Protein AF-A0A6I9NMC5-F1 (afdb_monomer_lite)

Organism: NCBI:txid8208

Sequence (422 aa):
MLEKERKDMNLPERSTDMIILLTDGMPNSGESRLPNIQENVRSAINGKMSMFCLGFGNDVVYSFLDVMSKQNKGVARRIYEGSDAAVQLQGFYDEVANPLLLEVDLRYPENAVDSLTTNHYSQLFNGSEIVVAGRLTDNDLDNFMVEVFAQGSEEDFQEQGKASEINLDLIYPEQEYIFGNFSERLWAYLTIQQLLEKSDIGTEQEKGNGTAKALDMSVQYSFVTPLTSMVVTKPDTEDGPDSPLIADKLTEDQRQKAEKHTASSASGRRQHSPIAAKSQAGASSSSSGRRPTSSSSRGSSIRGSSSRGSSSRGSSADGDPHFMIELPDRDEALCFNINDKPGTVFNLVRDPIPGFVVNGQIIGRKKIDPHGKINTYFGRFGIIHQKLGVRLEVSTQEISVFHEGKQVKLLWSDTTSIKENK

Foldseek 3Di:
DVVVCVVVVVDQVLDAAEAEAEDAAADDDDDRPLVVVLVVLLVVLVQRHQYEYEHEDLHYPQLSRQLSRLSRQHGYDYQHDDPCSVVVVVVVCQFPVAFFWAFKAKDWDPQQFPFKFDRTHGTDGDPDDDDMATDTPDPDLPFTKMWIWTQGSPGTDIDMDRDDDDDVCVVCVPPVPQPPQNSVLVNLVSLLVRLVSCLSHDDPVSVVVSLVVSLVSCVVSVNQDQNDKDWADDDPPDDDDPDTDIDHDDDPNRVSVVVVVLVVVVVPDDDDDDDDDDDDDDDDDDDDDDDDDDDDDDDDDDDDDDDDDDDDPDRPDDFFEWDWDDDPVPNDTDIDTDDDDQQDKDFPDADVPQGKTKIFGKHWDPDADPVRDTRIYGAWMWIARPLQRWIWIDGPVWIWIDGPNDIDTDDPPDDDDDDDDD

Secondary structure (DSSP, 8-state):
-HHHHHHTT-S-TTPPPEEEEEESS---SS---HHHHHHHHHHHHTTSSEEEEEEESSSS-HHHHHHHHHTTT--EEEE-SSTTHHHHHHHHHHHHS-EEEEEEEEE--TTTEEEE---EEEEEETT------EEESSS--TT-EEEEEEE-SSSEEEEEEE-----HHHH-TT-TTT-SSHHHHHHHHHHHHHHHHHHHHS-HHHHHHHHHHHHHHHHHTT---TT-EEEEPPPTTS-S-SSPEEEE---HHHHHHHHHHHHHHTS-----PPP-------------------------------------------SS-EEEEEETTTTEEEEEE----TT-EEEEEEETTTTEEEEEEEEE-SS--TTS---EEEEEEEEEETTTTEEEEEESS-EEEEETTEEEEE-TT---------

pLDDT: mean 75.85, std 21.61, range [23.22, 98.06]

InterPro domains:
  IPR002035 von Willebrand factor, type A [PF00092] (13-93)
  IPR002035 von Willebrand factor, type A [PS50234] (1-96)
  IPR010600 Inter-alpha-trypsin inhibitor heavy chain, C-terminal [PF06668] (355-421)
  IPR036465 von Willebrand factor A-like domain superfamily [G3DSA:3.40.50.410] (1-99)
  IPR036465 von Willebrand factor A-like domain superfamily [SSF53300] (11-99)
  IPR050934 Inter-alpha-trypsin inhibitor heavy chain [PTHR10338] (1-421)

Structure (mmCIF, N/CA/C/O backbone):
data_AF-A0A6I9NMC5-F1
#
_entry.id   AF-A0A6I9NMC5-F1
#
loop_
_atom_site.group_PDB
_atom_site.id
_atom_site.type_symbol
_atom_site.label_atom_id
_atom_site.label_alt_id
_atom_site.label_comp_id
_atom_site.label_asym_id
_atom_site.label_entity_id
_atom_site.label_seq_id
_atom_site.pdbx_PDB_ins_code
_atom_site.Cartn_x
_atom_site.Cartn_y
_atom_site.Cartn_z
_atom_site.occupancy
_atom_site.B_iso_or_equiv
_atom_site.auth_seq_id
_atom_site.auth_comp_id
_atom_site.auth_asym_id
_atom_site.auth_atom_id
_atom_site.pdbx_PDB_model_num
ATOM 1 N N . MET A 1 1 ? 7.506 10.382 -24.466 1.00 78.44 1 MET A N 1
ATOM 2 C CA . MET A 1 1 ? 6.237 10.088 -25.168 1.00 78.44 1 MET A CA 1
ATOM 3 C C . MET A 1 1 ? 5.097 10.847 -24.507 1.00 78.44 1 MET A C 1
ATOM 5 O O . MET A 1 1 ? 4.630 11.781 -25.133 1.00 78.44 1 MET A O 1
ATOM 9 N N . LEU A 1 2 ? 4.750 10.552 -23.247 1.00 81.50 2 LEU A N 1
ATOM 10 C CA . LEU A 1 2 ? 3.671 11.234 -22.506 1.00 81.50 2 LEU A CA 1
ATOM 11 C C . LEU A 1 2 ? 3.788 12.769 -22.505 1.00 81.50 2 LEU A C 1
ATOM 13 O O . LEU A 1 2 ? 2.859 13.449 -22.924 1.00 81.50 2 LEU A O 1
ATOM 17 N N . GLU A 1 3 ? 4.964 13.322 -22.181 1.00 83.44 3 GLU A N 1
ATOM 18 C CA . GLU A 1 3 ? 5.172 14.784 -22.217 1.00 83.44 3 GLU A CA 1
ATOM 19 C C . GLU A 1 3 ? 4.920 15.405 -23.600 1.00 83.44 3 GLU A C 1
ATOM 21 O O . GLU A 1 3 ? 4.467 16.544 -23.705 1.00 83.44 3 GLU A O 1
ATOM 26 N N . LYS A 1 4 ? 5.218 14.659 -24.671 1.00 86.56 4 LYS A N 1
ATOM 27 C CA . LYS A 1 4 ? 4.995 15.115 -26.043 1.00 86.56 4 LYS A CA 1
ATOM 28 C C . LYS A 1 4 ? 3.503 15.104 -26.374 1.00 86.56 4 LYS A C 1
ATOM 30 O O . LYS A 1 4 ? 3.006 16.115 -26.841 1.00 86.56 4 LYS A O 1
ATOM 35 N N . GLU A 1 5 ? 2.797 14.013 -26.077 1.00 87.81 5 GLU A N 1
ATOM 36 C CA . GLU A 1 5 ? 1.346 13.907 -26.307 1.00 87.81 5 GLU A CA 1
ATOM 37 C C . GLU A 1 5 ? 0.564 14.979 -25.532 1.00 87.81 5 GLU A C 1
ATOM 39 O O . GLU A 1 5 ? -0.365 15.581 -26.067 1.00 87.81 5 GLU A O 1
ATOM 44 N N . ARG A 1 6 ? 0.990 15.286 -24.298 1.00 84.00 6 ARG A N 1
ATOM 45 C CA . ARG A 1 6 ? 0.429 16.379 -23.494 1.00 84.00 6 ARG A CA 1
ATOM 46 C C . ARG A 1 6 ? 0.689 17.747 -24.129 1.00 84.00 6 ARG A C 1
ATOM 48 O O . ARG A 1 6 ? -0.222 18.562 -24.220 1.00 84.00 6 ARG A O 1
ATOM 55 N N . LYS A 1 7 ? 1.914 17.998 -24.606 1.00 85.88 7 LYS A N 1
ATOM 56 C CA . LYS A 1 7 ? 2.272 19.246 -25.304 1.00 85.88 7 LYS A CA 1
ATOM 57 C C . LYS A 1 7 ? 1.512 19.420 -26.622 1.00 85.88 7 LYS A C 1
ATOM 59 O O . LYS A 1 7 ? 1.159 20.543 -26.971 1.00 85.88 7 LYS A O 1
ATOM 64 N N . ASP A 1 8 ? 1.261 18.320 -27.321 1.00 90.50 8 ASP A N 1
ATOM 65 C CA . ASP A 1 8 ? 0.520 18.285 -28.582 1.00 90.50 8 ASP A CA 1
ATOM 66 C C . ASP A 1 8 ? -1.014 18.309 -28.355 1.00 90.50 8 ASP A C 1
ATOM 68 O O . ASP A 1 8 ? -1.769 18.325 -29.322 1.00 90.50 8 ASP A O 1
ATOM 72 N N . MET A 1 9 ? -1.476 18.374 -27.092 1.00 84.31 9 MET A N 1
ATOM 73 C CA . MET A 1 9 ? -2.889 18.387 -26.670 1.00 84.31 9 MET A CA 1
ATOM 74 C C . MET A 1 9 ? -3.695 17.156 -27.122 1.00 84.31 9 MET A C 1
ATOM 76 O O . MET A 1 9 ? -4.907 17.227 -27.313 1.00 84.31 9 MET A O 1
ATOM 80 N N . ASN A 1 10 ? -3.029 16.008 -27.264 1.00 88.75 10 ASN A N 1
ATOM 81 C CA . ASN A 1 10 ? -3.670 14.737 -27.622 1.00 88.75 10 ASN A CA 1
ATOM 82 C C . ASN A 1 10 ? -4.249 13.989 -26.409 1.00 88.75 10 ASN A C 1
ATOM 84 O O . ASN A 1 10 ? -4.890 12.952 -26.570 1.00 88.75 10 ASN A O 1
ATOM 88 N N . LEU A 1 11 ? -4.003 14.491 -25.197 1.00 85.44 11 LEU A N 1
ATOM 89 C CA . LEU A 1 11 ? -4.493 13.931 -23.941 1.00 85.44 11 LEU A CA 1
ATOM 90 C C . LEU A 1 11 ? -5.474 14.909 -23.281 1.00 85.44 11 LEU A C 1
ATOM 92 O O . LEU A 1 11 ? -5.276 16.121 -23.395 1.00 85.44 11 LEU A O 1
ATOM 96 N N . PRO A 1 12 ? -6.492 14.417 -22.552 1.00 83.69 12 PRO A N 1
ATOM 97 C CA . PRO A 1 12 ? -7.333 15.271 -21.719 1.00 83.69 12 PRO A CA 1
ATOM 98 C C . PRO A 1 12 ? -6.486 16.098 -20.744 1.00 83.69 12 PRO A C 1
ATOM 100 O O . PRO A 1 12 ? -5.529 15.583 -20.164 1.00 83.69 12 PRO A O 1
ATOM 103 N N . GLU A 1 13 ? -6.846 17.363 -20.528 1.00 78.62 13 GLU A N 1
ATOM 104 C CA . GLU A 1 13 ? -6.068 18.296 -19.696 1.00 78.62 13 GLU A CA 1
ATOM 105 C C . GLU A 1 13 ? -5.855 17.764 -18.268 1.00 78.62 13 GLU A C 1
ATOM 107 O O . GLU A 1 13 ? -4.739 17.796 -17.748 1.00 78.62 13 GLU A O 1
ATOM 112 N N . ARG A 1 14 ? -6.903 17.158 -17.695 1.00 81.12 14 ARG A N 1
ATOM 113 C CA . ARG A 1 14 ? -6.944 16.590 -16.336 1.00 81.12 14 ARG A CA 1
ATOM 114 C C . ARG A 1 14 ? -6.524 15.111 -16.270 1.00 81.12 14 ARG A C 1
ATOM 116 O O . ARG A 1 14 ? -6.766 14.436 -15.277 1.00 81.12 14 ARG A O 1
ATOM 123 N N . SER A 1 15 ? -5.913 14.579 -17.333 1.00 85.19 15 SER A N 1
ATOM 124 C CA . SER A 1 15 ? -5.370 13.213 -17.334 1.00 85.19 15 SER A CA 1
ATOM 125 C C . SER A 1 15 ? -4.122 13.104 -16.459 1.00 85.19 15 SER A C 1
ATOM 127 O O . SER A 1 15 ? -3.306 14.028 -16.405 1.00 85.19 15 SER A O 1
ATOM 129 N N . THR A 1 16 ? -3.939 11.950 -15.819 1.00 86.88 16 THR A N 1
ATOM 130 C CA . THR A 1 16 ? -2.760 11.649 -15.001 1.00 86.88 16 THR A CA 1
ATOM 131 C C . THR A 1 16 ? -1.768 10.767 -15.756 1.00 86.88 16 THR A C 1
ATOM 133 O O . THR A 1 16 ? -2.156 9.851 -16.482 1.00 86.88 16 THR A O 1
ATOM 136 N N . ASP A 1 17 ? -0.480 11.064 -15.596 1.00 90.00 17 ASP A N 1
ATOM 137 C CA . ASP A 1 17 ? 0.607 10.341 -16.248 1.00 90.00 17 ASP A CA 1
ATOM 138 C C . ASP A 1 17 ? 1.191 9.303 -15.279 1.00 90.00 17 ASP A C 1
ATOM 140 O O . ASP A 1 17 ? 1.586 9.627 -14.156 1.00 90.00 17 ASP A O 1
ATOM 144 N N . MET A 1 18 ? 1.270 8.048 -15.724 1.00 91.75 18 MET A N 1
ATOM 145 C CA . MET A 1 18 ? 1.743 6.924 -14.914 1.00 91.75 18 MET A CA 1
ATOM 146 C C . MET A 1 18 ? 2.783 6.091 -15.660 1.00 91.75 18 MET A C 1
ATOM 148 O O . MET A 1 18 ? 2.703 5.897 -16.875 1.00 91.75 18 MET A O 1
ATOM 152 N N . ILE A 1 19 ? 3.743 5.555 -14.911 1.00 94.94 19 ILE A N 1
ATOM 153 C CA . ILE A 1 19 ? 4.745 4.597 -15.377 1.00 94.94 19 ILE A CA 1
ATOM 154 C C . ILE A 1 19 ? 4.621 3.336 -14.524 1.00 94.94 19 ILE A C 1
ATOM 156 O O . ILE A 1 19 ? 4.761 3.397 -13.307 1.00 94.94 19 ILE A O 1
ATOM 160 N N . ILE A 1 20 ? 4.406 2.185 -15.161 1.00 96.31 20 ILE A N 1
ATOM 161 C CA . ILE A 1 20 ? 4.460 0.874 -14.505 1.00 96.31 20 ILE A CA 1
ATOM 162 C C . ILE A 1 20 ? 5.714 0.157 -15.008 1.00 96.31 20 ILE A C 1
ATOM 164 O O . ILE A 1 20 ? 5.836 -0.137 -16.198 1.00 96.31 20 ILE A O 1
ATOM 168 N N . LEU A 1 21 ? 6.660 -0.100 -14.107 1.00 97.19 21 LEU A N 1
ATOM 169 C CA . LEU A 1 21 ? 7.896 -0.831 -14.379 1.00 97.19 21 LEU A CA 1
ATOM 170 C C . LEU A 1 21 ? 7.759 -2.267 -13.874 1.00 97.19 21 LEU A C 1
ATOM 172 O O . LEU A 1 21 ? 7.480 -2.465 -12.702 1.00 97.19 21 LEU A O 1
ATOM 176 N N . LEU A 1 22 ? 8.034 -3.260 -14.717 1.00 97.44 22 LEU A N 1
ATOM 177 C CA . LEU A 1 22 ? 8.135 -4.668 -14.322 1.00 97.44 22 LEU A CA 1
ATOM 178 C C . LEU A 1 22 ? 9.570 -5.157 -14.535 1.00 97.44 22 LEU A C 1
ATOM 180 O O . LEU A 1 22 ? 10.118 -4.987 -15.623 1.00 97.44 22 LEU A O 1
ATOM 184 N N . THR A 1 23 ? 10.170 -5.769 -13.514 1.00 96.31 23 THR A N 1
ATOM 185 C CA . THR A 1 23 ? 11.511 -6.370 -13.601 1.00 96.31 23 THR A CA 1
ATOM 186 C C . THR A 1 23 ? 11.606 -7.639 -12.760 1.00 96.31 23 THR A C 1
ATOM 188 O O . THR A 1 23 ? 11.011 -7.726 -11.688 1.00 96.31 23 THR A O 1
ATOM 191 N N . ASP A 1 24 ? 12.375 -8.614 -13.232 1.00 95.06 24 ASP A N 1
ATOM 192 C CA . ASP A 1 24 ? 12.710 -9.861 -12.535 1.00 95.06 24 ASP A CA 1
ATOM 193 C C . ASP A 1 24 ? 14.118 -9.838 -11.916 1.00 95.06 24 ASP A C 1
ATOM 195 O O . ASP A 1 24 ? 14.502 -10.755 -11.192 1.00 95.06 24 ASP A O 1
ATOM 199 N N . GLY A 1 25 ? 14.901 -8.785 -12.170 1.00 93.25 25 GLY A N 1
ATOM 200 C CA . GLY A 1 25 ? 16.303 -8.768 -11.783 1.00 93.25 25 GLY A CA 1
ATOM 201 C C . GLY A 1 25 ? 16.944 -7.391 -11.692 1.00 93.25 25 GLY A C 1
ATOM 202 O O . GLY A 1 25 ? 16.297 -6.340 -11.721 1.00 93.25 25 GLY A O 1
ATOM 203 N N . MET A 1 26 ? 18.267 -7.429 -11.539 1.00 93.25 26 MET A N 1
ATOM 204 C CA . MET A 1 26 ? 19.118 -6.263 -11.324 1.00 93.25 26 MET A CA 1
ATOM 205 C C . MET A 1 26 ? 19.594 -5.640 -12.642 1.00 93.25 26 MET A C 1
ATOM 207 O O . MET A 1 26 ? 19.825 -6.365 -13.615 1.00 93.25 26 MET A O 1
ATOM 211 N N . PRO A 1 27 ? 19.823 -4.313 -12.677 1.00 93.25 27 PRO A N 1
ATOM 212 C CA . PRO A 1 27 ? 20.386 -3.648 -13.846 1.00 93.25 27 PRO A CA 1
ATOM 213 C C . PRO A 1 27 ? 21.760 -4.239 -14.192 1.00 93.25 27 PRO A C 1
ATOM 215 O O . PRO A 1 27 ? 22.675 -4.248 -13.368 1.00 93.25 27 PRO A O 1
ATOM 218 N N . ASN A 1 28 ? 21.901 -4.736 -15.422 1.00 92.94 28 ASN A N 1
ATOM 219 C CA . ASN A 1 28 ? 23.101 -5.432 -15.906 1.00 92.94 28 ASN A CA 1
ATOM 220 C C . ASN A 1 28 ? 23.710 -4.808 -17.177 1.00 92.94 28 ASN A C 1
ATOM 222 O O . ASN A 1 28 ? 24.718 -5.296 -17.684 1.00 92.94 28 ASN A O 1
ATOM 226 N N . SER A 1 29 ? 23.109 -3.734 -17.688 1.00 95.88 29 SER A N 1
ATOM 227 C CA . SER A 1 29 ? 23.556 -3.001 -18.870 1.00 95.88 29 SER A CA 1
ATOM 228 C C . SER A 1 29 ? 23.342 -1.504 -18.655 1.00 95.88 29 SER A C 1
ATOM 230 O O . SER A 1 29 ? 22.282 -1.094 -18.189 1.00 95.88 29 SER A O 1
ATOM 232 N N . GLY A 1 30 ? 24.329 -0.683 -19.025 1.00 96.25 30 GLY A N 1
ATOM 233 C CA . GLY A 1 30 ? 24.296 0.765 -18.803 1.00 96.25 30 GLY A CA 1
ATOM 234 C C . GLY A 1 30 ? 24.678 1.159 -17.373 1.00 96.25 30 GLY A C 1
ATOM 235 O O . GLY A 1 30 ? 25.630 0.618 -16.815 1.00 96.25 30 GLY A O 1
ATOM 236 N N . GLU A 1 31 ? 23.963 2.132 -16.801 1.00 96.94 31 GLU A N 1
ATOM 237 C CA . GLU A 1 31 ? 24.128 2.521 -15.395 1.00 96.94 31 GLU A CA 1
ATOM 238 C C . GLU A 1 31 ? 23.587 1.411 -14.484 1.00 96.94 31 GLU A C 1
ATOM 240 O O . GLU A 1 31 ? 22.438 0.994 -14.614 1.00 96.94 31 GLU A O 1
ATOM 245 N N . SER A 1 32 ? 24.419 0.938 -13.559 1.00 94.94 32 SER A N 1
ATOM 246 C CA . SER A 1 32 ? 24.110 -0.174 -12.655 1.00 94.94 32 SER A CA 1
ATOM 247 C C . SER A 1 32 ? 24.126 0.234 -11.180 1.00 94.94 32 SER A C 1
ATOM 249 O O . SER A 1 32 ? 23.792 -0.572 -10.309 1.00 94.94 32 SER A O 1
ATOM 251 N N . ARG A 1 33 ? 24.529 1.471 -10.858 1.00 95.88 33 ARG A N 1
ATOM 252 C CA . ARG A 1 33 ? 24.520 1.984 -9.485 1.00 95.88 33 ARG A CA 1
ATOM 253 C C . ARG A 1 33 ? 23.105 2.387 -9.089 1.00 95.88 33 ARG A C 1
ATOM 255 O O . ARG A 1 33 ? 22.609 3.422 -9.521 1.00 95.88 33 ARG A O 1
ATOM 262 N N . LEU A 1 34 ? 22.496 1.614 -8.191 1.00 94.31 34 LEU A N 1
ATOM 263 C CA . LEU A 1 34 ? 21.115 1.818 -7.734 1.00 94.31 34 LEU A CA 1
ATOM 264 C C . LEU A 1 34 ? 20.802 3.255 -7.274 1.00 94.31 34 LEU A C 1
ATOM 266 O O . LEU A 1 34 ? 19.810 3.799 -7.757 1.00 94.31 34 LEU A O 1
ATOM 270 N N . PRO A 1 35 ? 21.644 3.923 -6.454 1.00 93.69 35 PRO A N 1
ATOM 271 C CA . PRO A 1 35 ? 21.359 5.299 -6.042 1.00 93.69 35 PRO A CA 1
ATOM 272 C C . PRO A 1 35 ? 21.387 6.288 -7.215 1.00 93.69 35 PRO A C 1
ATOM 274 O O . PRO A 1 35 ? 20.580 7.210 -7.265 1.00 93.69 35 PRO A O 1
ATOM 277 N N . ASN A 1 36 ? 22.277 6.075 -8.192 1.00 96.94 36 ASN A N 1
ATOM 278 C CA . ASN A 1 36 ? 22.333 6.910 -9.392 1.00 96.94 36 ASN A CA 1
ATOM 279 C C . ASN A 1 36 ? 21.068 6.719 -10.241 1.00 96.94 36 ASN A C 1
ATOM 281 O O . ASN A 1 36 ? 20.532 7.684 -10.771 1.00 96.94 36 ASN A O 1
ATOM 285 N N . ILE A 1 37 ? 20.579 5.480 -10.365 1.00 96.88 37 ILE A N 1
ATOM 286 C CA . ILE A 1 37 ? 19.350 5.181 -11.111 1.00 96.88 37 ILE A CA 1
ATOM 287 C C . ILE A 1 37 ? 18.148 5.858 -10.446 1.00 96.88 37 ILE A C 1
ATOM 289 O O . ILE A 1 37 ? 17.382 6.520 -11.138 1.00 96.88 37 ILE A O 1
ATOM 293 N N . GLN A 1 38 ? 18.008 5.741 -9.121 1.00 95.19 38 GLN A N 1
ATOM 294 C CA . GLN A 1 38 ? 16.947 6.416 -8.364 1.00 95.19 38 GLN A CA 1
ATOM 295 C C . GLN A 1 38 ? 16.984 7.933 -8.571 1.00 95.19 38 GLN A C 1
ATOM 297 O O . GLN A 1 38 ? 15.956 8.529 -8.885 1.00 95.19 38 GLN A O 1
ATOM 302 N N . GLU A 1 39 ? 18.167 8.547 -8.487 1.00 95.31 39 GLU A N 1
ATOM 303 C CA . GLU A 1 39 ? 18.331 9.985 -8.714 1.00 95.31 39 GLU A CA 1
ATOM 304 C C . GLU A 1 39 ? 17.948 10.401 -10.138 1.00 95.31 39 GLU A C 1
ATOM 306 O O . GLU A 1 39 ? 17.228 11.383 -10.334 1.00 95.31 39 GLU A O 1
ATOM 311 N N . ASN A 1 40 ? 18.397 9.637 -11.135 1.00 97.00 40 ASN A N 1
ATOM 312 C CA . ASN A 1 40 ? 18.097 9.895 -12.539 1.00 97.00 40 ASN A CA 1
ATOM 313 C C . ASN A 1 40 ? 16.591 9.802 -12.810 1.00 97.00 40 ASN A C 1
ATOM 315 O O . ASN A 1 40 ? 16.036 10.664 -13.488 1.00 97.00 40 ASN A O 1
ATOM 319 N N . VAL A 1 41 ? 15.927 8.777 -12.264 1.00 96.56 41 VAL A N 1
ATOM 320 C CA . VAL A 1 41 ? 14.477 8.577 -12.391 1.00 96.56 41 VAL A CA 1
ATOM 321 C C . VAL A 1 41 ? 13.720 9.713 -11.711 1.00 96.56 41 VAL A C 1
ATOM 323 O O . VAL A 1 41 ? 12.882 10.346 -12.352 1.00 96.56 41 VAL A O 1
ATOM 326 N N . ARG A 1 42 ? 14.062 10.034 -10.458 1.00 94.81 42 ARG A N 1
ATOM 327 C CA . ARG A 1 42 ? 13.445 11.131 -9.701 1.00 94.81 42 ARG A CA 1
ATOM 328 C C . ARG A 1 42 ? 13.577 12.466 -10.432 1.00 94.81 42 ARG A C 1
ATOM 330 O O . ARG A 1 42 ? 12.604 13.205 -10.554 1.00 94.81 42 ARG A O 1
ATOM 337 N N . SER A 1 43 ? 14.765 12.752 -10.964 1.00 95.75 43 SER A N 1
ATOM 338 C CA . SER A 1 43 ? 15.037 13.972 -11.732 1.00 95.75 43 SER A CA 1
ATOM 339 C C . SER A 1 43 ? 14.267 14.020 -13.053 1.00 95.75 43 SER A C 1
ATOM 341 O O . SER A 1 43 ? 13.829 15.090 -13.467 1.00 95.75 43 SER A O 1
ATOM 343 N N . ALA A 1 44 ? 14.093 12.877 -13.722 1.00 94.56 44 ALA A N 1
ATOM 344 C CA . ALA A 1 44 ? 13.364 12.797 -14.984 1.00 94.56 44 ALA A CA 1
ATOM 345 C C . ALA A 1 44 ? 11.845 12.937 -14.795 1.00 94.56 44 ALA A C 1
ATOM 347 O O . ALA A 1 44 ? 11.195 13.627 -15.576 1.00 94.56 44 ALA A O 1
ATOM 348 N N . ILE A 1 45 ? 11.284 12.307 -13.759 1.00 94.00 45 ILE A N 1
ATOM 349 C CA . ILE A 1 45 ? 9.854 12.389 -13.430 1.00 94.00 45 ILE A CA 1
ATOM 350 C C . ILE A 1 45 ? 9.504 13.770 -12.866 1.00 94.00 45 ILE A C 1
ATOM 352 O O . ILE A 1 45 ? 8.461 14.331 -13.206 1.00 94.00 45 ILE A O 1
ATOM 356 N N . ASN A 1 46 ? 10.375 14.329 -12.019 1.00 92.56 46 ASN A N 1
ATOM 357 C CA . ASN A 1 46 ? 10.256 15.671 -11.448 1.00 92.56 46 ASN A CA 1
ATOM 358 C C . ASN A 1 46 ? 8.866 15.959 -10.836 1.00 92.56 46 ASN A C 1
ATOM 360 O O . ASN A 1 46 ? 8.296 17.033 -11.028 1.00 92.56 46 ASN A O 1
ATOM 364 N N . GLY A 1 47 ? 8.279 14.957 -10.172 1.00 89.62 47 GLY A N 1
ATOM 365 C CA . GLY A 1 47 ? 6.964 15.038 -9.524 1.00 89.62 47 GLY A CA 1
ATOM 366 C C . GLY A 1 47 ? 5.748 15.117 -10.458 1.00 89.62 47 GLY A C 1
ATOM 367 O O . GLY A 1 47 ? 4.632 15.276 -9.964 1.00 89.62 47 GLY A O 1
ATOM 368 N N . LYS A 1 48 ? 5.937 15.011 -11.782 1.00 88.69 48 LYS A N 1
ATOM 369 C CA . LYS A 1 48 ? 4.864 15.146 -12.787 1.00 88.69 48 LYS A CA 1
ATOM 370 C C . LYS A 1 48 ? 4.128 13.845 -13.105 1.00 88.69 48 LYS A C 1
ATOM 372 O O . LYS A 1 48 ? 3.042 13.897 -13.669 1.00 88.69 48 LYS A O 1
ATOM 377 N N . MET A 1 49 ? 4.742 12.702 -12.816 1.00 91.12 49 MET A N 1
ATOM 378 C CA . MET A 1 49 ? 4.206 11.374 -13.120 1.00 91.12 49 MET A CA 1
ATOM 379 C C . MET A 1 49 ? 4.280 10.503 -11.871 1.00 91.12 49 MET A C 1
ATOM 381 O O . MET A 1 49 ? 5.192 10.678 -11.061 1.00 91.12 49 MET A O 1
ATOM 385 N N . SER A 1 50 ? 3.364 9.548 -11.750 1.00 93.44 50 SER A N 1
ATOM 386 C CA . SER A 1 50 ? 3.473 8.491 -10.742 1.00 93.44 50 SER A CA 1
ATOM 387 C C . SER A 1 50 ? 4.247 7.302 -11.304 1.00 93.44 50 SER A C 1
ATOM 389 O O . SER A 1 50 ? 4.068 6.940 -12.470 1.00 93.44 50 SER A O 1
ATOM 391 N N . MET A 1 51 ? 5.095 6.673 -10.492 1.00 95.19 51 MET A N 1
ATOM 392 C CA . MET A 1 51 ? 5.826 5.467 -10.879 1.00 95.19 51 MET A CA 1
ATOM 393 C C . MET A 1 51 ? 5.559 4.313 -9.923 1.00 95.19 51 MET A C 1
ATOM 395 O O . MET A 1 51 ? 5.819 4.406 -8.727 1.00 95.19 51 MET A O 1
ATOM 399 N N . PHE A 1 52 ? 5.118 3.197 -10.492 1.00 96.31 52 PHE A N 1
ATOM 400 C CA . PHE A 1 52 ? 4.859 1.953 -9.787 1.00 96.31 52 PHE A CA 1
ATOM 401 C C . PHE A 1 52 ? 5.849 0.880 -10.228 1.00 96.31 52 PHE A C 1
ATOM 403 O O . PHE A 1 52 ? 6.056 0.678 -11.428 1.00 96.31 52 PHE A O 1
ATOM 410 N N . CYS A 1 53 ? 6.453 0.177 -9.272 1.00 97.38 53 CYS A N 1
ATOM 411 C CA . CYS A 1 53 ? 7.421 -0.879 -9.564 1.00 97.38 53 CYS A CA 1
ATOM 412 C C . CYS A 1 53 ? 6.886 -2.262 -9.192 1.00 97.38 53 CYS A C 1
ATOM 414 O O . CYS A 1 53 ? 6.520 -2.521 -8.053 1.00 97.38 53 CYS A O 1
ATOM 416 N N . LEU A 1 54 ? 6.934 -3.192 -10.134 1.00 97.50 54 LEU A N 1
ATOM 417 C CA . LEU A 1 54 ? 6.562 -4.586 -9.959 1.00 97.50 54 LEU A CA 1
ATOM 418 C C . LEU A 1 54 ? 7.828 -5.441 -9.970 1.00 97.50 54 LEU A C 1
ATOM 420 O O . LEU A 1 54 ? 8.533 -5.529 -10.978 1.00 97.50 54 LEU A O 1
ATOM 424 N N . GLY A 1 55 ? 8.132 -6.044 -8.824 1.00 96.12 55 GLY A N 1
ATOM 425 C CA . GLY A 1 55 ? 9.289 -6.912 -8.641 1.00 96.12 55 GLY A CA 1
ATOM 426 C C . GLY A 1 55 ? 8.908 -8.380 -8.777 1.00 96.12 55 GLY A C 1
ATOM 427 O O . GLY A 1 55 ? 8.372 -8.960 -7.832 1.00 96.12 55 GLY A O 1
ATOM 428 N N . PHE A 1 56 ? 9.216 -8.993 -9.917 1.00 95.62 56 PHE A N 1
ATOM 429 C CA . PHE A 1 56 ? 8.907 -10.394 -10.200 1.00 95.62 56 PHE A CA 1
ATOM 430 C C . PHE A 1 56 ? 9.934 -11.338 -9.557 1.00 95.62 56 PHE A C 1
ATOM 432 O O . PHE A 1 56 ? 11.139 -11.083 -9.591 1.00 95.62 56 PHE A O 1
ATOM 439 N N . GLY A 1 57 ? 9.473 -12.436 -8.963 1.00 89.06 57 GLY A N 1
ATOM 440 C CA . GLY A 1 57 ? 10.343 -13.515 -8.486 1.00 89.06 57 GLY A CA 1
ATOM 441 C C . GLY A 1 57 ? 11.026 -13.197 -7.168 1.00 89.06 57 GLY A C 1
ATOM 442 O O . GLY A 1 57 ? 10.391 -12.630 -6.295 1.00 89.06 57 GLY A O 1
ATOM 443 N N . ASN A 1 58 ? 12.296 -13.583 -7.002 1.00 87.31 58 ASN A N 1
ATOM 444 C CA . ASN A 1 58 ? 13.108 -13.291 -5.808 1.00 87.31 58 ASN A CA 1
ATOM 445 C C . ASN A 1 58 ? 14.489 -12.688 -6.133 1.00 87.31 58 ASN A C 1
ATOM 447 O O . ASN A 1 58 ? 15.305 -12.485 -5.234 1.00 87.31 58 ASN A O 1
ATOM 451 N N . ASP A 1 59 ? 14.758 -12.364 -7.400 1.00 87.44 59 ASP A N 1
ATOM 452 C CA . ASP A 1 59 ? 16.085 -11.938 -7.871 1.00 87.44 59 ASP A CA 1
ATOM 453 C C . ASP A 1 59 ? 16.251 -10.426 -8.073 1.00 87.44 59 ASP A C 1
ATOM 455 O O . ASP A 1 59 ? 17.354 -9.954 -8.359 1.00 87.44 59 ASP A O 1
ATOM 459 N N . VAL A 1 60 ? 15.200 -9.648 -7.811 1.00 89.50 60 VAL A N 1
ATOM 460 C CA . VAL A 1 60 ? 15.284 -8.189 -7.681 1.00 89.50 60 VAL A CA 1
ATOM 461 C C . VAL A 1 60 ? 15.545 -7.755 -6.237 1.00 89.50 60 VAL A C 1
ATOM 463 O O . VAL A 1 60 ? 15.047 -8.363 -5.293 1.00 89.50 60 VAL A O 1
ATOM 466 N N . VAL A 1 61 ? 16.296 -6.664 -6.063 1.00 89.88 61 VAL A N 1
ATOM 467 C CA . VAL A 1 61 ? 16.398 -5.945 -4.785 1.00 89.88 61 VAL A CA 1
ATOM 468 C C . VAL A 1 61 ? 15.128 -5.116 -4.597 1.00 89.88 61 VAL A C 1
ATOM 470 O O . VAL A 1 61 ? 14.965 -4.064 -5.216 1.00 89.88 61 VAL A O 1
ATOM 473 N N . TYR A 1 62 ? 14.210 -5.603 -3.762 1.00 90.44 62 TYR A N 1
ATOM 474 C CA . TYR A 1 62 ? 12.901 -4.969 -3.585 1.00 90.44 62 TYR A CA 1
ATOM 475 C C . TYR A 1 62 ? 13.002 -3.594 -2.925 1.00 90.44 62 TYR A C 1
ATOM 477 O O . TYR A 1 62 ? 12.365 -2.656 -3.392 1.00 90.44 62 TYR A O 1
ATOM 485 N N . SER A 1 63 ? 13.865 -3.438 -1.918 1.00 90.44 63 SER A N 1
ATOM 486 C CA . SER A 1 63 ? 14.099 -2.149 -1.249 1.00 90.44 63 SER A CA 1
ATOM 487 C C . SER A 1 63 ? 14.497 -1.024 -2.219 1.00 90.44 63 SER A C 1
ATOM 489 O O . SER A 1 63 ? 14.124 0.132 -2.032 1.00 90.44 63 SER A O 1
ATOM 491 N N . PHE A 1 64 ? 15.186 -1.351 -3.314 1.00 93.44 64 PHE A N 1
ATOM 492 C CA . PHE A 1 64 ? 15.502 -0.395 -4.377 1.00 93.44 64 PHE A CA 1
ATOM 493 C C . PHE A 1 64 ? 14.261 0.056 -5.163 1.00 93.44 64 PHE A C 1
ATOM 495 O O . PHE A 1 64 ? 14.114 1.255 -5.419 1.00 93.44 64 PHE A O 1
ATOM 502 N N . LEU A 1 65 ? 13.383 -0.884 -5.529 1.00 95.44 65 LEU A N 1
ATOM 503 C CA . LEU A 1 65 ? 12.125 -0.602 -6.231 1.00 95.44 65 LEU A CA 1
ATOM 504 C C . 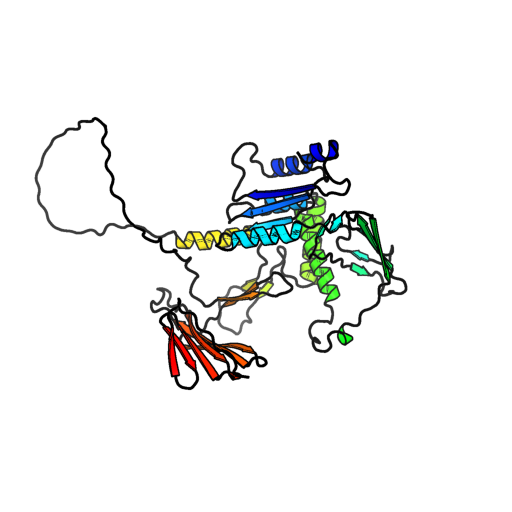LEU A 1 65 ? 11.139 0.172 -5.351 1.00 95.44 65 LEU A C 1
ATOM 506 O O . LEU A 1 65 ? 10.474 1.093 -5.823 1.00 95.44 65 LEU A O 1
ATOM 510 N N . ASP A 1 66 ? 11.071 -0.192 -4.075 1.00 93.00 66 ASP A N 1
ATOM 511 C CA . ASP A 1 66 ? 10.203 0.432 -3.083 1.00 93.00 66 ASP A CA 1
ATOM 512 C C . ASP A 1 66 ? 10.564 1.906 -2.872 1.00 93.00 66 ASP A C 1
ATOM 514 O O . ASP A 1 66 ? 9.732 2.789 -3.079 1.00 93.00 66 ASP A O 1
ATOM 518 N N . VAL A 1 67 ? 11.844 2.198 -2.615 1.00 93.44 67 VAL A N 1
ATOM 519 C CA . VAL A 1 67 ? 12.343 3.579 -2.513 1.00 93.44 67 VAL A CA 1
ATOM 520 C C . VAL A 1 67 ? 12.097 4.361 -3.806 1.00 93.44 67 VAL A C 1
ATOM 522 O O . VAL A 1 67 ? 11.666 5.512 -3.747 1.00 93.44 67 VAL A O 1
ATOM 525 N N . MET A 1 68 ? 12.334 3.756 -4.975 1.00 95.06 68 MET A N 1
ATOM 526 C CA . MET A 1 68 ? 12.116 4.429 -6.259 1.00 95.06 68 MET A CA 1
ATOM 527 C C . MET A 1 68 ? 10.642 4.791 -6.480 1.00 95.06 68 MET A C 1
ATOM 529 O O . MET A 1 68 ? 10.360 5.889 -6.953 1.00 95.06 68 MET A O 1
ATOM 533 N N . SER A 1 69 ? 9.712 3.905 -6.122 1.00 95.44 69 SER A N 1
ATOM 534 C CA . SER A 1 69 ? 8.270 4.151 -6.278 1.00 95.44 69 SER A CA 1
ATOM 535 C C . SER A 1 69 ? 7.788 5.231 -5.307 1.00 95.44 69 SER A C 1
ATOM 537 O O . SER A 1 69 ? 7.178 6.213 -5.730 1.00 95.44 69 SER A O 1
ATOM 539 N N . LYS A 1 70 ? 8.169 5.122 -4.024 1.00 92.44 70 LYS A N 1
ATOM 540 C CA . LYS A 1 70 ? 7.832 6.098 -2.971 1.00 92.44 70 LYS A CA 1
ATOM 541 C C . LYS A 1 70 ? 8.330 7.509 -3.300 1.00 92.44 70 LYS A C 1
ATOM 543 O O . LYS A 1 70 ? 7.620 8.487 -3.088 1.00 92.44 70 LYS A O 1
ATOM 548 N N . GLN A 1 71 ? 9.530 7.631 -3.874 1.00 92.81 71 GLN A N 1
ATOM 549 C CA . GLN A 1 71 ? 10.082 8.917 -4.329 1.00 92.81 71 GLN A CA 1
ATOM 550 C C . GLN A 1 71 ? 9.298 9.555 -5.489 1.00 92.81 71 GLN A C 1
ATOM 552 O O . GLN A 1 71 ? 9.487 10.738 -5.766 1.00 92.81 71 GLN A O 1
ATOM 557 N N . ASN A 1 72 ? 8.444 8.790 -6.172 1.00 94.62 72 ASN A N 1
ATOM 558 C CA . ASN A 1 72 ? 7.742 9.189 -7.388 1.00 94.62 72 ASN A CA 1
ATOM 559 C C . ASN A 1 72 ? 6.234 8.898 -7.295 1.00 94.62 72 ASN A C 1
ATOM 561 O O . ASN A 1 72 ? 5.644 8.406 -8.254 1.00 94.62 72 ASN A O 1
ATOM 565 N N . LYS A 1 73 ? 5.609 9.204 -6.147 1.00 93.06 73 LYS A N 1
ATOM 566 C CA . LYS A 1 73 ? 4.144 9.161 -5.940 1.00 93.06 73 LYS A CA 1
ATOM 567 C C . LYS A 1 73 ? 3.482 7.800 -6.235 1.00 93.06 73 LYS A C 1
ATOM 569 O O . LYS A 1 73 ? 2.303 7.757 -6.571 1.00 93.06 73 LYS A O 1
ATOM 574 N N . GLY A 1 74 ? 4.219 6.696 -6.134 1.00 92.31 74 GLY A N 1
ATOM 575 C CA . GLY A 1 74 ? 3.675 5.361 -6.370 1.00 92.31 74 GLY A CA 1
ATOM 576 C C . GLY A 1 74 ? 4.128 4.339 -5.339 1.00 92.31 74 GLY A C 1
ATOM 577 O O . GLY A 1 74 ? 4.798 4.656 -4.356 1.00 92.31 74 GLY A O 1
ATOM 578 N N . VAL A 1 75 ? 3.751 3.088 -5.582 1.00 91.81 75 VAL A N 1
ATOM 579 C CA . VAL A 1 75 ? 4.032 1.949 -4.701 1.00 91.81 75 VAL A CA 1
ATOM 580 C C . VAL A 1 75 ? 4.771 0.850 -5.454 1.00 91.81 75 VAL A C 1
ATOM 582 O O . VAL A 1 75 ? 4.618 0.699 -6.670 1.00 91.81 75 VAL A O 1
ATOM 585 N N . ALA A 1 76 ? 5.584 0.083 -4.729 1.00 93.88 76 ALA A N 1
ATOM 586 C CA . ALA A 1 76 ? 6.143 -1.153 -5.248 1.00 93.88 76 ALA A CA 1
ATOM 587 C C . ALA A 1 76 ? 5.272 -2.347 -4.842 1.00 93.88 76 ALA A C 1
ATOM 589 O O . ALA A 1 76 ? 4.677 -2.347 -3.764 1.00 93.88 76 ALA A O 1
ATOM 590 N N . ARG A 1 77 ? 5.219 -3.379 -5.688 1.00 93.50 77 ARG A N 1
ATOM 591 C CA . ARG A 1 77 ? 4.554 -4.645 -5.372 1.00 93.50 77 ARG A CA 1
ATOM 592 C C . ARG A 1 77 ? 5.380 -5.840 -5.816 1.00 93.50 77 ARG A C 1
ATOM 594 O O . ARG A 1 77 ? 6.002 -5.844 -6.881 1.00 93.50 77 ARG A O 1
ATOM 601 N N . ARG A 1 78 ? 5.401 -6.869 -4.970 1.00 92.06 78 ARG A N 1
ATOM 602 C CA . ARG A 1 78 ? 5.999 -8.161 -5.296 1.00 92.06 78 ARG A CA 1
ATOM 603 C C . ARG A 1 78 ? 5.050 -8.952 -6.180 1.00 92.06 78 ARG A C 1
ATOM 605 O O . ARG A 1 78 ? 3.865 -9.029 -5.877 1.00 92.06 78 ARG A O 1
ATOM 612 N N . ILE A 1 79 ? 5.590 -9.566 -7.226 1.00 93.62 79 ILE A N 1
ATOM 613 C CA . ILE A 1 79 ? 4.887 -10.577 -8.010 1.00 93.62 79 ILE A CA 1
ATOM 614 C C . ILE A 1 79 ? 5.583 -11.909 -7.762 1.00 93.62 79 ILE A C 1
ATOM 616 O O . ILE A 1 79 ? 6.744 -12.092 -8.138 1.00 93.62 79 ILE A O 1
ATOM 620 N N . TYR A 1 80 ? 4.890 -12.823 -7.094 1.00 89.69 80 TYR A N 1
ATOM 621 C CA . TYR A 1 80 ? 5.431 -14.133 -6.757 1.00 89.69 80 TYR A CA 1
ATOM 622 C C . TYR A 1 80 ? 5.412 -15.054 -7.980 1.00 89.69 80 TYR A C 1
ATOM 624 O O . TYR A 1 80 ? 4.449 -15.092 -8.745 1.00 89.69 80 TYR A O 1
ATOM 632 N N . GLU A 1 81 ? 6.490 -15.817 -8.159 1.00 86.94 81 GLU A N 1
ATOM 633 C CA . GLU A 1 81 ? 6.591 -16.825 -9.214 1.00 86.94 81 GLU A CA 1
ATOM 634 C C . GLU A 1 81 ? 5.567 -17.945 -8.995 1.00 86.94 81 GLU A C 1
ATOM 636 O O . GLU A 1 81 ? 5.612 -18.665 -7.998 1.00 86.94 81 GLU A O 1
ATOM 641 N N . GLY A 1 82 ? 4.661 -18.129 -9.954 1.00 87.19 82 GLY A N 1
ATOM 642 C CA . GLY A 1 82 ? 3.594 -19.115 -9.837 1.00 87.19 82 GLY A CA 1
ATOM 643 C C . GLY A 1 82 ? 2.656 -19.126 -11.038 1.00 87.19 82 GLY A C 1
ATOM 644 O O . GLY A 1 82 ? 2.795 -18.337 -11.976 1.00 87.19 82 GLY A O 1
ATOM 645 N N . SER A 1 83 ? 1.684 -20.040 -11.020 1.00 75.81 83 SER A N 1
ATOM 646 C CA . SER A 1 83 ? 0.620 -20.100 -12.035 1.00 75.81 83 SER A CA 1
ATOM 647 C C . SER A 1 83 ? -0.350 -18.917 -11.962 1.00 75.81 83 SER A C 1
ATOM 649 O O . SER A 1 83 ? -1.069 -18.649 -12.918 1.00 75.81 83 SER A O 1
ATOM 651 N N . ASP A 1 84 ? -0.372 -18.225 -10.831 1.00 89.12 84 ASP A N 1
ATOM 652 C CA . ASP A 1 84 ? -1.220 -17.086 -10.495 1.00 89.12 84 ASP A CA 1
ATOM 653 C C . ASP A 1 84 ? -0.535 -15.729 -10.731 1.00 89.12 84 ASP A C 1
ATOM 655 O O . ASP A 1 84 ? -1.184 -14.697 -10.592 1.00 89.12 84 ASP A O 1
ATOM 659 N N . ALA A 1 85 ? 0.732 -15.694 -11.162 1.00 91.00 85 ALA A N 1
ATOM 660 C CA . ALA A 1 85 ? 1.461 -14.443 -11.404 1.00 91.00 85 ALA A CA 1
ATOM 661 C C . ALA A 1 85 ? 0.730 -13.501 -12.382 1.00 91.00 85 ALA A C 1
ATOM 663 O O . ALA A 1 85 ? 0.730 -12.285 -12.205 1.00 91.00 85 ALA A O 1
ATOM 664 N N . ALA A 1 86 ? 0.054 -14.056 -13.394 1.00 93.31 86 ALA A N 1
ATOM 665 C CA . ALA A 1 86 ? -0.774 -13.275 -14.314 1.00 93.31 86 ALA A CA 1
ATOM 666 C C . ALA A 1 86 ? -1.968 -12.605 -13.608 1.00 93.31 86 ALA A C 1
ATOM 668 O O . ALA A 1 86 ? -2.302 -11.467 -13.925 1.00 93.31 86 ALA A O 1
ATOM 669 N N . VAL A 1 87 ? -2.578 -13.287 -12.634 1.00 94.94 87 VAL A N 1
ATOM 670 C CA . VAL A 1 87 ? -3.688 -12.756 -11.828 1.00 94.94 87 VAL A CA 1
ATOM 671 C C . VAL A 1 87 ? -3.183 -11.679 -10.870 1.00 94.94 87 VAL A C 1
ATOM 673 O O . VAL A 1 87 ? -3.826 -10.646 -10.748 1.00 94.94 87 VAL A O 1
ATOM 676 N N . GLN A 1 88 ? -2.009 -11.863 -10.258 1.00 93.56 88 GLN A N 1
ATOM 677 C CA . GLN A 1 88 ? -1.381 -10.838 -9.412 1.00 93.56 88 GLN A CA 1
ATOM 678 C C . GLN A 1 88 ? -1.099 -9.545 -10.199 1.00 93.56 88 GLN A C 1
ATOM 680 O O . GLN A 1 88 ? -1.388 -8.449 -9.723 1.00 93.56 88 GLN A O 1
ATOM 685 N N . LEU A 1 89 ? -0.578 -9.668 -11.428 1.00 93.25 89 LEU A N 1
ATOM 686 C CA . LEU A 1 89 ? -0.345 -8.527 -12.322 1.00 93.25 89 LEU A CA 1
ATOM 687 C C . LEU A 1 89 ? -1.650 -7.831 -12.719 1.00 93.25 89 LEU A C 1
ATOM 689 O O . LEU A 1 89 ? -1.704 -6.602 -12.735 1.00 93.25 89 LEU A O 1
ATOM 693 N N . GLN A 1 90 ? -2.689 -8.608 -13.034 1.00 93.38 90 GLN A N 1
ATOM 694 C CA . GLN A 1 90 ? -4.005 -8.066 -13.355 1.00 93.38 90 GLN A CA 1
ATOM 695 C C . GLN A 1 90 ? -4.608 -7.329 -12.154 1.00 93.38 90 GLN A C 1
ATOM 697 O O . GLN A 1 90 ? -5.032 -6.192 -12.312 1.00 93.38 90 GLN A O 1
ATOM 702 N N . GLY A 1 91 ? -4.584 -7.933 -10.964 1.00 91.44 91 GLY A N 1
ATOM 703 C CA . GLY A 1 91 ? -5.112 -7.320 -9.745 1.00 91.44 91 GLY A CA 1
ATOM 704 C C . GLY A 1 91 ? -4.424 -5.996 -9.418 1.00 91.44 91 GLY A C 1
ATOM 705 O O . GLY A 1 91 ? -5.099 -5.011 -9.144 1.00 91.44 91 GLY A O 1
ATOM 706 N N . PHE A 1 92 ? -3.093 -5.937 -9.549 1.00 92.44 92 PHE A N 1
ATOM 707 C CA . PHE A 1 92 ? -2.367 -4.674 -9.414 1.00 92.44 92 PHE A CA 1
ATOM 708 C C . PHE A 1 92 ? -2.821 -3.633 -10.447 1.00 92.44 92 PHE A C 1
ATOM 710 O O . PHE A 1 92 ? -3.016 -2.470 -10.105 1.00 92.44 92 PHE A O 1
ATOM 717 N N . TYR A 1 93 ? -2.972 -4.028 -11.714 1.00 92.56 93 TYR A N 1
ATOM 718 C CA . TYR A 1 93 ? -3.412 -3.096 -12.748 1.00 92.56 93 TYR A CA 1
ATOM 719 C C . TYR A 1 93 ? -4.823 -2.577 -12.469 1.00 92.56 93 TYR A C 1
ATOM 721 O O . TYR A 1 93 ? -5.035 -1.376 -12.557 1.00 92.56 93 TYR A O 1
ATOM 729 N N . ASP A 1 94 ? -5.759 -3.443 -12.083 1.00 90.88 94 ASP A N 1
ATOM 730 C CA . ASP A 1 94 ? -7.140 -3.062 -11.775 1.00 90.88 94 ASP A CA 1
ATOM 731 C C . ASP A 1 94 ? -7.212 -2.056 -10.607 1.00 90.88 94 ASP A C 1
ATOM 733 O O . ASP A 1 94 ? -8.020 -1.126 -10.656 1.00 90.88 94 ASP A O 1
ATOM 737 N N . GLU A 1 95 ? -6.317 -2.184 -9.619 1.00 88.38 95 GLU A N 1
ATOM 738 C CA . GLU A 1 95 ? -6.164 -1.256 -8.487 1.00 88.38 95 GLU A CA 1
ATOM 739 C C . GLU A 1 95 ? -5.703 0.141 -8.927 1.00 88.38 95 GLU A C 1
ATOM 741 O O . GLU A 1 95 ? -6.248 1.133 -8.456 1.00 88.38 95 GLU A O 1
ATOM 746 N N . VAL A 1 96 ? -4.741 0.251 -9.854 1.00 89.88 96 VAL A N 1
ATOM 747 C CA . VAL A 1 96 ? -4.172 1.557 -10.260 1.00 89.88 96 VAL A CA 1
ATOM 748 C C . VAL A 1 96 ? -4.743 2.124 -11.566 1.00 89.88 96 VAL A C 1
ATOM 750 O O . VAL A 1 96 ? -4.482 3.275 -11.912 1.00 89.88 96 VAL A O 1
ATOM 753 N N . ALA A 1 97 ? -5.521 1.347 -12.322 1.00 88.06 97 ALA A N 1
ATOM 754 C CA . ALA A 1 97 ? -5.987 1.732 -13.657 1.00 88.06 97 ALA A CA 1
ATOM 755 C C . ALA A 1 97 ? -6.996 2.886 -13.649 1.00 88.06 97 ALA A C 1
ATOM 757 O O . ALA A 1 97 ? -7.144 3.572 -14.660 1.00 88.06 97 ALA A O 1
ATOM 758 N N . ASN A 1 98 ? -7.701 3.093 -12.534 1.00 88.69 98 ASN A N 1
ATOM 759 C CA . ASN A 1 98 ? -8.830 4.018 -12.455 1.00 88.69 98 ASN A CA 1
ATOM 760 C C . ASN A 1 98 ? -8.618 5.069 -11.351 1.00 88.69 98 ASN A C 1
ATOM 762 O O . ASN A 1 98 ? -9.242 4.973 -10.293 1.00 88.69 98 ASN A O 1
ATOM 766 N N . PRO A 1 99 ? -7.745 6.069 -11.567 1.00 90.94 99 PRO A N 1
ATOM 767 C CA . PRO A 1 99 ? -7.620 7.215 -10.671 1.00 90.94 99 PRO A CA 1
ATOM 768 C C . PRO A 1 99 ? -8.910 8.046 -10.720 1.00 90.94 99 PRO A C 1
ATOM 770 O O . PRO A 1 99 ? -9.311 8.521 -11.782 1.00 90.94 99 PRO A O 1
ATOM 773 N N . LEU A 1 100 ? -9.567 8.204 -9.572 1.00 92.50 100 LEU A N 1
ATOM 774 C CA . LEU A 1 100 ? -10.811 8.964 -9.429 1.00 92.50 100 LEU A CA 1
ATOM 775 C C . LEU A 1 100 ? -10.546 10.425 -9.069 1.00 92.50 100 LEU A C 1
ATOM 777 O O . LEU A 1 100 ? -11.162 11.318 -9.646 1.00 92.50 100 LEU A O 1
ATOM 781 N N . LEU A 1 101 ? -9.627 10.657 -8.130 1.00 94.62 101 LEU A N 1
ATOM 782 C CA . LEU A 1 101 ? -9.247 11.986 -7.659 1.00 94.62 101 LEU A CA 1
ATOM 783 C C . LEU A 1 101 ? -7.723 12.124 -7.649 1.00 94.62 101 LEU A C 1
ATOM 785 O O . LEU A 1 101 ? -7.011 11.169 -7.332 1.00 94.62 101 LEU A O 1
ATOM 789 N N . LEU A 1 102 ? -7.230 13.317 -7.974 1.00 93.50 102 LEU A N 1
ATOM 790 C CA . LEU A 1 102 ? -5.819 13.690 -7.880 1.00 93.50 102 LEU A CA 1
ATOM 791 C C . LEU A 1 102 ? -5.624 14.762 -6.806 1.00 93.50 102 LEU A C 1
ATOM 793 O O . LEU A 1 102 ? -6.524 15.561 -6.561 1.00 93.50 102 LEU A O 1
ATOM 797 N N . GLU A 1 103 ? -4.433 14.798 -6.208 1.00 93.81 103 GLU A N 1
ATOM 798 C CA . GLU A 1 103 ? -4.013 15.823 -5.241 1.00 93.81 103 GLU A CA 1
ATOM 799 C C . GLU A 1 103 ? -5.061 16.039 -4.125 1.00 93.81 103 GLU A C 1
ATOM 801 O O . GLU A 1 103 ? -5.480 17.160 -3.840 1.00 93.81 103 GLU A O 1
ATOM 806 N N . VAL A 1 104 ? -5.503 14.929 -3.525 1.00 97.19 104 VAL A N 1
ATOM 807 C CA . VAL A 1 104 ? -6.485 14.886 -2.438 1.00 97.19 104 VAL A CA 1
ATOM 808 C C . VAL A 1 104 ? -5.870 15.488 -1.178 1.00 97.19 104 VAL A C 1
ATOM 810 O O . VAL A 1 104 ? -4.854 15.001 -0.690 1.00 97.19 104 VAL A O 1
ATOM 813 N N . ASP A 1 105 ? -6.491 16.527 -0.637 1.00 97.81 105 ASP A N 1
ATOM 814 C CA . ASP A 1 105 ? -6.066 17.274 0.544 1.00 97.81 105 ASP A CA 1
ATOM 815 C C . ASP A 1 105 ? -7.192 17.264 1.586 1.00 97.81 105 ASP A C 1
ATOM 817 O O . ASP A 1 105 ? -8.280 17.792 1.348 1.00 97.81 105 ASP A O 1
ATOM 821 N N . LEU A 1 106 ? -6.937 16.634 2.734 1.00 97.12 106 LEU A N 1
ATOM 822 C CA . LEU A 1 106 ? -7.858 16.562 3.865 1.00 97.12 106 LEU A CA 1
ATOM 823 C C . LEU A 1 106 ? -7.442 17.592 4.915 1.00 97.12 106 LEU A C 1
ATOM 825 O O . LEU A 1 106 ? -6.357 17.504 5.502 1.00 97.12 106 LEU A O 1
ATOM 829 N N . ARG A 1 107 ? -8.313 18.566 5.172 1.00 95.31 107 ARG A N 1
ATOM 830 C CA . ARG A 1 107 ? -8.068 19.668 6.102 1.00 95.31 107 ARG A CA 1
ATOM 831 C C . ARG A 1 107 ? -8.878 19.510 7.373 1.00 95.31 107 ARG A C 1
ATOM 833 O O . ARG A 1 107 ? -10.051 19.146 7.351 1.00 95.31 107 ARG A O 1
ATOM 840 N N . TYR A 1 108 ? -8.214 19.837 8.472 1.00 92.88 108 TYR A N 1
ATOM 841 C CA . TYR A 1 108 ? -8.734 19.775 9.829 1.00 92.88 108 TYR A CA 1
ATOM 842 C C . TYR A 1 108 ? -8.553 21.146 10.492 1.00 92.88 108 TYR A C 1
ATOM 844 O O . TYR A 1 108 ? -7.639 21.879 10.097 1.00 92.88 108 TYR A O 1
ATOM 852 N N . PRO A 1 109 ? -9.374 21.512 11.493 1.00 90.12 109 PRO A N 1
ATOM 853 C CA . PRO A 1 109 ? -9.294 22.824 12.124 1.00 90.12 109 PRO A CA 1
ATOM 854 C C . PRO A 1 109 ? -7.928 23.063 12.779 1.00 90.12 109 PRO A C 1
ATOM 856 O O . PRO A 1 109 ? -7.403 22.207 13.498 1.00 90.12 109 PRO A O 1
ATOM 859 N N . GLU A 1 110 ? -7.357 24.248 12.555 1.00 78.56 110 GLU A N 1
ATOM 860 C CA . GLU A 1 110 ? -6.079 24.633 13.154 1.00 78.56 110 GLU A CA 1
ATOM 861 C C . GLU A 1 110 ? -6.171 24.613 14.690 1.00 78.56 110 GLU A C 1
ATOM 863 O O . GLU A 1 110 ? -7.125 25.126 15.274 1.00 78.56 110 GLU A O 1
ATOM 868 N N . ASN A 1 111 ? -5.150 24.060 15.352 1.00 82.38 111 ASN A N 1
ATOM 869 C CA . ASN A 1 111 ? -5.034 23.899 16.814 1.00 82.38 111 ASN A CA 1
ATOM 870 C C . ASN A 1 111 ? -5.937 22.831 17.463 1.00 82.38 111 ASN A C 1
ATOM 872 O O . ASN A 1 111 ? -5.724 22.511 18.633 1.00 82.38 111 ASN A O 1
ATOM 876 N N . ALA A 1 112 ? -6.877 22.228 16.728 1.00 86.44 112 ALA A N 1
ATOM 877 C CA . ALA A 1 112 ? -7.705 21.128 17.242 1.00 86.44 112 ALA A CA 1
ATOM 878 C C . ALA A 1 112 ? -6.996 19.760 17.188 1.00 86.44 112 ALA A C 1
ATOM 880 O O . ALA A 1 112 ? -7.394 18.820 17.872 1.00 86.44 112 ALA A O 1
ATOM 881 N N . VAL A 1 113 ? -5.940 19.640 16.376 1.00 88.88 113 VAL A N 1
ATOM 882 C CA . VAL A 1 113 ? -5.199 18.393 16.151 1.00 88.88 113 VAL A CA 1
ATOM 883 C C . VAL A 1 113 ? -3.747 18.555 16.603 1.00 88.88 113 VAL A C 1
ATOM 885 O O . VAL A 1 113 ? -3.018 19.394 16.078 1.00 88.88 113 VAL A O 1
ATOM 888 N N . ASP A 1 114 ? -3.319 17.718 17.544 1.00 88.94 114 ASP A N 1
ATOM 889 C CA . ASP A 1 114 ? -1.954 17.673 18.080 1.00 88.94 114 ASP A CA 1
ATOM 890 C C . ASP A 1 114 ? -1.018 16.833 17.195 1.00 88.94 114 ASP A C 1
ATOM 892 O O . ASP A 1 114 ? 0.151 17.161 16.987 1.00 88.94 114 ASP A O 1
ATOM 896 N N . SER A 1 115 ? -1.532 15.744 16.619 1.00 90.75 115 SER A N 1
ATOM 897 C CA . SER A 1 115 ? -0.779 14.955 15.644 1.00 90.75 115 SER A CA 1
ATOM 898 C C . SER A 1 115 ? -1.689 14.357 14.585 1.00 90.75 115 SER A C 1
ATOM 900 O O . SER A 1 115 ? -2.818 13.977 14.882 1.00 90.75 115 SER A O 1
ATOM 902 N N . LEU A 1 116 ? -1.186 14.239 13.361 1.00 94.25 116 LEU A N 1
ATOM 903 C CA . LEU A 1 116 ? -1.939 13.748 12.216 1.00 94.25 116 LEU A CA 1
ATOM 904 C C . LEU A 1 116 ? -1.032 12.866 11.359 1.00 94.25 116 LEU A C 1
ATOM 906 O O . LEU A 1 116 ? 0.160 13.153 11.200 1.00 94.25 116 LEU A O 1
ATOM 910 N N . THR A 1 117 ? -1.592 11.794 10.813 1.00 95.75 117 THR A N 1
ATOM 911 C CA . THR A 1 117 ? -0.968 11.046 9.721 1.00 95.75 117 THR A CA 1
ATOM 912 C C . THR A 1 117 ? -0.944 11.890 8.441 1.00 95.75 117 THR A C 1
ATOM 914 O O . THR A 1 117 ? -1.467 13.002 8.403 1.00 95.75 117 THR A O 1
ATOM 917 N N . THR A 1 118 ? -0.348 11.377 7.364 1.00 94.56 118 THR A N 1
ATOM 918 C CA . THR A 1 118 ? -0.466 11.979 6.028 1.00 94.56 118 THR A CA 1
ATOM 919 C C . THR A 1 118 ? -1.919 12.350 5.733 1.00 94.56 118 THR A C 1
ATOM 921 O O . THR A 1 118 ? -2.817 11.538 5.926 1.00 94.56 118 THR A O 1
ATOM 924 N N . ASN A 1 119 ? -2.134 13.586 5.299 1.00 95.62 119 ASN A N 1
ATOM 925 C CA . ASN A 1 119 ? -3.442 14.136 4.957 1.00 95.62 119 ASN A CA 1
ATOM 926 C C . ASN A 1 119 ? -3.497 14.664 3.517 1.00 95.62 119 ASN A C 1
ATOM 928 O O . ASN A 1 119 ? -4.532 15.161 3.093 1.00 95.62 119 ASN A O 1
ATOM 932 N N . HIS A 1 120 ? -2.395 14.539 2.777 1.00 95.94 120 HIS A N 1
ATOM 933 C CA . HIS A 1 120 ? -2.312 14.867 1.365 1.00 95.94 120 HIS A CA 1
ATOM 934 C C . HIS A 1 120 ? -1.867 13.635 0.573 1.00 95.94 120 HIS A C 1
ATOM 936 O O . HIS A 1 120 ? -0.823 13.047 0.862 1.00 95.94 120 HIS A O 1
ATOM 942 N N . TYR A 1 121 ? -2.650 13.263 -0.434 1.00 94.44 121 TYR A N 1
ATOM 943 C CA . TYR A 1 121 ? -2.455 12.073 -1.251 1.00 94.44 121 TYR A CA 1
ATOM 944 C C . TYR A 1 121 ? -2.508 12.457 -2.722 1.00 94.44 121 TYR A C 1
ATOM 946 O O . TYR A 1 121 ? -3.447 13.099 -3.180 1.00 94.44 121 TYR A O 1
ATOM 954 N N . SER A 1 122 ? -1.514 12.035 -3.502 1.00 92.56 122 SER A N 1
ATOM 955 C CA . SER A 1 122 ? -1.458 12.417 -4.916 1.00 92.56 122 SER A CA 1
ATOM 956 C C . SER A 1 122 ? -2.593 11.821 -5.745 1.00 92.56 122 SER A C 1
ATOM 958 O O . SER A 1 122 ? -2.957 12.407 -6.761 1.00 92.56 122 SER A O 1
ATOM 960 N N . GLN A 1 123 ? -3.120 10.656 -5.355 1.00 92.25 123 GLN A N 1
ATOM 961 C CA . GLN A 1 123 ? -4.109 9.900 -6.124 1.00 92.25 123 GLN A CA 1
ATOM 962 C C . GLN A 1 123 ? -5.032 9.110 -5.185 1.00 92.25 123 GLN A C 1
ATOM 964 O O . GLN A 1 123 ? -4.566 8.546 -4.197 1.00 92.25 123 GLN A O 1
ATOM 969 N N . LEU A 1 124 ? -6.319 9.037 -5.530 1.00 93.81 124 LEU A N 1
ATOM 970 C CA . LEU A 1 124 ? -7.288 8.078 -4.994 1.00 93.81 124 LEU A CA 1
ATOM 971 C C . LEU A 1 124 ? -7.810 7.227 -6.149 1.00 93.81 124 LEU A C 1
ATOM 973 O O . LEU A 1 124 ? -8.323 7.768 -7.130 1.00 93.81 124 LEU A O 1
ATOM 977 N N . PHE A 1 125 ? -7.706 5.908 -6.029 1.00 91.75 125 PHE A N 1
ATOM 978 C CA . PHE A 1 125 ? -8.133 4.966 -7.059 1.00 91.75 125 PHE A CA 1
ATOM 979 C C . PHE A 1 125 ? -9.500 4.359 -6.759 1.00 91.75 125 PHE A C 1
ATOM 981 O O . PHE A 1 125 ? -9.914 4.240 -5.604 1.00 91.75 125 PHE A O 1
ATOM 988 N N . ASN A 1 126 ? -10.199 3.936 -7.808 1.00 90.25 126 ASN A N 1
ATOM 989 C CA . ASN A 1 126 ? -11.465 3.234 -7.673 1.00 90.25 126 ASN A CA 1
ATOM 990 C C . ASN A 1 126 ? -11.281 1.915 -6.908 1.00 90.25 126 ASN A C 1
ATOM 992 O O . ASN A 1 126 ? -10.438 1.103 -7.272 1.00 90.25 126 ASN A O 1
ATOM 996 N N . GLY A 1 127 ? -12.083 1.703 -5.865 1.00 84.75 127 GLY A N 1
ATOM 997 C CA . GLY A 1 127 ? -11.968 0.538 -4.984 1.00 84.75 127 GLY A CA 1
ATOM 998 C C . GLY A 1 127 ? -10.878 0.646 -3.912 1.00 84.75 127 GLY A C 1
ATOM 999 O O . GLY A 1 127 ? -10.759 -0.269 -3.104 1.00 84.75 127 GLY A O 1
ATOM 1000 N N . SER A 1 128 ? -10.119 1.747 -3.875 1.00 89.00 128 SER A N 1
ATOM 1001 C CA . SER A 1 128 ? -9.182 2.060 -2.788 1.00 89.00 128 SER A CA 1
ATOM 1002 C C . SER A 1 128 ? -9.798 3.024 -1.768 1.00 89.00 128 SER A C 1
ATOM 1004 O O . SER A 1 128 ? -10.853 3.614 -2.010 1.00 89.00 128 SER A O 1
ATOM 1006 N N . GLU A 1 129 ? -9.122 3.200 -0.634 1.00 92.56 129 GLU A N 1
ATOM 1007 C CA . GLU A 1 129 ? -9.549 4.079 0.453 1.00 92.56 129 GLU A CA 1
ATOM 1008 C C . GLU A 1 129 ? -8.378 4.941 0.948 1.00 92.56 129 GLU A C 1
ATOM 1010 O O . GLU A 1 129 ? -7.229 4.496 0.991 1.00 92.56 129 GLU A O 1
ATOM 1015 N N . ILE A 1 130 ? -8.682 6.180 1.344 1.00 94.12 130 ILE A N 1
ATOM 1016 C CA . ILE A 1 130 ? -7.767 7.037 2.099 1.00 94.12 130 ILE A CA 1
ATOM 1017 C C . ILE A 1 130 ? -8.206 7.037 3.560 1.00 94.12 130 ILE A C 1
ATOM 1019 O O . ILE A 1 130 ? -9.323 7.440 3.880 1.00 94.12 130 ILE A O 1
ATOM 1023 N N . VAL A 1 131 ? -7.288 6.652 4.446 1.00 95.06 131 VAL A N 1
ATOM 1024 C CA . VAL A 1 131 ? -7.488 6.692 5.897 1.00 95.06 131 VAL A CA 1
ATOM 1025 C C . VAL A 1 131 ? -6.515 7.687 6.511 1.00 95.06 131 VAL A C 1
ATOM 1027 O O . VAL A 1 131 ? -5.298 7.545 6.380 1.00 95.06 131 VAL A O 1
ATOM 1030 N N . VAL A 1 132 ? -7.062 8.672 7.221 1.00 95.56 132 VAL A N 1
ATOM 1031 C CA . VAL A 1 132 ? -6.294 9.638 8.009 1.00 95.56 132 VAL A CA 1
ATOM 1032 C C . VAL A 1 132 ? -6.663 9.467 9.474 1.00 95.56 132 VAL A C 1
ATOM 1034 O O . VAL A 1 132 ? -7.838 9.428 9.830 1.00 95.56 132 VAL A O 1
ATOM 1037 N N . ALA A 1 133 ? -5.652 9.369 10.328 1.00 94.44 133 ALA A N 1
ATOM 1038 C CA . ALA A 1 133 ? -5.813 9.267 11.765 1.00 94.44 133 ALA A CA 1
ATOM 1039 C C . ALA A 1 133 ? -5.050 10.393 12.458 1.00 94.44 133 ALA A C 1
ATOM 1041 O O . ALA A 1 133 ? -3.987 10.826 12.012 1.00 94.44 133 ALA A O 1
ATOM 1042 N N . GLY A 1 134 ? -5.565 10.844 13.594 1.00 92.25 134 GLY A N 1
ATOM 1043 C CA . GLY A 1 134 ? -4.931 11.895 14.369 1.00 92.25 134 GLY A CA 1
ATOM 1044 C C . GLY A 1 134 ? -5.265 11.813 15.845 1.00 92.25 134 GLY A C 1
ATOM 1045 O O . GLY A 1 134 ? -6.151 11.070 16.264 1.00 92.25 134 GLY A O 1
ATOM 1046 N N . ARG A 1 135 ? -4.534 12.606 16.622 1.00 91.00 135 ARG A N 1
ATOM 1047 C CA . ARG A 1 135 ? -4.788 12.850 18.036 1.00 91.00 135 ARG A CA 1
ATOM 1048 C C . ARG A 1 135 ? -5.268 14.282 18.194 1.00 91.00 135 ARG A C 1
ATOM 1050 O O . ARG A 1 135 ? -4.565 15.203 17.780 1.00 91.00 135 ARG A O 1
ATOM 1057 N N . LEU A 1 136 ? -6.449 14.447 18.775 1.00 90.12 136 LEU A N 1
ATOM 1058 C CA . LEU A 1 136 ? -7.006 15.758 19.087 1.00 90.12 136 LEU A CA 1
ATOM 1059 C C . LEU A 1 136 ? -6.274 16.384 20.281 1.00 90.12 136 LEU A C 1
ATOM 1061 O O . LEU A 1 136 ? -5.743 15.668 21.134 1.00 90.12 136 LEU A O 1
ATOM 1065 N N . THR A 1 137 ? -6.226 17.713 20.321 1.00 87.56 137 THR A N 1
ATOM 1066 C CA . THR A 1 137 ? -5.626 18.466 21.435 1.00 87.56 137 THR A CA 1
ATOM 1067 C C . THR A 1 137 ? -6.510 18.404 22.684 1.00 87.56 137 THR A C 1
ATOM 1069 O O . THR A 1 137 ? -6.013 18.284 23.805 1.00 87.56 137 THR A O 1
ATOM 1072 N N . ASP A 1 138 ? -7.824 18.458 22.485 1.00 81.75 138 ASP A N 1
ATOM 1073 C CA . ASP A 1 138 ? -8.870 18.276 23.482 1.00 81.75 138 ASP A CA 1
ATOM 1074 C C . ASP A 1 138 ? -9.974 17.363 22.919 1.00 81.75 138 ASP A C 1
ATOM 1076 O O . ASP A 1 138 ? -9.953 16.968 21.757 1.00 81.75 138 ASP A O 1
ATOM 1080 N N . ASN A 1 139 ? -10.933 16.981 23.760 1.00 74.88 139 ASN A N 1
ATOM 1081 C CA . ASN A 1 139 ? -12.082 16.181 23.325 1.00 74.88 139 ASN A CA 1
ATOM 1082 C C . ASN A 1 139 ? -13.248 17.068 22.853 1.00 74.88 139 ASN A C 1
ATOM 1084 O O . ASN A 1 139 ? -14.400 16.638 22.923 1.00 74.88 139 ASN A O 1
ATOM 1088 N N . ASP A 1 140 ? -12.978 18.308 22.428 1.00 73.69 140 ASP A N 1
ATOM 1089 C CA . ASP A 1 140 ? -14.026 19.198 21.943 1.00 73.69 140 ASP A CA 1
ATOM 1090 C C . ASP A 1 140 ? -14.303 18.937 20.457 1.00 73.69 140 ASP A C 1
ATOM 1092 O O . ASP A 1 140 ? -13.585 19.369 19.554 1.00 73.69 140 ASP A O 1
ATOM 1096 N N . LEU A 1 141 ? -15.368 18.179 20.204 1.00 76.69 141 LEU A N 1
ATOM 1097 C CA . LEU A 1 141 ? -15.871 17.917 18.858 1.00 76.69 141 LEU A CA 1
ATOM 1098 C C . LEU A 1 141 ? -16.910 18.961 18.415 1.00 76.69 141 LEU A C 1
ATOM 1100 O O . LEU A 1 141 ? -17.403 18.889 17.279 1.00 76.69 141 LEU A O 1
ATOM 1104 N N . ASP A 1 142 ? -17.252 19.943 19.261 1.00 72.50 142 ASP A N 1
ATOM 1105 C CA . ASP A 1 142 ? -18.224 20.972 18.910 1.00 72.50 142 ASP A CA 1
ATOM 1106 C C . ASP A 1 142 ? -17.665 21.870 17.801 1.00 72.50 142 ASP A C 1
ATOM 1108 O O . ASP A 1 142 ? -16.901 22.807 18.008 1.00 72.50 142 ASP A O 1
ATOM 1112 N N . ASN A 1 143 ? -18.140 21.607 16.581 1.00 75.81 143 ASN A N 1
ATOM 1113 C CA . ASN A 1 143 ? -17.737 22.279 15.336 1.00 75.81 143 ASN A CA 1
ATOM 1114 C C . ASN A 1 143 ? -16.389 21.823 14.769 1.00 75.81 143 ASN A C 1
ATOM 1116 O O . ASN A 1 143 ? -15.739 22.578 14.046 1.00 75.81 143 ASN A O 1
ATOM 1120 N N . PHE A 1 144 ? -16.016 20.564 15.002 1.00 88.19 144 PHE A N 1
ATOM 1121 C CA . PHE A 1 144 ? -14.914 19.945 14.277 1.00 88.19 144 PHE A CA 1
ATOM 1122 C C . PHE A 1 144 ? -15.311 19.700 12.809 1.00 88.19 144 PHE A C 1
ATOM 1124 O O . PHE A 1 144 ? -15.988 18.726 12.475 1.00 88.19 144 PHE A O 1
ATOM 1131 N N . MET A 1 145 ? -14.941 20.639 11.939 1.00 90.31 145 MET A N 1
ATOM 1132 C CA . MET A 1 145 ? -15.219 20.604 10.502 1.00 90.31 145 MET A CA 1
ATOM 1133 C C . MET A 1 145 ? -14.038 20.002 9.747 1.00 90.31 145 MET A C 1
ATOM 1135 O O . MET A 1 145 ? -12.913 20.476 9.879 1.00 90.31 145 MET A O 1
ATOM 1139 N N . VAL A 1 146 ? -14.310 18.983 8.939 1.00 93.56 146 VAL A N 1
ATOM 1140 C CA . VAL A 1 146 ? -13.342 18.375 8.025 1.00 93.56 146 VAL A CA 1
ATOM 1141 C C . VAL A 1 146 ? -13.692 18.800 6.609 1.00 93.56 146 VAL A C 1
ATOM 1143 O O . VAL A 1 146 ? -14.850 18.700 6.203 1.00 93.56 146 VAL A O 1
ATOM 1146 N N . GLU A 1 147 ? -12.696 19.254 5.860 1.00 96.00 147 GLU A N 1
ATOM 1147 C CA . GLU A 1 147 ? -12.844 19.614 4.450 1.00 96.00 147 GLU A CA 1
ATOM 1148 C C . GLU A 1 147 ? -11.960 18.708 3.595 1.00 96.00 147 GLU A C 1
ATOM 1150 O O . GLU A 1 147 ? -10.815 18.428 3.950 1.00 96.00 147 GLU A O 1
ATOM 1155 N N . VAL A 1 148 ? -12.479 18.259 2.457 1.00 97.44 148 VAL A N 1
ATOM 1156 C CA . VAL A 1 148 ? -11.745 17.451 1.483 1.00 97.44 148 VAL A CA 1
ATOM 1157 C C . VAL A 1 148 ? -11.730 18.199 0.162 1.00 97.44 148 VAL A C 1
ATOM 1159 O O . VAL A 1 148 ? -12.786 18.502 -0.388 1.00 97.44 148 VAL A O 1
ATOM 1162 N N . PHE A 1 149 ? -10.535 18.473 -0.350 1.00 98.06 149 PHE A N 1
ATOM 1163 C CA . PHE A 1 149 ? -10.312 19.090 -1.655 1.00 98.06 149 PHE A CA 1
ATOM 1164 C C . PHE A 1 149 ? -9.578 18.107 -2.558 1.00 98.06 149 PHE A C 1
ATOM 1166 O O . PHE A 1 149 ? -8.643 17.453 -2.110 1.00 98.06 149 PHE A O 1
ATOM 1173 N N . ALA A 1 150 ? -9.961 18.002 -3.824 1.00 97.25 150 ALA A N 1
ATOM 1174 C CA . ALA A 1 150 ? -9.219 17.215 -4.801 1.00 97.25 150 ALA A CA 1
ATOM 1175 C C . ALA A 1 150 ? -9.503 17.678 -6.233 1.00 97.25 150 ALA A C 1
ATOM 1177 O O . ALA A 1 150 ? -10.412 18.461 -6.493 1.00 97.25 150 ALA A O 1
ATOM 1178 N N . GLN A 1 151 ? -8.746 17.160 -7.191 1.00 94.62 151 GLN A N 1
ATOM 1179 C CA . GLN A 1 151 ? -8.984 17.367 -8.615 1.00 94.62 151 GLN A CA 1
ATOM 1180 C C . GLN A 1 151 ? -9.694 16.138 -9.189 1.00 94.62 151 GLN A C 1
ATOM 1182 O O . GLN A 1 151 ? -9.104 15.061 -9.265 1.00 94.62 151 GLN A O 1
ATOM 1187 N N . GLY A 1 152 ? -10.948 16.295 -9.614 1.00 92.62 152 GLY A N 1
ATOM 1188 C CA . GLY A 1 152 ? -11.662 15.275 -10.380 1.00 92.62 152 GLY A CA 1
ATOM 1189 C C . GLY A 1 152 ? -11.262 15.275 -11.856 1.00 92.62 152 GLY A C 1
ATOM 1190 O O . GLY A 1 152 ? -10.426 16.067 -12.298 1.00 92.62 152 GLY A O 1
ATOM 1191 N N . SER A 1 153 ? -11.867 14.382 -12.638 1.00 86.69 153 SER A N 1
ATOM 1192 C CA . SER A 1 153 ? -11.624 14.255 -14.083 1.00 86.69 153 SER A CA 1
ATOM 1193 C C . SER A 1 153 ? -12.267 15.371 -14.915 1.00 86.69 153 SER A C 1
ATOM 1195 O O . SER A 1 153 ? -11.730 15.726 -15.964 1.00 86.69 153 SER A O 1
ATOM 1197 N N . GLU A 1 154 ? -13.379 15.941 -14.445 1.00 87.19 154 GLU A N 1
ATOM 1198 C CA . GLU A 1 154 ? -14.108 17.033 -15.108 1.00 87.19 154 GLU A CA 1
ATOM 1199 C C . GLU A 1 154 ? -13.973 18.346 -14.325 1.00 87.19 154 GLU A C 1
ATOM 1201 O O . GLU A 1 154 ? -13.531 19.363 -14.867 1.00 87.19 154 GLU A O 1
ATOM 1206 N N . GLU A 1 155 ? -14.270 18.307 -13.026 1.00 92.38 155 GLU A N 1
ATOM 1207 C CA . GLU A 1 155 ? -14.260 19.463 -12.129 1.00 92.38 155 GLU A CA 1
ATOM 1208 C C . GLU A 1 155 ? -13.472 19.205 -10.841 1.00 92.38 155 GLU A C 1
ATOM 1210 O O . GLU A 1 155 ? -13.052 18.082 -10.551 1.00 92.38 155 GLU A O 1
ATOM 1215 N N . ASP A 1 156 ? -13.211 20.276 -10.094 1.00 95.56 156 ASP A N 1
ATOM 1216 C CA . ASP A 1 156 ? -12.589 20.170 -8.777 1.00 95.56 156 ASP A CA 1
ATOM 1217 C C . ASP A 1 156 ? -13.605 19.606 -7.783 1.00 95.56 156 ASP A C 1
ATOM 1219 O O . ASP A 1 156 ? -14.773 19.988 -7.773 1.00 95.56 156 ASP A O 1
ATOM 1223 N N . PHE A 1 157 ? -13.146 18.679 -6.952 1.00 96.12 157 PHE A N 1
ATOM 1224 C CA . PHE A 1 157 ? -13.936 18.046 -5.914 1.00 96.12 157 PHE A CA 1
ATOM 1225 C C . PHE A 1 157 ? -13.746 18.808 -4.605 1.00 96.12 157 PHE A C 1
ATOM 1227 O O . PHE A 1 157 ? -12.614 19.028 -4.166 1.00 96.12 157 PHE A O 1
ATOM 1234 N N . GLN A 1 158 ? -14.853 19.187 -3.975 1.00 96.88 158 GLN A N 1
ATOM 1235 C CA . GLN A 1 158 ? -14.850 19.796 -2.655 1.00 96.88 158 GLN A CA 1
ATOM 1236 C C . GLN A 1 158 ? -16.017 19.254 -1.842 1.00 96.88 158 GLN A C 1
ATOM 1238 O O . GLN A 1 158 ? -17.168 19.386 -2.245 1.00 96.88 158 GLN A O 1
ATOM 1243 N N . GLU A 1 159 ? -15.714 18.710 -0.669 1.00 95.81 159 GLU A N 1
ATOM 1244 C CA . GLU A 1 159 ? -16.713 18.241 0.286 1.00 95.81 159 GLU A CA 1
ATOM 1245 C C . GLU A 1 159 ? -16.367 18.694 1.701 1.00 95.81 159 GLU A C 1
ATOM 1247 O O . GLU A 1 159 ? -15.200 18.883 2.047 1.00 95.81 159 GLU A O 1
ATOM 1252 N N . GLN A 1 160 ? -17.393 18.872 2.531 1.00 94.88 160 GLN A N 1
ATOM 1253 C CA . GLN A 1 160 ? -17.228 19.251 3.933 1.00 94.88 160 GLN A CA 1
ATOM 1254 C C . GLN A 1 160 ? -18.151 18.431 4.832 1.00 94.88 160 GLN A C 1
ATOM 1256 O O . GLN A 1 160 ? -19.329 18.231 4.533 1.00 94.88 160 GLN A O 1
ATOM 1261 N N . GLY A 1 161 ? -17.622 17.983 5.966 1.00 91.00 161 GLY A N 1
ATOM 1262 C CA . GLY A 1 161 ? -18.345 17.183 6.945 1.00 91.00 161 GLY A CA 1
ATOM 1263 C C . GLY A 1 161 ? -18.108 17.692 8.358 1.00 91.00 161 GLY A C 1
ATOM 1264 O O . GLY A 1 161 ? -16.986 18.030 8.729 1.00 91.00 161 GLY A O 1
ATOM 1265 N N . LYS A 1 162 ? -19.167 17.729 9.170 1.00 88.94 162 LYS A N 1
ATOM 1266 C CA . LYS A 1 162 ? -19.029 17.941 10.612 1.00 88.94 162 LYS A CA 1
ATOM 1267 C C . LYS A 1 162 ? -18.769 16.591 11.271 1.00 88.94 162 LYS A C 1
ATOM 1269 O O . LYS A 1 162 ? -19.574 15.672 11.106 1.00 88.94 162 LYS A O 1
ATOM 1274 N N . ALA A 1 163 ? -17.669 16.469 12.007 1.00 84.56 163 ALA A N 1
ATOM 1275 C CA . ALA A 1 163 ? -17.404 15.261 12.767 1.00 84.56 163 ALA A CA 1
ATOM 1276 C C . ALA A 1 163 ? -18.458 15.090 13.865 1.00 84.56 163 ALA A C 1
ATOM 1278 O O . ALA A 1 163 ? -18.941 16.051 14.467 1.00 84.56 163 ALA A O 1
ATOM 1279 N N . SER A 1 164 ? -18.823 13.838 14.101 1.00 80.06 164 SER A N 1
ATOM 1280 C CA . SER A 1 164 ? -19.698 13.440 15.195 1.00 80.06 164 SER A CA 1
ATOM 1281 C C . SER A 1 164 ? -19.083 12.231 15.870 1.00 80.06 164 SER A C 1
ATOM 1283 O O . SER A 1 164 ? -18.471 11.390 15.208 1.00 80.06 164 SER A O 1
ATOM 1285 N N . GLU A 1 165 ? -19.210 12.166 17.190 1.00 77.06 165 GLU A N 1
ATOM 1286 C CA . GLU A 1 165 ? -18.777 10.994 17.931 1.00 77.06 165 GLU A CA 1
ATOM 1287 C C . GLU A 1 165 ? -19.668 9.812 17.546 1.00 77.06 165 GLU A C 1
ATOM 1289 O O . GLU A 1 165 ? -20.891 9.842 17.708 1.00 77.06 165 GLU A O 1
ATOM 1294 N N . ILE A 1 166 ? -19.045 8.773 16.998 1.00 73.88 166 ILE A N 1
ATOM 1295 C CA . ILE A 1 166 ? -19.734 7.540 16.654 1.00 73.88 166 ILE A CA 1
ATOM 1296 C C . ILE A 1 166 ? -19.633 6.607 17.853 1.00 73.88 166 ILE A C 1
ATOM 1298 O O . ILE A 1 166 ? -18.545 6.165 18.219 1.00 73.88 166 ILE A O 1
ATOM 1302 N N . ASN A 1 167 ? -20.778 6.265 18.438 1.00 72.25 167 ASN A N 1
ATOM 1303 C CA . ASN A 1 167 ? -20.832 5.250 19.477 1.00 72.25 167 ASN A CA 1
ATOM 1304 C C . ASN A 1 167 ? -20.758 3.856 18.830 1.00 72.25 167 ASN A C 1
ATOM 1306 O O . ASN A 1 167 ? -21.747 3.346 18.300 1.00 72.25 167 ASN A O 1
ATOM 1310 N N . LEU A 1 168 ? -19.567 3.260 18.855 1.00 70.38 168 LEU A N 1
ATOM 1311 C CA . LEU A 1 168 ? -19.310 1.945 18.265 1.00 70.38 168 LEU A CA 1
ATOM 1312 C C . LEU A 1 168 ? -20.053 0.814 18.988 1.00 70.38 168 LEU A C 1
ATOM 1314 O O . LEU A 1 168 ? -20.426 -0.153 18.329 1.00 70.38 168 LEU A O 1
ATOM 1318 N N . ASP A 1 169 ? -20.357 0.956 20.281 1.00 68.81 169 ASP A N 1
ATOM 1319 C CA . ASP A 1 169 ? -21.114 -0.046 21.049 1.00 68.81 169 ASP A CA 1
ATOM 1320 C C . ASP A 1 169 ? -22.560 -0.177 20.540 1.00 68.81 169 ASP A C 1
ATOM 1322 O O . ASP A 1 169 ? -23.155 -1.254 20.584 1.00 68.81 169 ASP A O 1
ATOM 1326 N N . LEU A 1 170 ? -23.127 0.911 20.005 1.00 69.06 170 LEU A N 1
ATOM 1327 C CA . LEU A 1 170 ? -24.437 0.912 19.347 1.00 69.06 170 LEU A CA 1
ATOM 1328 C C . LEU A 1 170 ? -24.407 0.267 17.952 1.00 69.06 170 LEU A C 1
ATOM 1330 O O . LEU A 1 170 ? -25.431 -0.248 17.503 1.00 69.06 170 LEU A O 1
ATOM 1334 N N . ILE A 1 171 ? -23.263 0.300 17.263 1.00 70.25 171 ILE A N 1
ATOM 1335 C CA . ILE A 1 171 ? -23.115 -0.228 15.897 1.00 70.25 171 ILE A CA 1
ATOM 1336 C C . ILE A 1 171 ? -22.713 -1.708 15.921 1.00 70.25 171 ILE A C 1
ATOM 1338 O O . ILE A 1 171 ? -23.221 -2.494 15.121 1.00 70.25 171 ILE A O 1
ATOM 1342 N N . TYR A 1 172 ? -21.854 -2.102 16.863 1.00 70.38 172 TYR A N 1
ATOM 1343 C CA . TYR A 1 172 ? -21.306 -3.454 16.983 1.00 70.38 172 TYR A CA 1
ATOM 1344 C C . TYR A 1 172 ? -21.459 -4.015 18.409 1.00 70.38 172 TYR A C 1
ATOM 1346 O O . TYR A 1 172 ? -20.462 -4.337 19.061 1.00 70.38 172 TYR A O 1
ATOM 1354 N N . PRO A 1 173 ? -22.700 -4.204 18.898 1.00 65.81 173 PRO A N 1
ATOM 1355 C CA . PRO A 1 173 ? -22.960 -4.607 20.284 1.00 65.81 173 PRO A CA 1
ATOM 1356 C C . PRO A 1 173 ? -22.404 -5.994 20.650 1.00 65.81 173 PRO A C 1
ATOM 1358 O O . PRO A 1 173 ? -22.231 -6.297 21.825 1.00 65.81 173 PRO A O 1
ATOM 1361 N N . GLU A 1 174 ? -22.113 -6.852 19.667 1.00 66.81 174 GLU A N 1
ATOM 1362 C CA . GLU A 1 174 ? -21.591 -8.210 19.893 1.00 66.81 174 GLU A CA 1
ATOM 1363 C C . GLU A 1 174 ? -20.051 -8.293 19.953 1.00 66.81 174 GLU A C 1
ATOM 1365 O O . GLU A 1 174 ? -19.498 -9.371 20.167 1.00 66.81 174 GLU A O 1
ATOM 1370 N N . GLN A 1 175 ? -19.332 -7.181 19.762 1.00 63.16 175 GLN A N 1
ATOM 1371 C CA . GLN A 1 175 ? -17.866 -7.153 19.625 1.00 63.16 175 GLN A CA 1
ATOM 1372 C C . GLN A 1 175 ? -17.155 -6.495 20.836 1.00 63.16 175 GLN A C 1
ATOM 1374 O O . GLN A 1 175 ? -16.112 -5.858 20.705 1.00 63.16 175 GLN A O 1
ATOM 1379 N N . GLU A 1 176 ? -17.677 -6.728 22.045 1.00 55.94 176 GLU A N 1
ATOM 1380 C CA . GLU A 1 176 ? -17.264 -6.129 23.336 1.00 55.94 176 GLU A CA 1
ATOM 1381 C C . GLU A 1 176 ? -15.742 -6.163 23.636 1.00 55.94 176 GLU A C 1
ATOM 1383 O O . GLU A 1 176 ? -15.221 -5.302 24.342 1.00 55.94 176 GLU A O 1
ATOM 1388 N N . TYR A 1 177 ? -14.992 -7.131 23.091 1.00 53.16 177 TYR A N 1
ATOM 1389 C CA . TYR A 1 177 ? -13.555 -7.311 23.365 1.00 53.16 177 TYR A CA 1
ATOM 1390 C C . TYR A 1 177 ? -12.620 -6.443 22.493 1.00 53.16 177 TYR A C 1
ATOM 1392 O O . TYR A 1 177 ? -11.419 -6.380 22.756 1.00 53.16 177 TYR A O 1
ATOM 1400 N N . ILE A 1 178 ? -13.128 -5.783 21.445 1.00 57.34 178 ILE A N 1
ATOM 1401 C CA . ILE A 1 178 ? -12.287 -5.138 20.416 1.00 57.34 178 ILE A CA 1
ATOM 1402 C C . ILE A 1 178 ? -12.092 -3.631 20.671 1.00 57.34 178 ILE A C 1
ATOM 1404 O O . ILE A 1 178 ? -11.098 -3.051 20.233 1.00 57.34 178 ILE A O 1
ATOM 1408 N N . PHE A 1 179 ? -12.992 -2.976 21.410 1.00 58.31 179 PHE A N 1
ATOM 1409 C CA . PHE A 1 179 ? -13.229 -1.542 21.194 1.00 58.31 179 PHE A CA 1
ATOM 1410 C C . PHE A 1 179 ? -12.675 -0.562 22.219 1.00 58.31 179 PHE A C 1
ATOM 1412 O O . PHE A 1 179 ? -12.749 0.639 21.988 1.00 58.31 179 PHE A O 1
ATOM 1419 N N . GLY A 1 180 ? -12.038 -1.026 23.294 1.00 56.81 180 GLY A N 1
ATOM 1420 C CA . GLY A 1 180 ? -11.631 -0.129 24.380 1.00 56.81 180 GLY A CA 1
ATOM 1421 C C . GLY A 1 180 ? -10.653 0.987 23.988 1.00 56.81 180 GLY A C 1
ATOM 1422 O O . GLY A 1 180 ? -10.680 2.020 24.633 1.00 56.81 180 GLY A O 1
ATOM 1423 N N . ASN A 1 181 ? -9.813 0.795 22.956 1.00 66.44 181 ASN A N 1
ATOM 1424 C CA . ASN A 1 181 ? -8.817 1.773 22.470 1.00 66.44 181 ASN A CA 1
ATOM 1425 C C . ASN A 1 181 ? -8.424 1.524 20.996 1.00 66.44 181 ASN A C 1
ATOM 1427 O O . ASN A 1 181 ? -7.279 1.756 20.594 1.00 66.44 181 ASN A O 1
ATOM 1431 N N . PHE A 1 182 ? -9.326 0.960 20.183 1.00 79.69 182 PHE A N 1
ATOM 1432 C CA . PHE A 1 182 ? -8.975 0.562 18.814 1.00 79.69 182 PHE A CA 1
ATOM 1433 C C . PHE A 1 182 ? -8.520 1.758 17.967 1.00 79.69 182 PHE A C 1
ATOM 1435 O O . PHE A 1 182 ? -7.480 1.670 17.320 1.00 79.69 182 PHE A O 1
ATOM 1442 N N . SER A 1 183 ? -9.230 2.887 18.035 1.00 84.50 183 SER A N 1
ATOM 1443 C CA . SER A 1 183 ? -8.901 4.100 17.273 1.00 84.50 183 SER A CA 1
ATOM 1444 C C . SER A 1 183 ? -7.526 4.667 17.634 1.00 84.50 183 SER A C 1
ATOM 1446 O O . SER A 1 183 ? -6.770 5.066 16.750 1.00 84.50 183 SER A O 1
ATOM 1448 N N . GLU A 1 184 ? -7.151 4.634 18.918 1.00 88.62 184 GLU A N 1
ATOM 1449 C CA . GLU A 1 184 ? -5.816 5.049 19.362 1.00 88.62 184 GLU A CA 1
ATOM 1450 C C . GLU A 1 184 ? -4.734 4.099 18.829 1.00 88.62 184 GLU A C 1
ATOM 1452 O O . GLU A 1 184 ? -3.718 4.541 18.293 1.00 88.62 184 GLU A O 1
ATOM 1457 N N . ARG A 1 185 ? -4.957 2.779 18.917 1.00 90.06 185 ARG A N 1
ATOM 1458 C CA . ARG A 1 185 ? -4.010 1.791 18.375 1.00 90.06 185 ARG A CA 1
ATOM 1459 C C . ARG A 1 185 ? -3.906 1.861 16.852 1.00 90.06 185 ARG A C 1
ATOM 1461 O O . ARG A 1 185 ? -2.815 1.639 16.332 1.00 90.06 185 ARG A O 1
ATOM 1468 N N . LEU A 1 186 ? -4.997 2.173 16.150 1.00 90.62 186 LEU A N 1
ATOM 1469 C CA . LEU A 1 186 ? -5.013 2.403 14.705 1.00 90.62 186 LEU A CA 1
ATOM 1470 C C . LEU A 1 186 ? -4.176 3.635 14.349 1.00 90.62 186 LEU A C 1
ATOM 1472 O O . LEU A 1 186 ? -3.296 3.543 13.494 1.00 90.62 186 LEU A O 1
ATOM 1476 N N . TRP A 1 187 ? -4.382 4.755 15.049 1.00 94.38 187 TRP A N 1
ATOM 1477 C CA . TRP A 1 187 ? -3.553 5.953 14.895 1.00 94.38 187 TRP A CA 1
ATOM 1478 C C . TRP A 1 187 ? -2.070 5.649 15.130 1.00 94.38 187 TRP A C 1
ATOM 1480 O O . TRP A 1 187 ? -1.225 6.022 14.312 1.00 94.38 187 TRP A O 1
ATOM 1490 N N . ALA A 1 188 ? -1.744 4.928 16.206 1.00 94.75 188 ALA A N 1
ATOM 1491 C CA . ALA A 1 188 ? -0.370 4.552 16.516 1.00 94.75 188 ALA A CA 1
ATOM 1492 C C . ALA A 1 188 ? 0.235 3.664 15.419 1.00 94.75 188 ALA A C 1
ATOM 1494 O O . ALA A 1 188 ? 1.353 3.919 14.974 1.00 94.75 188 ALA A O 1
ATOM 1495 N N . TYR A 1 189 ? -0.510 2.664 14.939 1.00 94.12 189 TYR A N 1
ATOM 1496 C CA . TYR A 1 189 ? -0.081 1.782 13.855 1.00 94.12 189 TYR A CA 1
ATOM 1497 C C . TYR A 1 189 ? 0.223 2.560 12.569 1.00 94.12 189 TYR A C 1
ATOM 1499 O O . TYR A 1 189 ? 1.332 2.446 12.044 1.00 94.12 189 TYR A O 1
ATOM 1507 N N . LEU A 1 190 ? -0.718 3.385 12.095 1.00 95.69 190 LEU A N 1
ATOM 1508 C CA . LEU A 1 190 ? -0.552 4.179 10.872 1.00 95.69 190 LEU A CA 1
ATOM 1509 C C . LEU A 1 190 ? 0.609 5.170 11.003 1.00 95.69 190 LEU A C 1
ATOM 1511 O O . LEU A 1 190 ? 1.421 5.306 10.088 1.00 95.69 190 LEU A O 1
ATOM 1515 N N . THR A 1 191 ? 0.743 5.809 12.168 1.00 96.31 191 THR A N 1
ATOM 1516 C CA . THR A 1 191 ? 1.852 6.728 12.451 1.00 96.31 191 THR A CA 1
ATOM 1517 C C . THR A 1 191 ? 3.197 6.004 12.409 1.00 96.31 191 THR A C 1
ATOM 1519 O O . THR A 1 191 ? 4.138 6.502 11.793 1.00 96.31 191 THR A O 1
ATOM 1522 N N . ILE A 1 192 ? 3.303 4.816 13.014 1.00 95.31 192 ILE A N 1
ATOM 1523 C CA . ILE A 1 192 ? 4.526 4.005 12.975 1.00 95.31 192 ILE A CA 1
ATOM 1524 C C . ILE A 1 192 ? 4.868 3.605 11.536 1.00 95.31 192 ILE A C 1
ATOM 1526 O O . ILE A 1 192 ? 6.022 3.768 11.144 1.00 95.31 192 ILE A O 1
ATOM 1530 N N . GLN A 1 193 ? 3.899 3.136 10.735 1.00 92.56 193 GLN A N 1
ATOM 1531 C CA . GLN A 1 193 ? 4.150 2.791 9.327 1.00 92.56 193 GLN A CA 1
ATOM 1532 C C . GLN A 1 193 ? 4.698 3.994 8.548 1.00 92.56 193 GLN A C 1
ATOM 1534 O O . GLN A 1 193 ? 5.746 3.892 7.915 1.00 92.56 193 GLN A O 1
ATOM 1539 N N . GLN A 1 194 ? 4.078 5.168 8.684 1.00 92.69 194 GLN A N 1
ATOM 1540 C CA . GLN A 1 194 ? 4.530 6.379 7.991 1.00 92.69 194 GLN A CA 1
ATOM 1541 C C . GLN A 1 194 ? 5.903 6.872 8.464 1.00 92.69 194 GLN A C 1
ATOM 1543 O O . GLN A 1 194 ? 6.671 7.429 7.677 1.00 92.69 194 GLN A O 1
ATOM 1548 N N . LEU A 1 195 ? 6.243 6.690 9.743 1.00 93.19 195 LEU A N 1
ATOM 1549 C CA . LEU A 1 195 ? 7.579 7.009 10.252 1.00 93.19 195 LEU A CA 1
ATOM 1550 C C . LEU A 1 195 ? 8.641 6.063 9.678 1.00 93.19 195 LEU A C 1
ATOM 1552 O O . LEU A 1 195 ? 9.724 6.528 9.317 1.00 93.19 195 LEU A O 1
ATOM 1556 N N . LEU A 1 196 ? 8.326 4.770 9.553 1.00 89.94 196 LEU A N 1
ATOM 1557 C CA . LEU A 1 196 ? 9.200 3.787 8.910 1.00 89.94 196 LEU A CA 1
ATOM 1558 C C . LEU A 1 196 ? 9.390 4.116 7.422 1.00 89.94 196 LEU A C 1
ATOM 1560 O O . LEU A 1 196 ? 10.525 4.178 6.959 1.00 89.94 196 LEU A O 1
ATOM 1564 N N . GLU A 1 197 ? 8.328 4.461 6.696 1.00 86.69 197 GLU A N 1
ATOM 1565 C CA . GLU A 1 197 ? 8.429 4.880 5.291 1.00 86.69 197 GLU A CA 1
ATOM 1566 C C . GLU A 1 197 ? 9.295 6.135 5.110 1.00 86.69 197 GLU A C 1
ATOM 1568 O O . GLU A 1 197 ? 10.167 6.180 4.240 1.00 86.69 197 GLU A O 1
ATOM 1573 N N . LYS A 1 198 ? 9.115 7.155 5.962 1.00 84.75 198 LYS A N 1
ATOM 1574 C CA . LYS A 1 198 ? 9.948 8.371 5.937 1.00 84.75 198 LYS A CA 1
ATOM 1575 C C . LYS A 1 198 ? 11.416 8.068 6.237 1.00 84.75 198 LYS A C 1
ATOM 1577 O O . LYS A 1 198 ? 12.297 8.743 5.701 1.00 84.75 198 LYS A O 1
ATOM 1582 N N . SER A 1 199 ? 11.691 7.042 7.044 1.00 82.25 199 SER A N 1
ATOM 1583 C CA . SER A 1 199 ? 13.058 6.595 7.325 1.00 82.25 199 SER A CA 1
ATOM 1584 C C . SER A 1 199 ? 13.757 5.952 6.114 1.00 82.25 199 SER A C 1
ATOM 1586 O O . SER A 1 199 ? 14.989 5.959 6.039 1.00 82.25 199 SER A O 1
ATOM 1588 N N . ASP A 1 200 ? 13.004 5.513 5.100 1.00 79.25 200 ASP A N 1
ATOM 1589 C CA . ASP A 1 200 ? 13.570 4.977 3.858 1.00 79.25 200 ASP A CA 1
ATOM 1590 C C . ASP A 1 200 ? 14.005 6.092 2.892 1.00 79.25 200 ASP A C 1
ATOM 1592 O O . ASP A 1 200 ? 15.081 6.011 2.284 1.00 79.25 200 ASP A O 1
ATOM 1596 N N . ILE A 1 201 ? 13.209 7.164 2.778 1.00 81.88 201 ILE A N 1
ATOM 1597 C CA . ILE A 1 201 ? 13.332 8.170 1.703 1.00 81.88 201 ILE A CA 1
ATOM 1598 C C . ILE A 1 201 ? 13.803 9.571 2.143 1.00 81.88 201 ILE A C 1
ATOM 1600 O O . ILE A 1 201 ? 14.162 10.367 1.276 1.00 81.88 201 ILE A O 1
ATOM 1604 N N . GLY A 1 202 ? 13.820 9.883 3.445 1.00 79.00 202 GLY A N 1
ATOM 1605 C CA . GLY A 1 202 ? 14.170 11.213 3.973 1.00 79.00 202 GLY A CA 1
ATOM 1606 C C . GLY A 1 202 ? 15.670 11.551 3.985 1.00 79.00 202 GLY A C 1
ATOM 1607 O O . GLY A 1 202 ? 16.529 10.729 3.667 1.00 79.00 202 GLY A O 1
ATOM 1608 N N . THR A 1 203 ? 16.008 12.774 4.392 1.00 84.81 203 THR A N 1
ATOM 1609 C CA . THR A 1 203 ? 17.388 13.196 4.708 1.00 84.81 203 THR A CA 1
ATOM 1610 C C . THR A 1 203 ? 17.952 12.422 5.905 1.00 84.81 203 THR A C 1
ATOM 1612 O O . THR A 1 203 ? 17.194 11.912 6.721 1.00 84.81 203 THR A O 1
ATOM 1615 N N . GLU A 1 204 ? 19.279 12.354 6.080 1.00 85.00 204 GLU A N 1
ATOM 1616 C CA . GLU A 1 204 ? 19.889 11.614 7.207 1.00 85.00 204 GLU A CA 1
ATOM 1617 C C . GLU A 1 204 ? 19.317 12.013 8.580 1.00 85.00 204 GLU A C 1
ATOM 1619 O O . GLU A 1 204 ? 19.079 11.158 9.434 1.00 85.00 204 GLU A O 1
ATOM 1624 N N . GLN A 1 205 ? 19.027 13.303 8.770 1.00 86.12 205 GLN A N 1
ATOM 1625 C CA . GLN A 1 205 ? 18.407 13.813 9.989 1.00 86.12 205 GLN A CA 1
ATOM 1626 C C . GLN A 1 205 ? 16.952 13.346 10.142 1.00 86.12 205 GLN A C 1
ATOM 1628 O O . GLN A 1 205 ? 16.560 12.901 11.222 1.00 86.12 205 GLN A O 1
ATOM 1633 N N . GLU A 1 206 ? 16.149 13.416 9.078 1.00 86.06 206 GLU A N 1
ATOM 1634 C CA . GLU A 1 206 ? 14.764 12.926 9.085 1.00 86.06 206 GLU A CA 1
ATOM 1635 C C . GLU A 1 206 ? 14.707 11.417 9.319 1.00 86.06 206 GLU A C 1
ATOM 1637 O O . GLU A 1 206 ? 13.858 10.950 10.077 1.00 86.06 206 GLU A O 1
ATOM 1642 N N . LYS A 1 207 ? 15.653 10.666 8.745 1.00 87.00 207 LYS A N 1
ATOM 1643 C CA . LYS A 1 207 ? 15.793 9.226 8.967 1.00 87.00 207 LYS A CA 1
ATOM 1644 C C . LYS A 1 207 ? 16.071 8.909 10.429 1.00 87.00 207 LYS A C 1
ATOM 1646 O O . LYS A 1 207 ? 15.383 8.069 11.006 1.00 87.00 207 LYS A O 1
ATOM 1651 N N . GLY A 1 208 ? 17.035 9.598 11.043 1.00 87.44 208 GLY A N 1
ATOM 1652 C CA . GLY A 1 208 ? 17.363 9.419 12.459 1.00 87.44 208 GLY A CA 1
ATOM 1653 C C . GLY A 1 208 ? 16.181 9.740 13.376 1.00 87.44 208 GLY A C 1
ATOM 1654 O O . GLY A 1 208 ? 15.804 8.920 14.214 1.00 87.44 208 GLY A O 1
ATOM 1655 N N . ASN A 1 209 ? 15.547 10.897 13.168 1.00 88.94 209 ASN A N 1
ATOM 1656 C CA . ASN A 1 209 ? 14.403 11.338 13.969 1.00 88.94 209 ASN A CA 1
ATOM 1657 C C . ASN A 1 209 ? 13.183 10.419 13.795 1.00 88.94 209 ASN A C 1
ATOM 1659 O O . ASN A 1 209 ? 12.541 10.051 14.779 1.00 88.94 209 ASN A O 1
ATOM 1663 N N . GLY A 1 210 ? 12.876 10.031 12.553 1.00 90.19 210 GLY A N 1
ATOM 1664 C CA . GLY A 1 210 ? 11.772 9.132 12.225 1.00 90.19 210 GLY A CA 1
ATOM 1665 C C . GLY A 1 210 ? 11.956 7.748 12.839 1.00 90.19 210 GLY A C 1
ATOM 1666 O O . GLY A 1 210 ? 11.042 7.245 13.485 1.00 90.19 210 GLY A O 1
ATOM 1667 N N . THR A 1 211 ? 13.163 7.183 12.732 1.00 91.38 211 THR A N 1
ATOM 1668 C CA . THR A 1 211 ? 13.505 5.876 13.320 1.00 91.38 211 THR A CA 1
ATOM 1669 C C . THR A 1 211 ? 13.379 5.896 14.842 1.00 91.38 211 THR A C 1
ATOM 1671 O O . THR A 1 211 ? 12.772 4.998 15.421 1.00 91.38 211 THR A O 1
ATOM 1674 N N . ALA A 1 212 ? 13.906 6.935 15.502 1.00 93.62 212 ALA A N 1
ATOM 1675 C CA . ALA A 1 212 ? 13.821 7.065 16.955 1.00 93.62 212 ALA A CA 1
ATOM 1676 C C . ALA A 1 212 ? 12.365 7.163 17.436 1.00 93.62 212 ALA A C 1
ATOM 1678 O O . ALA A 1 212 ? 11.979 6.468 18.375 1.00 93.62 212 ALA A O 1
ATOM 1679 N N . LYS A 1 213 ? 11.538 7.970 16.757 1.00 94.31 213 LYS A N 1
ATOM 1680 C CA . LYS A 1 213 ? 10.113 8.112 17.087 1.00 94.31 213 LYS A CA 1
ATOM 1681 C C . LYS A 1 213 ? 9.321 6.829 16.805 1.00 94.31 213 LYS A C 1
ATOM 1683 O O . LYS A 1 213 ? 8.477 6.452 17.611 1.00 94.31 213 LYS A O 1
ATOM 1688 N N . ALA A 1 214 ? 9.602 6.141 15.696 1.00 94.69 214 ALA A N 1
ATOM 1689 C CA . ALA A 1 214 ? 8.964 4.867 15.367 1.00 94.69 214 ALA A CA 1
ATOM 1690 C C . ALA A 1 214 ? 9.282 3.792 16.413 1.00 94.69 214 ALA A C 1
ATOM 1692 O O . ALA A 1 214 ? 8.385 3.048 16.806 1.00 94.69 214 ALA A O 1
ATOM 1693 N N . LEU A 1 215 ? 10.532 3.725 16.885 1.00 93.38 215 LEU A N 1
ATOM 1694 C CA . LEU A 1 215 ? 10.949 2.812 17.949 1.00 93.38 215 LEU A CA 1
ATOM 1695 C C . LEU A 1 215 ? 10.209 3.105 19.260 1.00 93.38 215 LEU A C 1
ATOM 1697 O O . LEU A 1 215 ? 9.624 2.192 19.838 1.00 93.38 215 LEU A O 1
ATOM 1701 N N . ASP A 1 216 ? 10.201 4.366 19.696 1.00 96.56 216 ASP A N 1
ATOM 1702 C CA . ASP A 1 216 ? 9.535 4.797 20.931 1.00 96.56 216 ASP A CA 1
ATOM 1703 C C . ASP A 1 216 ? 8.039 4.441 20.920 1.00 96.56 216 ASP A C 1
ATOM 1705 O O . ASP A 1 216 ? 7.553 3.744 21.812 1.00 96.56 216 ASP A O 1
ATOM 1709 N N . MET A 1 217 ? 7.334 4.782 19.836 1.00 95.44 217 MET A N 1
ATOM 1710 C CA . MET A 1 217 ? 5.922 4.426 19.665 1.00 95.44 217 MET A CA 1
ATOM 1711 C C . MET A 1 217 ? 5.703 2.908 19.566 1.00 95.44 217 MET A C 1
ATOM 1713 O O . MET A 1 217 ? 4.724 2.396 20.109 1.00 95.44 217 MET A O 1
ATOM 1717 N N . SER A 1 218 ? 6.603 2.167 18.906 1.00 93.12 218 SER A N 1
ATOM 1718 C CA . SER A 1 218 ? 6.509 0.700 18.814 1.00 93.12 218 SER A CA 1
ATOM 1719 C C . SER A 1 218 ? 6.564 0.052 20.196 1.00 93.12 218 SER A C 1
ATOM 1721 O O . SER A 1 218 ? 5.784 -0.856 20.472 1.00 93.12 218 SER A O 1
ATOM 1723 N N . VAL A 1 219 ? 7.440 0.540 21.080 1.00 91.69 219 VAL A N 1
ATOM 1724 C CA . VAL A 1 219 ? 7.531 0.069 22.469 1.00 91.69 219 VAL A CA 1
ATOM 1725 C C . VAL A 1 219 ? 6.314 0.517 23.277 1.00 91.69 219 VAL A C 1
ATOM 1727 O O . VAL A 1 219 ? 5.705 -0.313 23.947 1.00 91.69 219 VAL A O 1
ATOM 1730 N N . GLN A 1 220 ? 5.916 1.791 23.178 1.00 94.38 220 GLN A N 1
ATOM 1731 C CA . GLN A 1 220 ? 4.774 2.352 23.909 1.00 94.38 220 GLN A CA 1
ATOM 1732 C C . GLN A 1 220 ? 3.468 1.590 23.633 1.00 94.38 220 GLN A C 1
ATOM 1734 O O . GLN A 1 220 ? 2.700 1.324 24.556 1.00 94.38 220 GLN A O 1
ATOM 1739 N N . TYR A 1 221 ? 3.223 1.221 22.372 1.00 90.88 221 TYR A N 1
ATOM 1740 C CA . TYR A 1 221 ? 2.010 0.515 21.945 1.00 90.88 221 TYR A CA 1
ATOM 1741 C C . TYR A 1 221 ? 2.185 -1.009 21.833 1.00 90.88 221 TYR A C 1
ATOM 1743 O O . TYR A 1 221 ? 1.244 -1.713 21.445 1.00 90.88 221 TYR A O 1
ATOM 1751 N N . SER A 1 222 ? 3.355 -1.538 22.202 1.00 91.00 222 SER A N 1
ATOM 1752 C CA . SER A 1 222 ? 3.695 -2.966 22.139 1.00 91.00 222 SER A CA 1
ATOM 1753 C C . SER A 1 222 ? 3.527 -3.580 20.742 1.00 91.00 222 SER A C 1
ATOM 1755 O O . SER A 1 222 ? 3.011 -4.690 20.597 1.00 91.00 222 SER A O 1
ATOM 1757 N N . PHE A 1 223 ? 3.933 -2.856 19.699 1.00 89.50 223 PHE A N 1
ATOM 1758 C CA . PHE A 1 223 ? 4.003 -3.386 18.339 1.00 89.50 223 PHE A CA 1
ATOM 1759 C C . PHE A 1 223 ? 5.358 -4.047 18.084 1.00 89.50 223 PHE A C 1
ATOM 1761 O O . PHE A 1 223 ? 6.405 -3.480 18.395 1.00 89.50 223 PHE A O 1
ATOM 1768 N N . VAL A 1 224 ? 5.330 -5.229 17.461 1.00 86.38 224 VAL A N 1
ATOM 1769 C CA . VAL A 1 224 ? 6.515 -5.859 16.865 1.00 86.38 224 VAL A CA 1
ATOM 1770 C C . VAL A 1 224 ? 6.696 -5.273 15.469 1.00 86.38 224 VAL A C 1
ATOM 1772 O O . VAL A 1 224 ? 5.862 -5.459 14.580 1.00 86.38 224 VAL A O 1
ATOM 1775 N N . THR A 1 225 ? 7.767 -4.515 15.287 1.00 85.81 225 THR A N 1
ATOM 1776 C CA . THR A 1 225 ? 8.097 -3.800 14.050 1.00 85.81 225 THR A CA 1
ATOM 1777 C C . THR A 1 225 ? 9.517 -4.165 13.626 1.00 85.81 225 THR A C 1
ATOM 1779 O O . THR A 1 225 ? 10.205 -4.860 14.366 1.00 85.81 225 THR A O 1
ATOM 1782 N N . PRO A 1 226 ? 10.029 -3.709 12.470 1.00 84.00 226 PRO A N 1
ATOM 1783 C CA . PRO A 1 226 ? 11.435 -3.941 12.126 1.00 84.00 226 PRO A CA 1
ATOM 1784 C C . PRO A 1 226 ? 12.439 -3.348 13.137 1.00 84.00 226 PRO A C 1
ATOM 1786 O O . PRO A 1 226 ? 13.634 -3.611 13.031 1.00 84.00 226 PRO A O 1
ATOM 1789 N N . LEU A 1 227 ? 11.971 -2.533 14.095 1.00 85.94 227 LEU A N 1
ATOM 1790 C CA . LEU A 1 227 ? 12.773 -1.906 15.147 1.00 85.94 227 LEU A CA 1
ATOM 1791 C C . LEU A 1 227 ? 12.617 -2.587 16.520 1.00 85.94 227 LEU A C 1
ATOM 1793 O O . LEU A 1 227 ? 13.360 -2.250 17.441 1.00 85.94 227 LEU A O 1
ATOM 1797 N N . THR A 1 228 ? 11.665 -3.512 16.687 1.00 81.12 228 THR A N 1
ATOM 1798 C CA . THR A 1 228 ? 11.340 -4.148 17.974 1.00 81.12 228 THR A CA 1
ATOM 1799 C C . THR A 1 228 ? 11.133 -5.656 17.838 1.00 81.12 228 THR A C 1
ATOM 1801 O O . THR A 1 228 ? 10.619 -6.153 16.841 1.00 81.12 228 THR A O 1
ATOM 1804 N N . SER A 1 229 ? 11.474 -6.387 18.896 1.00 72.81 229 SER A N 1
ATOM 1805 C CA . SER A 1 229 ? 11.355 -7.846 18.968 1.00 72.81 229 SER A CA 1
ATOM 1806 C C . SER A 1 229 ? 10.513 -8.244 20.171 1.00 72.81 229 SER A C 1
ATOM 1808 O O . SER A 1 229 ? 10.647 -7.653 21.245 1.00 72.81 229 SER A O 1
ATOM 1810 N N . MET A 1 230 ? 9.681 -9.275 20.030 1.00 72.19 230 MET A N 1
ATOM 1811 C CA . MET A 1 230 ? 9.012 -9.893 21.173 1.00 72.19 230 MET A CA 1
ATOM 1812 C C . MET A 1 230 ? 9.843 -11.073 21.667 1.00 72.19 230 MET A C 1
ATOM 1814 O O . MET A 1 230 ? 10.085 -12.025 20.929 1.00 72.19 230 MET A O 1
ATOM 1818 N N . VAL A 1 231 ? 10.263 -11.015 22.929 1.00 71.56 231 VAL A N 1
ATOM 1819 C CA . VAL A 1 231 ? 11.040 -12.078 23.570 1.00 71.56 231 VAL A CA 1
ATOM 1820 C C . VAL A 1 231 ? 10.133 -12.843 24.523 1.00 71.56 231 VAL A C 1
ATOM 1822 O O . VAL A 1 231 ? 9.615 -12.280 25.485 1.00 71.56 231 VAL A O 1
ATOM 1825 N N . VAL A 1 232 ? 9.954 -14.134 24.260 1.00 71.94 232 VAL A N 1
ATOM 1826 C CA . VAL A 1 232 ? 9.199 -15.047 25.115 1.00 71.94 232 VAL A CA 1
ATOM 1827 C C . VAL A 1 232 ? 10.194 -15.835 25.954 1.00 71.94 232 VAL A C 1
ATOM 1829 O O . VAL A 1 232 ? 10.937 -16.687 25.455 1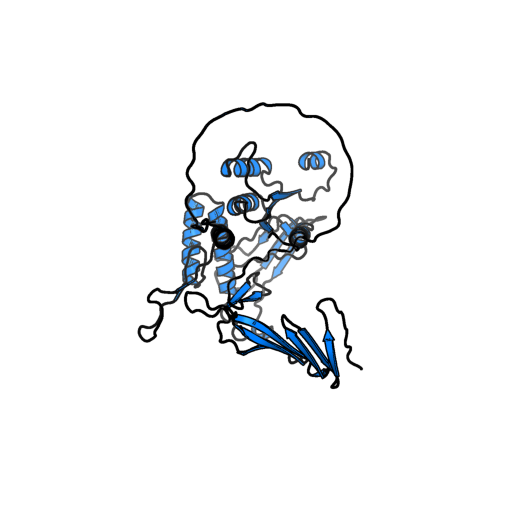.00 71.94 232 VAL A O 1
ATOM 1832 N N . THR A 1 233 ? 10.217 -15.523 27.245 1.00 64.62 233 THR A N 1
ATOM 1833 C CA . THR A 1 233 ? 10.992 -16.254 28.243 1.00 64.62 233 THR A CA 1
ATOM 1834 C C . THR A 1 233 ? 10.126 -17.322 28.893 1.00 64.62 233 THR A C 1
ATOM 1836 O O . THR A 1 233 ? 8.927 -17.150 29.118 1.00 64.62 233 THR A O 1
ATOM 1839 N N . LYS A 1 234 ? 10.746 -18.459 29.179 1.00 65.00 234 LYS A N 1
ATOM 1840 C CA . LYS A 1 234 ? 10.111 -19.570 29.874 1.00 65.00 234 LYS A CA 1
ATOM 1841 C C . LYS A 1 234 ? 10.245 -19.368 31.391 1.00 65.00 234 LYS A C 1
ATOM 1843 O O . LYS A 1 234 ? 11.290 -18.886 31.826 1.00 65.00 234 LYS A O 1
ATOM 1848 N N . PRO A 1 235 ? 9.240 -19.735 32.203 1.00 62.25 235 PRO A N 1
ATOM 1849 C CA . PRO A 1 235 ? 9.403 -19.821 33.652 1.00 62.25 235 PRO A CA 1
ATOM 1850 C C . PRO A 1 235 ? 10.392 -20.937 34.024 1.00 62.25 235 PRO A C 1
ATOM 1852 O O . PRO A 1 235 ? 10.372 -21.997 33.401 1.00 62.25 235 PRO A O 1
ATOM 1855 N N . ASP A 1 236 ? 11.182 -20.748 35.086 1.00 63.22 236 ASP A N 1
ATOM 1856 C CA . ASP A 1 236 ? 12.238 -21.681 35.539 1.00 63.22 236 ASP A CA 1
ATOM 1857 C C . ASP A 1 236 ? 11.755 -23.120 35.857 1.00 63.22 236 ASP A C 1
ATOM 1859 O O . ASP A 1 236 ? 12.555 -24.006 36.146 1.00 63.22 236 ASP A O 1
ATOM 1863 N N . THR A 1 237 ? 10.441 -23.364 35.853 1.00 57.31 237 THR A N 1
ATOM 1864 C CA . THR A 1 237 ? 9.784 -24.591 36.328 1.00 57.31 237 THR A CA 1
ATOM 1865 C C . THR A 1 237 ? 9.358 -25.572 35.235 1.00 57.31 237 THR A C 1
ATOM 1867 O O . THR A 1 237 ? 8.711 -26.569 35.545 1.00 57.31 237 THR A O 1
ATOM 1870 N N . GLU A 1 238 ? 9.651 -25.309 33.965 1.00 56.06 238 GLU A N 1
ATOM 1871 C CA . GLU A 1 238 ? 9.266 -26.205 32.871 1.00 56.06 238 GLU A CA 1
ATOM 1872 C C . GLU A 1 238 ? 10.498 -26.736 32.106 1.00 56.06 238 GLU A C 1
ATOM 1874 O O . GLU A 1 238 ? 11.518 -26.061 32.016 1.00 56.06 238 GLU A O 1
ATOM 1879 N N . ASP A 1 239 ? 10.388 -27.905 31.463 1.00 58.50 239 ASP A N 1
ATOM 1880 C CA . ASP A 1 239 ? 11.436 -28.452 30.581 1.00 58.50 239 ASP A CA 1
ATOM 1881 C C . ASP A 1 239 ? 11.273 -27.918 29.141 1.00 58.50 239 ASP A C 1
ATOM 1883 O O . ASP A 1 239 ? 10.164 -27.894 28.597 1.00 58.50 239 ASP A O 1
ATOM 1887 N N . GLY A 1 240 ? 12.350 -27.418 28.525 1.00 54.75 240 GLY A N 1
ATOM 1888 C CA . GLY A 1 240 ? 12.374 -26.812 27.181 1.00 54.75 240 GLY A CA 1
ATOM 1889 C C . GLY A 1 240 ? 13.777 -26.301 26.807 1.00 54.75 240 GLY A C 1
ATOM 1890 O O . GLY A 1 240 ? 14.675 -26.398 27.636 1.00 54.75 240 GLY A O 1
ATOM 1891 N N . PRO A 1 241 ? 14.013 -25.800 25.577 1.00 52.00 241 PRO A N 1
ATOM 1892 C CA . PRO A 1 241 ? 15.321 -25.253 25.205 1.00 52.00 241 PRO A CA 1
ATOM 1893 C C . PRO A 1 241 ? 15.681 -24.028 26.068 1.00 52.00 241 PRO A C 1
ATOM 1895 O O . PRO A 1 241 ? 14.841 -23.152 26.253 1.00 52.00 241 PRO A O 1
ATOM 1898 N N . ASP A 1 242 ? 16.931 -23.948 26.545 1.00 58.50 242 ASP A N 1
ATOM 1899 C CA . ASP A 1 242 ? 17.436 -22.878 27.437 1.00 58.50 242 ASP A CA 1
ATOM 1900 C C . ASP A 1 242 ? 17.444 -21.472 26.798 1.00 58.50 242 ASP A C 1
ATOM 1902 O O . ASP A 1 242 ? 17.654 -20.465 27.474 1.00 58.50 242 ASP A O 1
ATOM 1906 N N . SER A 1 243 ? 17.255 -21.378 25.479 1.00 54.69 243 SER A N 1
ATOM 1907 C CA . SER A 1 243 ? 17.258 -20.114 24.741 1.00 54.69 243 SER A CA 1
ATOM 1908 C C . SER A 1 243 ? 15.853 -19.505 24.650 1.00 54.69 243 SER A C 1
ATOM 1910 O O . SER A 1 243 ? 14.924 -20.222 24.262 1.00 54.69 243 SER A O 1
ATOM 1912 N N . PRO A 1 244 ? 15.686 -18.192 24.907 1.00 56.62 244 PRO A N 1
ATOM 1913 C CA . PRO A 1 244 ? 14.400 -17.522 24.748 1.00 56.62 244 PRO A CA 1
ATOM 1914 C C . PRO A 1 244 ? 13.922 -17.584 23.293 1.00 56.62 244 PRO A C 1
ATOM 1916 O O . PRO A 1 244 ? 14.726 -17.528 22.359 1.00 56.62 244 PRO A O 1
ATOM 1919 N N . LEU A 1 245 ? 12.606 -17.687 23.101 1.00 60.91 245 LEU A N 1
ATOM 1920 C CA . LEU A 1 245 ? 12.002 -17.610 21.773 1.00 60.91 245 LEU A CA 1
ATOM 1921 C C . LEU A 1 245 ? 11.869 -16.136 21.381 1.00 60.91 245 LEU A C 1
ATOM 1923 O O . LEU A 1 245 ? 11.443 -15.315 22.192 1.00 60.91 245 LEU A O 1
ATOM 1927 N N . ILE A 1 246 ? 12.234 -15.803 20.145 1.00 51.94 246 ILE A N 1
ATOM 1928 C CA . ILE A 1 246 ? 12.200 -14.433 19.626 1.00 51.94 246 ILE A CA 1
ATOM 1929 C C . ILE A 1 246 ? 11.242 -14.391 18.437 1.00 51.94 246 ILE A C 1
ATOM 1931 O O . ILE A 1 246 ? 11.360 -15.201 17.516 1.00 51.94 246 ILE A O 1
ATOM 1935 N N . ALA A 1 247 ? 10.289 -13.463 18.474 1.00 65.88 247 ALA A N 1
ATOM 1936 C CA . ALA A 1 247 ? 9.396 -13.152 17.368 1.00 65.88 247 ALA A CA 1
ATOM 1937 C C . ALA A 1 247 ? 9.724 -11.755 16.826 1.00 65.88 247 ALA A C 1
ATOM 1939 O O . ALA A 1 247 ? 9.489 -10.744 17.494 1.00 65.88 247 ALA A O 1
ATOM 1940 N N . ASP A 1 248 ? 10.258 -11.732 15.606 1.00 65.19 248 ASP A N 1
ATOM 1941 C CA . ASP A 1 248 ? 10.663 -10.527 14.883 1.00 65.19 248 ASP A CA 1
ATOM 1942 C C . ASP A 1 248 ? 9.745 -10.282 13.683 1.00 65.19 248 ASP A C 1
ATOM 1944 O O . ASP A 1 248 ? 9.298 -11.226 13.023 1.00 65.19 248 ASP A O 1
ATOM 1948 N N . LYS A 1 249 ? 9.522 -9.008 13.338 1.00 72.69 249 LYS A N 1
ATOM 1949 C CA . LYS A 1 249 ? 8.937 -8.645 12.044 1.00 72.69 249 LYS A CA 1
ATOM 1950 C C . LYS A 1 249 ? 10.051 -8.581 11.000 1.00 72.69 249 LYS A C 1
ATOM 1952 O O . LYS A 1 249 ? 10.867 -7.661 11.017 1.00 72.69 249 LYS A O 1
ATOM 1957 N N . LEU A 1 250 ? 10.080 -9.555 10.090 1.00 69.81 250 LEU A N 1
ATOM 1958 C CA . LEU A 1 250 ? 11.064 -9.589 9.006 1.00 69.81 250 LEU A CA 1
ATOM 1959 C C . LEU A 1 250 ? 10.841 -8.435 8.023 1.00 69.81 250 LEU A C 1
ATOM 1961 O O . LEU A 1 250 ? 9.709 -8.135 7.644 1.00 69.81 250 LEU A O 1
ATOM 1965 N N . THR A 1 251 ? 11.933 -7.835 7.555 1.00 71.62 251 THR A N 1
ATOM 1966 C CA . THR A 1 251 ? 11.905 -6.983 6.363 1.00 71.62 251 THR A CA 1
ATOM 1967 C C . THR A 1 251 ? 11.761 -7.833 5.103 1.00 71.62 251 THR A C 1
ATOM 1969 O O . THR A 1 251 ? 12.091 -9.021 5.094 1.00 71.62 251 THR A O 1
ATOM 1972 N N . GLU A 1 252 ? 11.322 -7.222 4.006 1.00 73.38 252 GLU A N 1
ATOM 1973 C CA . GLU A 1 252 ? 11.171 -7.925 2.728 1.00 73.38 252 GLU A CA 1
ATOM 1974 C C . GLU A 1 252 ? 12.507 -8.524 2.237 1.00 73.38 252 GLU A C 1
ATOM 1976 O O . GLU A 1 252 ? 12.564 -9.682 1.830 1.00 73.38 252 GLU A O 1
ATOM 1981 N N . ASP A 1 253 ? 13.626 -7.812 2.405 1.00 71.81 253 ASP A N 1
ATOM 1982 C CA . ASP A 1 253 ? 14.959 -8.334 2.068 1.00 71.81 253 ASP A CA 1
ATOM 1983 C C . ASP A 1 253 ? 15.377 -9.517 2.971 1.00 71.81 253 ASP A C 1
ATOM 1985 O O . ASP A 1 253 ? 16.084 -10.431 2.534 1.00 71.81 253 ASP A O 1
ATOM 1989 N N . GLN A 1 254 ? 14.968 -9.520 4.246 1.00 70.88 254 GLN A N 1
ATOM 1990 C CA . GLN A 1 254 ? 15.208 -10.644 5.160 1.00 70.88 254 GLN A CA 1
ATOM 1991 C C . GLN A 1 254 ? 14.347 -11.855 4.792 1.00 70.88 254 GLN A C 1
ATOM 1993 O O . GLN A 1 254 ? 14.859 -12.977 4.762 1.00 70.88 254 GLN A O 1
ATOM 1998 N N . ARG A 1 255 ? 13.073 -11.628 4.454 1.00 70.56 255 ARG A N 1
ATOM 1999 C CA . ARG A 1 255 ? 12.153 -12.660 3.969 1.00 70.56 255 ARG A CA 1
ATOM 2000 C C . ARG A 1 255 ? 12.689 -13.323 2.699 1.00 70.56 255 ARG A C 1
ATOM 2002 O O . ARG A 1 255 ? 12.821 -14.544 2.666 1.00 70.56 255 ARG A O 1
ATOM 2009 N N . GLN A 1 256 ? 13.125 -12.535 1.715 1.00 71.62 256 GLN A N 1
ATOM 2010 C CA . GLN A 1 256 ? 13.745 -13.044 0.484 1.00 71.62 256 GLN A CA 1
ATOM 2011 C C . GLN A 1 256 ? 14.970 -13.919 0.759 1.00 71.62 256 GLN A C 1
ATOM 2013 O O . GLN A 1 256 ? 15.138 -14.979 0.154 1.00 71.62 256 GLN A O 1
ATOM 2018 N N . LYS A 1 257 ? 15.847 -13.501 1.681 1.00 69.81 257 LYS A N 1
ATOM 2019 C CA . LYS A 1 257 ? 17.011 -14.309 2.075 1.00 69.81 257 LYS A CA 1
ATOM 2020 C C . LYS A 1 257 ? 16.579 -15.627 2.711 1.00 69.81 257 LYS A C 1
ATOM 2022 O O . LYS A 1 257 ? 17.130 -16.668 2.353 1.00 69.81 257 LYS A O 1
ATOM 2027 N N . ALA A 1 258 ? 15.596 -15.601 3.611 1.00 68.69 258 ALA A N 1
ATOM 2028 C CA . ALA A 1 258 ? 15.063 -16.804 4.243 1.00 68.69 258 ALA A CA 1
ATOM 2029 C C . ALA A 1 258 ? 14.497 -17.790 3.201 1.00 68.69 258 ALA A C 1
ATOM 2031 O O . ALA A 1 258 ? 14.837 -18.974 3.229 1.00 68.69 258 ALA A O 1
ATOM 2032 N N . GLU A 1 259 ? 13.738 -17.297 2.220 1.00 67.06 259 GLU A N 1
ATOM 2033 C CA . GLU A 1 259 ? 13.181 -18.096 1.118 1.00 67.06 259 GLU A CA 1
ATOM 2034 C C . GLU A 1 259 ? 14.264 -18.654 0.170 1.00 67.06 259 GLU A C 1
ATOM 2036 O O . GLU A 1 259 ? 14.196 -19.805 -0.271 1.00 67.06 259 GLU A O 1
ATOM 2041 N N . LYS A 1 260 ? 15.335 -17.896 -0.109 1.00 64.38 260 LYS A N 1
ATOM 2042 C CA . LYS A 1 260 ? 16.482 -18.416 -0.882 1.00 64.38 260 LYS A CA 1
ATOM 2043 C C . LYS A 1 260 ? 17.231 -19.516 -0.125 1.00 64.38 260 LYS A C 1
ATOM 2045 O O . LYS A 1 260 ? 17.669 -20.500 -0.731 1.00 64.38 260 LYS A O 1
ATOM 2050 N N . HIS A 1 261 ? 17.376 -19.393 1.194 1.00 57.22 261 HIS A N 1
ATOM 2051 C CA . HIS A 1 261 ? 18.029 -20.416 2.011 1.00 57.22 261 HIS A CA 1
ATOM 2052 C C . HIS A 1 261 ? 17.232 -21.729 2.041 1.00 57.22 261 HIS A C 1
ATOM 2054 O O . HIS A 1 261 ? 17.829 -22.802 1.889 1.00 57.22 261 HIS A O 1
ATOM 2060 N N . THR A 1 262 ? 15.902 -21.673 2.126 1.00 53.06 262 THR A N 1
ATOM 2061 C CA . THR A 1 262 ? 15.049 -22.873 2.055 1.00 53.06 262 THR A CA 1
ATOM 2062 C C . THR A 1 262 ? 15.081 -23.521 0.665 1.00 53.06 262 THR A C 1
ATOM 2064 O O . THR A 1 262 ? 15.196 -24.745 0.566 1.00 53.06 262 THR A O 1
ATOM 2067 N N . ALA A 1 263 ? 15.119 -22.731 -0.415 1.00 49.78 263 ALA A N 1
ATOM 2068 C CA . ALA A 1 263 ? 15.244 -23.243 -1.785 1.00 49.78 263 ALA A CA 1
ATOM 2069 C C . ALA A 1 263 ? 16.625 -23.870 -2.082 1.00 49.78 263 ALA A C 1
ATOM 2071 O O . ALA A 1 263 ? 16.717 -24.925 -2.716 1.00 49.78 263 ALA A O 1
ATOM 2072 N N . SER A 1 264 ? 17.715 -23.267 -1.593 1.00 42.25 264 SER A N 1
ATOM 2073 C CA . SER A 1 264 ? 19.085 -23.763 -1.819 1.00 42.25 264 SER A CA 1
ATOM 2074 C C . SER A 1 264 ? 19.377 -25.083 -1.085 1.00 42.25 264 SER A C 1
ATOM 2076 O O . SER A 1 264 ? 20.077 -25.954 -1.614 1.00 42.25 264 SER A O 1
ATOM 2078 N N . SER A 1 265 ? 18.758 -25.285 0.082 1.00 38.94 265 SER A N 1
ATOM 2079 C CA . SER A 1 265 ? 18.845 -26.517 0.879 1.00 38.94 265 SER A CA 1
ATOM 2080 C C . SER A 1 265 ? 18.225 -27.731 0.168 1.00 38.94 265 SER A C 1
ATOM 2082 O O . SER A 1 265 ? 18.663 -28.864 0.373 1.00 38.94 265 SER A O 1
ATOM 2084 N N . ALA A 1 266 ? 17.270 -27.510 -0.744 1.00 40.03 266 ALA A N 1
ATOM 2085 C CA . ALA A 1 266 ? 16.658 -28.565 -1.554 1.00 40.03 266 ALA A CA 1
ATOM 2086 C C . ALA A 1 266 ? 17.523 -29.016 -2.754 1.00 40.03 266 ALA A C 1
ATOM 2088 O O . ALA A 1 266 ? 17.286 -30.089 -3.313 1.00 40.03 266 ALA A O 1
ATOM 2089 N N . SER A 1 267 ? 18.548 -28.246 -3.148 1.00 37.59 267 SER A N 1
ATOM 2090 C CA . SER A 1 267 ? 19.348 -28.513 -4.359 1.00 37.59 267 SER A CA 1
ATOM 2091 C C . SER A 1 267 ? 20.758 -29.076 -4.091 1.00 37.59 267 SER A C 1
ATOM 2093 O O . SER A 1 267 ? 21.506 -29.350 -5.032 1.00 37.59 267 SER A O 1
ATOM 2095 N N . GLY A 1 268 ? 21.141 -29.292 -2.829 1.00 35.50 268 GLY A N 1
ATOM 2096 C CA . GLY A 1 268 ? 22.541 -29.470 -2.430 1.00 35.50 268 GLY A CA 1
ATOM 2097 C C . GLY A 1 268 ? 22.961 -30.831 -1.862 1.00 35.50 268 GLY A C 1
ATOM 2098 O O . GLY A 1 268 ? 23.663 -30.836 -0.859 1.00 35.50 268 GLY A O 1
ATOM 2099 N N . ARG A 1 269 ? 22.617 -31.992 -2.455 1.00 33.69 269 ARG A N 1
ATOM 2100 C CA . ARG A 1 269 ? 23.392 -33.240 -2.204 1.00 33.69 269 ARG A CA 1
ATOM 2101 C C . ARG A 1 269 ? 23.215 -34.327 -3.273 1.00 33.69 269 ARG A C 1
ATOM 2103 O O . ARG A 1 269 ? 22.588 -35.358 -3.054 1.00 33.69 269 ARG A O 1
ATOM 2110 N N . ARG A 1 270 ? 23.854 -34.151 -4.430 1.00 34.28 270 ARG A N 1
ATOM 2111 C CA . ARG A 1 270 ? 24.296 -35.281 -5.271 1.00 34.28 270 ARG A CA 1
ATOM 2112 C C . ARG A 1 270 ? 25.820 -35.309 -5.304 1.00 34.28 270 ARG A C 1
ATOM 2114 O O . ARG A 1 270 ? 26.436 -34.946 -6.296 1.00 34.28 270 ARG A O 1
ATOM 2121 N N . GLN A 1 271 ? 26.431 -35.741 -4.202 1.00 31.33 271 GLN A N 1
ATOM 2122 C CA . GLN A 1 271 ? 27.799 -36.250 -4.261 1.00 31.33 271 GLN A CA 1
ATOM 2123 C C . GLN A 1 271 ? 27.730 -37.701 -4.741 1.00 31.33 271 GLN A C 1
ATOM 2125 O O . GLN A 1 271 ? 27.316 -38.599 -4.010 1.00 31.33 271 GLN A O 1
ATOM 2130 N N . HIS A 1 272 ? 28.092 -37.912 -6.005 1.00 31.16 272 HIS A N 1
ATOM 2131 C CA . HIS A 1 272 ? 28.467 -39.226 -6.503 1.00 31.16 272 HIS A CA 1
ATOM 2132 C C . HIS A 1 272 ? 29.806 -39.615 -5.863 1.00 31.16 272 HIS A C 1
ATOM 2134 O O . HIS A 1 272 ? 30.851 -39.114 -6.267 1.00 31.16 272 HIS A O 1
ATOM 2140 N N . SER A 1 273 ? 29.777 -40.524 -4.891 1.00 26.75 273 SER A N 1
ATOM 2141 C CA . SER A 1 273 ? 30.952 -41.324 -4.533 1.00 26.75 273 SER A CA 1
ATOM 2142 C C . SER A 1 273 ? 30.934 -42.595 -5.389 1.00 26.75 273 SER A C 1
ATOM 2144 O O . SER A 1 273 ? 29.924 -43.306 -5.371 1.00 26.75 273 SER A O 1
ATOM 2146 N N . PRO A 1 274 ? 31.987 -42.908 -6.166 1.00 28.28 274 PRO A N 1
ATOM 2147 C CA . PRO A 1 274 ? 32.032 -44.147 -6.927 1.00 28.28 274 PRO A CA 1
ATOM 2148 C C . PRO A 1 274 ? 32.206 -45.328 -5.967 1.00 28.28 274 PRO A C 1
ATOM 2150 O O . PRO A 1 274 ? 33.127 -45.364 -5.150 1.00 28.28 274 PRO A O 1
ATOM 2153 N N . ILE A 1 275 ? 31.301 -46.300 -6.068 1.00 29.86 275 ILE A N 1
ATOM 2154 C CA . ILE A 1 275 ? 31.421 -47.589 -5.388 1.00 29.86 275 ILE A CA 1
ATOM 2155 C C . ILE A 1 275 ? 32.622 -48.320 -5.989 1.00 29.86 275 ILE A C 1
ATOM 2157 O O . ILE A 1 275 ? 32.650 -48.637 -7.178 1.00 29.86 275 ILE A O 1
ATOM 2161 N N . ALA A 1 276 ? 33.614 -48.585 -5.144 1.00 26.77 276 ALA A N 1
ATOM 2162 C CA . ALA A 1 276 ? 34.726 -49.466 -5.440 1.00 26.77 276 ALA A CA 1
ATOM 2163 C C . ALA A 1 276 ? 34.218 -50.909 -5.593 1.00 26.77 276 ALA A C 1
ATOM 2165 O O . ALA A 1 276 ? 33.813 -51.538 -4.616 1.00 26.77 276 ALA A O 1
ATOM 2166 N N . ALA A 1 277 ? 34.283 -51.449 -6.809 1.00 28.75 277 ALA A N 1
ATOM 2167 C CA . ALA A 1 277 ? 34.236 -52.885 -7.045 1.00 28.75 277 ALA A CA 1
ATOM 2168 C C . ALA A 1 277 ? 35.676 -53.406 -7.157 1.00 28.75 277 ALA A C 1
ATOM 2170 O O . ALA A 1 277 ? 36.393 -53.114 -8.113 1.00 28.75 277 ALA A O 1
ATOM 2171 N N . LYS A 1 278 ? 36.110 -54.165 -6.147 1.00 26.22 278 LYS A N 1
ATOM 2172 C CA . LYS A 1 278 ? 37.295 -55.024 -6.224 1.00 26.22 278 LYS A CA 1
ATOM 2173 C C . LYS A 1 278 ? 36.946 -56.255 -7.063 1.00 26.22 278 LYS A C 1
ATOM 2175 O O . LYS A 1 278 ? 36.122 -57.048 -6.623 1.00 26.22 278 LYS A O 1
ATOM 2180 N N . SER A 1 279 ? 37.655 -56.488 -8.165 1.00 26.97 279 SER A N 1
ATOM 2181 C CA . SER A 1 279 ? 37.969 -57.853 -8.604 1.00 26.97 279 SER A CA 1
ATOM 2182 C C . SER A 1 279 ? 39.155 -57.889 -9.569 1.00 26.97 279 SER A C 1
ATOM 2184 O O . SER A 1 279 ? 39.068 -57.419 -10.695 1.00 26.97 279 SER A O 1
ATOM 2186 N N . GLN A 1 280 ? 40.211 -58.526 -9.064 1.00 28.36 280 GLN A N 1
ATOM 2187 C CA . GLN A 1 280 ? 41.189 -59.385 -9.733 1.00 28.36 280 GLN A CA 1
ATOM 2188 C C . GLN A 1 280 ? 42.180 -58.831 -10.769 1.00 28.36 280 GLN A C 1
ATOM 2190 O O . GLN A 1 280 ? 41.867 -58.192 -11.764 1.00 28.36 280 GLN A O 1
ATOM 2195 N N . ALA A 1 281 ? 43.425 -59.192 -10.461 1.00 24.91 281 ALA A N 1
ATOM 2196 C CA . ALA A 1 281 ? 44.661 -59.020 -11.191 1.00 24.91 281 ALA A CA 1
ATOM 2197 C C . ALA A 1 281 ? 44.650 -59.609 -12.609 1.00 24.91 281 ALA A C 1
ATOM 2199 O O . ALA A 1 281 ? 44.135 -60.698 -12.849 1.00 24.91 281 ALA A O 1
ATOM 2200 N N . GLY A 1 282 ? 45.365 -58.922 -13.496 1.00 25.47 282 GLY A N 1
ATOM 2201 C CA . GLY A 1 282 ? 45.830 -59.420 -14.784 1.00 25.47 282 GLY A CA 1
ATOM 2202 C C . GLY A 1 282 ? 46.800 -58.405 -15.376 1.00 25.47 282 GLY A C 1
ATOM 2203 O O . GLY A 1 282 ? 46.387 -57.375 -15.897 1.00 25.47 282 GLY A O 1
ATOM 2204 N N . ALA A 1 283 ? 48.097 -58.649 -15.208 1.00 25.64 283 ALA A N 1
ATOM 2205 C CA . ALA A 1 283 ? 49.165 -57.818 -15.745 1.00 25.64 283 ALA A CA 1
ATOM 2206 C C . ALA A 1 283 ? 49.388 -58.111 -17.237 1.00 25.64 283 ALA A C 1
ATOM 2208 O O . ALA A 1 283 ? 49.526 -59.277 -17.587 1.00 25.64 283 ALA A O 1
ATOM 2209 N N . SER A 1 284 ? 49.525 -57.070 -18.068 1.00 27.55 284 SER A N 1
ATOM 2210 C CA . SER A 1 284 ? 50.484 -57.025 -19.191 1.00 27.55 284 SER A CA 1
ATOM 2211 C C . SER A 1 284 ? 50.419 -55.693 -19.956 1.00 27.55 284 SER A C 1
ATOM 2213 O O . SER A 1 284 ? 49.424 -55.370 -20.593 1.00 27.55 284 SER A O 1
ATOM 2215 N N . SER A 1 285 ? 51.518 -54.944 -19.858 1.00 25.42 285 SER A N 1
ATOM 2216 C CA . SER A 1 285 ? 52.259 -54.232 -20.914 1.00 25.42 285 SER A CA 1
ATOM 2217 C C . SER A 1 285 ? 51.586 -53.709 -22.203 1.00 25.42 285 SER A C 1
ATOM 2219 O O . SER A 1 285 ? 51.004 -54.456 -22.983 1.00 25.42 285 SER A O 1
ATOM 2221 N N . SER A 1 286 ? 52.020 -52.484 -22.536 1.00 25.98 286 SER A N 1
ATOM 2222 C CA . SER A 1 286 ? 52.494 -51.998 -23.851 1.00 25.98 286 SER A CA 1
ATOM 2223 C C . SER A 1 286 ? 51.569 -51.152 -24.747 1.00 25.98 286 SER A C 1
ATOM 2225 O O . SER A 1 286 ? 50.657 -51.632 -25.398 1.00 25.98 286 SER A O 1
ATOM 2227 N N . SER A 1 287 ? 51.980 -49.880 -24.854 1.00 25.81 287 SER A N 1
ATOM 2228 C CA . SER A 1 287 ? 52.285 -49.125 -26.084 1.00 25.81 287 SER A CA 1
ATOM 2229 C C . SER A 1 287 ? 51.193 -48.738 -27.095 1.00 25.81 287 SER A C 1
ATOM 2231 O O . SER A 1 287 ? 50.413 -49.561 -27.553 1.00 25.81 287 SER A O 1
ATOM 2233 N N . SER A 1 288 ? 51.370 -47.505 -27.598 1.00 27.97 288 SER A N 1
ATOM 2234 C CA . SER A 1 288 ? 50.935 -46.986 -28.911 1.00 27.97 288 SER A CA 1
ATOM 2235 C C . SER A 1 288 ? 49.462 -46.555 -28.957 1.00 27.97 288 SER A C 1
ATOM 2237 O O . SER A 1 288 ? 48.561 -47.363 -28.835 1.00 27.97 288 SER A O 1
ATOM 2239 N N . GLY A 1 289 ? 49.095 -45.280 -29.085 1.00 24.78 289 GLY A N 1
ATOM 2240 C CA . GLY A 1 289 ? 49.655 -44.264 -29.966 1.00 24.78 289 GLY A CA 1
ATOM 2241 C C . GLY A 1 289 ? 48.780 -44.168 -31.215 1.00 24.78 289 GLY A C 1
ATOM 2242 O O . GLY A 1 289 ? 48.881 -45.043 -32.064 1.00 24.78 289 GLY A O 1
ATOM 2243 N N . ARG A 1 290 ? 47.957 -43.109 -31.310 1.00 28.33 290 ARG A N 1
ATOM 2244 C CA . ARG A 1 290 ? 47.608 -42.320 -32.519 1.00 28.33 290 ARG A CA 1
ATOM 2245 C C . ARG A 1 290 ? 46.206 -41.699 -32.436 1.00 28.33 290 ARG A C 1
ATOM 2247 O O . ARG A 1 290 ? 45.197 -42.392 -32.421 1.00 28.33 290 ARG A O 1
ATOM 2254 N N . ARG A 1 291 ? 46.174 -40.360 -32.499 1.00 27.08 291 ARG A N 1
ATOM 2255 C CA . ARG A 1 291 ? 45.114 -39.599 -33.191 1.00 27.08 291 ARG A CA 1
ATOM 2256 C C . ARG A 1 291 ? 45.177 -39.958 -34.689 1.00 27.08 291 ARG A C 1
ATOM 2258 O O . ARG A 1 291 ? 46.260 -40.282 -35.181 1.00 27.08 291 ARG A O 1
ATOM 2265 N N . PRO A 1 292 ? 44.072 -39.814 -35.431 1.00 33.31 292 PRO A N 1
ATOM 2266 C CA . PRO A 1 292 ? 43.938 -38.549 -36.140 1.00 33.31 292 PRO A CA 1
ATOM 2267 C C . PRO A 1 292 ? 42.530 -37.950 -36.112 1.00 33.31 292 PRO A C 1
ATOM 2269 O O . PRO A 1 292 ? 41.505 -38.595 -35.932 1.00 33.31 292 PRO A O 1
ATOM 2272 N N . THR A 1 293 ? 42.562 -36.643 -36.306 1.00 25.98 293 THR A N 1
ATOM 2273 C CA . THR A 1 293 ? 41.499 -35.722 -36.678 1.00 25.98 293 THR A CA 1
ATOM 2274 C C . THR A 1 293 ? 40.855 -36.077 -38.021 1.00 25.98 293 THR A C 1
ATOM 2276 O O . THR A 1 293 ? 41.570 -36.443 -38.951 1.00 25.98 293 THR A O 1
ATOM 2279 N N . SER A 1 294 ? 39.559 -35.798 -38.180 1.00 26.48 294 SER A N 1
ATOM 2280 C CA . SER A 1 294 ? 39.030 -34.756 -39.089 1.00 26.48 294 SER A CA 1
ATOM 2281 C C . SER A 1 294 ? 37.697 -35.116 -39.759 1.00 26.48 294 SER A C 1
ATOM 2283 O O . SER A 1 294 ? 37.404 -36.265 -40.067 1.00 26.48 294 SER A O 1
ATOM 2285 N N . SER A 1 295 ? 36.970 -34.041 -40.064 1.00 27.45 295 SER A N 1
ATOM 2286 C CA . SER A 1 295 ? 35.931 -33.881 -41.086 1.00 27.45 295 SER A CA 1
ATOM 2287 C C . SER A 1 295 ? 34.481 -34.247 -40.742 1.00 27.45 295 SER A C 1
ATOM 2289 O O . SER A 1 295 ? 33.993 -35.364 -40.849 1.00 27.45 295 SER A O 1
ATOM 2291 N N . SER A 1 296 ? 33.776 -33.170 -40.408 1.00 25.59 296 SER A N 1
ATOM 2292 C CA . SER A 1 296 ? 32.414 -32.842 -40.814 1.00 25.59 296 SER A CA 1
ATOM 2293 C C . SER A 1 296 ? 32.094 -33.179 -42.279 1.00 25.59 296 SER A C 1
ATOM 2295 O O . SER A 1 296 ? 32.838 -32.771 -43.171 1.00 25.59 296 SER A O 1
ATOM 2297 N N . SER A 1 297 ? 30.913 -33.740 -42.558 1.00 26.17 297 SER A N 1
ATOM 2298 C CA . SER A 1 297 ? 29.795 -32.983 -43.161 1.00 26.17 297 SER A CA 1
ATOM 2299 C C . SER A 1 297 ? 28.611 -33.863 -43.613 1.00 26.17 297 SER A C 1
ATOM 2301 O O . SER A 1 297 ? 28.786 -34.869 -44.284 1.00 26.17 297 SER A O 1
ATOM 2303 N N . ARG A 1 298 ? 27.408 -33.346 -43.299 1.00 25.72 298 ARG A N 1
ATOM 2304 C CA . ARG A 1 298 ? 26.112 -33.421 -44.015 1.00 25.72 298 ARG A CA 1
ATOM 2305 C C . ARG A 1 298 ? 25.335 -34.748 -44.103 1.00 25.72 298 ARG A C 1
ATOM 2307 O O . ARG A 1 298 ? 25.770 -35.703 -44.725 1.00 25.72 298 ARG A O 1
ATOM 2314 N N . GLY A 1 299 ? 24.065 -34.681 -43.678 1.00 23.39 299 GLY A N 1
ATOM 2315 C CA . GLY A 1 299 ? 22.979 -35.444 -44.311 1.00 23.39 299 GLY A CA 1
ATOM 2316 C C . GLY A 1 299 ? 21.795 -35.810 -43.414 1.00 23.39 299 GLY A C 1
ATOM 2317 O O . GLY A 1 299 ? 21.790 -36.871 -42.813 1.00 23.39 299 GLY A O 1
ATOM 2318 N N . SER A 1 300 ? 20.796 -34.925 -43.372 1.00 24.88 300 SER A N 1
ATOM 2319 C CA . SER A 1 300 ? 19.405 -35.082 -42.902 1.00 24.88 300 SER A CA 1
ATOM 2320 C C . SER A 1 300 ? 18.771 -36.484 -43.015 1.00 24.88 300 SER A C 1
ATOM 2322 O O . SER A 1 300 ? 18.919 -37.118 -44.057 1.00 24.88 300 SER A O 1
ATOM 2324 N N . SER A 1 301 ? 17.959 -36.886 -42.016 1.00 23.22 301 SER A N 1
ATOM 2325 C CA . SER A 1 301 ? 16.568 -37.379 -42.196 1.00 23.22 301 SER A CA 1
ATOM 2326 C C . SER A 1 301 ? 15.852 -37.708 -40.867 1.00 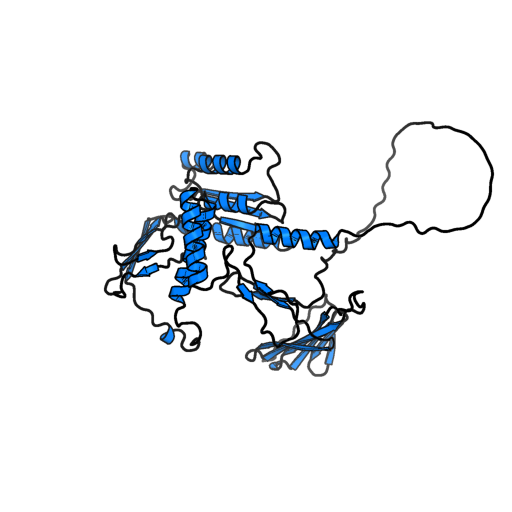23.22 301 SER A C 1
ATOM 2328 O O . SER A 1 301 ? 16.182 -38.668 -40.182 1.00 23.22 301 SER A O 1
ATOM 2330 N N . ILE A 1 302 ? 14.852 -36.882 -40.544 1.00 26.55 302 ILE A N 1
ATOM 2331 C CA . ILE A 1 302 ? 13.498 -37.168 -40.017 1.00 26.55 302 ILE A CA 1
ATOM 2332 C C . ILE A 1 302 ? 13.250 -38.513 -39.293 1.00 26.55 302 ILE A C 1
ATOM 2334 O O . ILE A 1 302 ? 13.215 -39.569 -39.920 1.00 26.55 302 ILE A O 1
ATOM 2338 N N . ARG A 1 303 ? 12.825 -38.427 -38.021 1.00 24.61 303 ARG A N 1
ATOM 2339 C CA . ARG A 1 303 ? 11.676 -39.170 -37.454 1.00 24.61 303 ARG A CA 1
ATOM 2340 C C . ARG A 1 303 ? 11.246 -38.553 -36.120 1.00 24.61 303 ARG A C 1
ATOM 2342 O O . ARG A 1 303 ? 12.078 -38.268 -35.268 1.00 24.61 303 ARG A O 1
ATOM 2349 N N . GLY A 1 304 ? 9.943 -38.311 -35.989 1.00 25.39 304 GLY A N 1
ATOM 2350 C CA . GLY A 1 304 ? 9.332 -37.693 -34.818 1.00 25.39 304 GLY A CA 1
ATOM 2351 C C . GLY A 1 304 ? 9.257 -38.607 -33.596 1.00 25.39 304 GLY A C 1
ATOM 2352 O O . GLY A 1 304 ? 9.374 -39.827 -33.699 1.00 25.39 304 GLY A O 1
ATOM 2353 N N . SER A 1 305 ? 8.992 -37.994 -32.444 1.00 26.02 305 SER A N 1
ATOM 2354 C CA . SER A 1 305 ? 8.540 -38.692 -31.242 1.00 26.02 305 SER A CA 1
ATOM 2355 C C . SER A 1 305 ? 7.790 -37.738 -30.308 1.00 26.02 305 SER A C 1
ATOM 2357 O O . SER A 1 305 ? 8.385 -36.851 -29.704 1.00 26.02 305 SER A O 1
ATOM 2359 N N . SER A 1 306 ? 6.475 -37.945 -30.231 1.00 24.31 306 SER A N 1
ATOM 2360 C CA . SER A 1 306 ? 5.682 -38.087 -29.000 1.00 24.31 306 SER A CA 1
ATOM 2361 C C . SER A 1 306 ? 6.131 -37.337 -27.736 1.00 24.31 306 SER A C 1
ATOM 2363 O O . SER A 1 306 ? 7.119 -37.695 -27.094 1.00 24.31 306 SER A O 1
ATOM 2365 N N . SER A 1 307 ? 5.267 -36.408 -27.325 1.00 33.00 307 SER A N 1
ATOM 2366 C CA . SER A 1 307 ? 4.774 -36.206 -25.955 1.00 33.00 307 SER A CA 1
ATOM 2367 C C . SER A 1 307 ? 5.421 -37.059 -24.853 1.00 33.00 307 SER A C 1
ATOM 2369 O O . SER A 1 307 ? 5.127 -38.252 -24.725 1.00 33.00 307 SER A O 1
ATOM 2371 N N . ARG A 1 308 ? 6.177 -36.415 -23.961 1.00 26.70 308 ARG A N 1
ATOM 2372 C CA . ARG A 1 308 ? 6.302 -36.845 -22.564 1.00 26.70 308 ARG A CA 1
ATOM 2373 C C . ARG A 1 308 ? 6.279 -35.621 -21.662 1.00 26.70 308 ARG A C 1
ATOM 2375 O O . ARG A 1 308 ? 7.155 -34.766 -21.749 1.00 26.70 308 ARG A O 1
ATOM 2382 N N . GLY A 1 309 ? 5.232 -35.558 -20.841 1.00 31.70 309 GLY A N 1
ATOM 2383 C CA . GLY A 1 309 ? 5.036 -34.546 -19.817 1.00 31.70 309 GLY A CA 1
ATOM 2384 C C . GLY A 1 309 ? 6.232 -34.487 -18.876 1.00 31.70 309 GLY A C 1
ATOM 2385 O O . GLY A 1 309 ? 6.691 -35.508 -18.360 1.00 31.70 309 GLY A O 1
ATOM 2386 N N . SER A 1 310 ? 6.737 -33.275 -18.680 1.00 27.75 310 SER A N 1
ATOM 2387 C CA . SER A 1 310 ? 7.701 -32.978 -17.634 1.00 27.75 310 SER A CA 1
ATOM 2388 C C . SER A 1 310 ? 6.931 -32.824 -16.331 1.00 27.75 310 SER A C 1
ATOM 2390 O O . SER A 1 310 ? 6.283 -31.811 -16.090 1.00 27.75 310 SER A O 1
ATOM 2392 N N . SER A 1 311 ? 6.989 -33.877 -15.521 1.00 28.19 311 SER A N 1
ATOM 2393 C CA . SER A 1 311 ? 6.552 -33.919 -14.131 1.00 28.19 311 SER A CA 1
ATOM 2394 C C . SER A 1 311 ? 7.068 -32.706 -13.352 1.00 28.19 311 SER A C 1
ATOM 2396 O O . SER A 1 311 ? 8.283 -32.506 -13.250 1.00 28.19 311 SER A O 1
ATOM 2398 N N . SER A 1 312 ? 6.136 -31.946 -12.784 1.00 28.47 312 SER A N 1
ATOM 2399 C CA . SER A 1 312 ? 6.369 -30.913 -11.784 1.00 28.47 312 SER A CA 1
ATOM 2400 C C . SER A 1 312 ? 7.203 -31.475 -10.628 1.00 28.47 312 SER A C 1
ATOM 2402 O O . SER A 1 312 ? 6.818 -32.425 -9.944 1.00 28.47 312 SER A O 1
ATOM 2404 N N . ARG A 1 313 ? 8.388 -30.902 -10.410 1.00 27.50 313 ARG A N 1
ATOM 2405 C CA . ARG A 1 313 ? 9.140 -31.111 -9.172 1.00 27.50 313 ARG A CA 1
ATOM 2406 C C . ARG A 1 313 ? 8.552 -30.166 -8.134 1.00 27.50 313 ARG A C 1
ATOM 2408 O O . ARG A 1 313 ? 8.932 -29.004 -8.088 1.00 27.50 313 ARG A O 1
ATOM 2415 N N . GLY A 1 314 ? 7.597 -30.675 -7.359 1.00 30.69 314 GLY A N 1
ATOM 2416 C CA . GLY A 1 314 ? 7.087 -29.990 -6.177 1.00 30.69 314 GLY A CA 1
ATOM 2417 C C . GLY A 1 314 ? 8.233 -29.670 -5.220 1.00 30.69 314 GLY A C 1
ATOM 2418 O O . GLY A 1 314 ? 9.064 -30.533 -4.921 1.00 30.69 314 GLY A O 1
ATOM 2419 N N . SER A 1 315 ? 8.285 -28.416 -4.785 1.00 34.16 315 SER A N 1
ATOM 2420 C CA . SER A 1 315 ? 9.097 -27.964 -3.665 1.00 34.16 315 SER A CA 1
ATOM 2421 C C . SER A 1 315 ? 8.760 -28.812 -2.435 1.00 34.16 315 SER A C 1
ATOM 2423 O O . SER A 1 315 ? 7.601 -29.059 -2.105 1.00 34.16 315 SER A O 1
ATOM 2425 N N . SER A 1 316 ? 9.799 -29.338 -1.792 1.00 36.78 316 SER A N 1
ATOM 2426 C CA . SER A 1 316 ? 9.681 -30.136 -0.575 1.00 36.78 316 SER A CA 1
ATOM 2427 C C . SER A 1 316 ? 9.352 -29.203 0.588 1.00 36.78 316 SER A C 1
ATOM 2429 O O . SER A 1 316 ? 10.265 -28.735 1.259 1.00 36.78 316 SER A O 1
ATOM 2431 N N . ALA A 1 317 ? 8.066 -28.929 0.811 1.00 40.88 317 ALA A N 1
ATOM 2432 C CA . ALA A 1 317 ? 7.597 -28.341 2.059 1.00 40.88 317 ALA A CA 1
ATOM 2433 C C . ALA A 1 317 ? 7.901 -29.316 3.207 1.00 40.88 317 ALA A C 1
ATOM 2435 O O . ALA A 1 317 ? 7.619 -30.519 3.126 1.00 40.88 317 ALA A O 1
ATOM 2436 N N . ASP A 1 318 ? 8.570 -28.806 4.232 1.00 47.66 318 ASP A N 1
ATOM 2437 C CA . ASP A 1 318 ? 9.075 -29.584 5.348 1.00 47.66 318 ASP A CA 1
ATOM 2438 C C . ASP A 1 318 ? 7.920 -30.029 6.253 1.00 47.66 318 ASP A C 1
ATOM 2440 O O . ASP A 1 318 ? 7.335 -29.249 6.990 1.00 47.66 318 ASP A O 1
ATOM 2444 N N . GLY A 1 319 ? 7.554 -31.301 6.123 1.00 55.06 319 GLY A N 1
ATOM 2445 C CA . GLY A 1 319 ? 7.335 -32.213 7.242 1.00 55.06 319 GLY A CA 1
ATOM 2446 C C . GLY A 1 319 ? 6.122 -32.076 8.161 1.00 55.06 319 GLY A C 1
ATOM 2447 O O . GLY A 1 319 ? 5.706 -33.129 8.632 1.00 55.06 319 GLY A O 1
ATOM 2448 N N . ASP A 1 320 ? 5.569 -30.889 8.401 1.00 61.38 320 ASP A N 1
ATOM 2449 C CA . ASP A 1 320 ? 4.494 -30.657 9.377 1.00 61.38 320 ASP A CA 1
ATOM 2450 C C . ASP A 1 320 ? 3.282 -29.967 8.697 1.00 61.38 320 ASP A C 1
ATOM 2452 O O . ASP A 1 320 ? 3.462 -29.159 7.773 1.00 61.38 320 ASP A O 1
ATOM 2456 N N . PRO A 1 321 ? 2.025 -30.288 9.076 1.00 58.62 321 PRO A N 1
ATOM 2457 C CA . PRO A 1 321 ? 0.849 -29.663 8.490 1.00 58.62 321 PRO A CA 1
ATOM 2458 C C . PRO A 1 321 ? 0.811 -28.193 8.912 1.00 58.62 321 PRO A C 1
ATOM 2460 O O . PRO A 1 321 ? 0.624 -27.880 10.089 1.00 58.62 321 PRO A O 1
ATOM 2463 N N . HIS A 1 322 ? 0.976 -27.313 7.933 1.00 69.19 322 HIS A N 1
ATOM 2464 C CA . HIS A 1 322 ? 0.862 -25.871 8.074 1.00 69.19 322 HIS A CA 1
ATOM 2465 C C . HIS A 1 322 ? -0.422 -25.423 7.384 1.00 69.19 322 HIS A C 1
ATOM 2467 O O . HIS A 1 322 ? -0.699 -25.824 6.252 1.00 69.19 322 HIS A O 1
ATOM 2473 N N . PHE A 1 323 ? -1.222 -24.610 8.061 1.00 69.69 323 PHE A N 1
ATOM 2474 C CA . PHE A 1 323 ? -2.334 -23.915 7.424 1.00 69.69 323 PHE A CA 1
ATOM 2475 C C . PHE A 1 323 ? -2.234 -22.428 7.732 1.00 69.69 323 PHE A C 1
ATOM 2477 O O . PHE A 1 323 ? -1.775 -22.028 8.804 1.00 69.69 323 PHE A O 1
ATOM 2484 N N . MET A 1 324 ? -2.614 -21.628 6.744 1.00 63.47 324 MET A N 1
ATOM 2485 C CA . MET A 1 324 ? -2.591 -20.178 6.819 1.00 63.47 324 MET A CA 1
ATOM 2486 C C . MET A 1 324 ? -4.022 -19.688 6.990 1.00 63.47 324 MET A C 1
ATOM 2488 O O . MET A 1 324 ? -4.900 -20.092 6.229 1.00 63.47 324 MET A O 1
ATOM 2492 N N . ILE A 1 325 ? -4.260 -18.860 8.001 1.00 61.28 325 ILE A N 1
ATOM 2493 C CA . ILE A 1 325 ? -5.498 -18.093 8.118 1.00 61.28 325 ILE A CA 1
ATOM 2494 C C . ILE A 1 325 ? -5.186 -16.688 7.626 1.00 61.28 325 ILE A C 1
ATOM 2496 O O . ILE A 1 325 ? -4.434 -15.963 8.275 1.00 61.28 325 ILE A O 1
ATOM 2500 N N . GLU A 1 326 ? -5.752 -16.325 6.482 1.00 55.53 326 GLU A N 1
ATOM 2501 C CA . GLU A 1 326 ? -5.745 -14.948 5.997 1.00 55.53 326 GLU A CA 1
ATOM 2502 C C . GLU A 1 326 ? -6.686 -14.120 6.869 1.00 55.53 326 GLU A C 1
ATOM 2504 O O . GLU A 1 326 ? -7.830 -14.510 7.117 1.00 55.53 326 GLU A O 1
ATOM 2509 N N . LEU A 1 327 ? -6.183 -13.004 7.385 1.00 63.00 327 LEU A N 1
ATOM 2510 C CA . LEU A 1 327 ? -6.980 -12.038 8.123 1.00 63.00 327 LEU A CA 1
ATOM 2511 C C . LEU A 1 327 ? -7.570 -11.058 7.095 1.00 63.00 327 LEU A C 1
ATOM 2513 O O . LEU A 1 327 ? -6.795 -10.275 6.542 1.00 63.00 327 LEU A O 1
ATOM 2517 N N . PRO A 1 328 ? -8.896 -11.092 6.828 1.00 40.03 328 PRO A N 1
ATOM 2518 C CA . PRO A 1 328 ? -9.516 -10.391 5.695 1.00 40.03 328 PRO A CA 1
ATOM 2519 C C . PRO A 1 328 ? -9.229 -8.887 5.642 1.00 40.03 328 PRO A C 1
ATOM 2521 O O . PRO A 1 328 ? -9.210 -8.310 4.564 1.00 40.03 328 PRO A O 1
ATOM 2524 N N . ASP A 1 329 ? -8.954 -8.281 6.798 1.00 59.47 329 ASP A N 1
ATOM 2525 C CA . ASP A 1 329 ? -8.779 -6.835 6.941 1.00 59.47 329 ASP A CA 1
ATOM 2526 C C . ASP A 1 329 ? -7.310 -6.412 7.130 1.00 59.47 329 ASP A C 1
ATOM 2528 O O . ASP A 1 329 ? -7.047 -5.277 7.529 1.00 59.47 329 ASP A O 1
ATOM 2532 N N . ARG A 1 330 ? -6.335 -7.325 6.972 1.00 56.47 330 ARG A N 1
ATOM 2533 C CA . ARG A 1 330 ? -4.934 -7.044 7.351 1.00 56.47 330 ARG A CA 1
ATOM 2534 C C . ARG A 1 330 ? -3.859 -7.417 6.337 1.00 56.47 330 ARG A C 1
ATOM 2536 O O . ARG A 1 330 ? -2.699 -7.172 6.646 1.00 56.47 330 ARG A O 1
ATOM 2543 N N . ASP A 1 331 ? -4.190 -8.009 5.186 1.00 59.97 331 ASP A N 1
ATOM 2544 C CA . ASP A 1 331 ? -3.194 -8.551 4.232 1.00 59.97 331 ASP A CA 1
ATOM 2545 C C . ASP A 1 331 ? -2.095 -9.403 4.920 1.00 59.97 331 ASP A C 1
ATOM 2547 O O . ASP A 1 331 ? -0.965 -9.546 4.451 1.00 59.97 331 ASP A O 1
ATOM 2551 N N . GLU A 1 332 ? -2.427 -9.984 6.076 1.00 58.12 332 GLU A N 1
ATOM 2552 C CA . GLU A 1 332 ? -1.546 -10.783 6.918 1.00 58.12 332 GLU A CA 1
ATOM 2553 C C . GLU A 1 332 ? -2.104 -12.206 6.993 1.00 58.12 332 GLU A C 1
ATOM 2555 O O . GLU A 1 332 ? -3.309 -12.423 7.148 1.00 58.12 332 GLU A O 1
ATOM 2560 N N . ALA A 1 333 ? -1.209 -13.190 6.920 1.00 65.88 333 ALA A N 1
ATOM 2561 C CA . ALA A 1 333 ? -1.545 -14.598 7.059 1.00 65.88 333 ALA A CA 1
ATOM 2562 C C . ALA A 1 333 ? -0.942 -15.160 8.352 1.00 65.88 333 ALA A C 1
ATOM 2564 O O . ALA A 1 333 ? 0.277 -15.170 8.540 1.00 65.88 333 ALA A O 1
ATOM 2565 N N . LEU A 1 334 ? -1.789 -15.673 9.243 1.00 64.56 334 LEU A N 1
ATOM 2566 C CA . LEU A 1 334 ? -1.349 -16.411 10.424 1.00 64.56 334 LEU A CA 1
ATOM 2567 C C . LEU A 1 334 ? -1.010 -17.846 10.029 1.00 64.56 334 LEU A C 1
ATOM 2569 O O . LEU A 1 334 ? -1.883 -18.599 9.603 1.00 64.56 334 LEU A O 1
ATOM 2573 N N . CYS A 1 335 ? 0.253 -18.231 10.194 1.00 65.31 335 CYS A N 1
ATOM 2574 C CA . CYS A 1 335 ? 0.719 -19.588 9.928 1.00 65.31 335 CYS A CA 1
ATOM 2575 C C . CYS A 1 335 ? 0.654 -20.436 11.202 1.00 65.31 335 CYS A C 1
ATOM 2577 O O . CYS A 1 335 ? 1.345 -20.152 12.180 1.00 65.31 335 CYS A O 1
ATOM 2579 N N . PHE A 1 336 ? -0.126 -21.514 11.173 1.00 67.00 336 PHE A N 1
ATOM 2580 C CA . PHE A 1 336 ? -0.223 -22.466 12.277 1.00 67.00 336 PHE A CA 1
ATOM 2581 C C . PHE A 1 336 ? 0.400 -23.801 11.888 1.00 67.00 336 PHE A C 1
ATOM 2583 O O . PHE A 1 336 ? -0.001 -24.404 10.894 1.00 67.00 336 PHE A O 1
ATOM 2590 N N . ASN A 1 337 ? 1.324 -24.291 12.717 1.00 72.25 337 ASN A N 1
ATOM 2591 C CA . ASN A 1 337 ? 1.840 -25.655 12.619 1.00 72.25 337 ASN A CA 1
ATOM 2592 C C . ASN A 1 337 ? 1.040 -26.578 13.543 1.00 72.25 337 ASN A C 1
ATOM 2594 O O . ASN A 1 337 ? 0.949 -26.320 14.745 1.00 72.25 337 ASN A O 1
ATOM 2598 N N . ILE A 1 338 ? 0.506 -27.679 13.009 1.00 73.38 338 ILE A N 1
ATOM 2599 C CA . ILE A 1 338 ? -0.172 -28.705 13.812 1.00 73.38 338 ILE A CA 1
ATOM 2600 C C . ILE A 1 338 ? 0.771 -29.886 14.043 1.00 73.38 338 ILE A C 1
ATOM 2602 O O . ILE A 1 338 ? 0.856 -30.812 13.241 1.00 73.38 338 ILE A O 1
ATOM 2606 N N . ASN A 1 339 ? 1.448 -29.875 15.186 1.00 69.88 339 ASN A N 1
ATOM 2607 C CA . ASN A 1 339 ? 2.399 -30.916 15.570 1.00 69.88 339 ASN A CA 1
ATOM 2608 C C . ASN A 1 339 ? 1.730 -31.958 16.482 1.00 69.88 3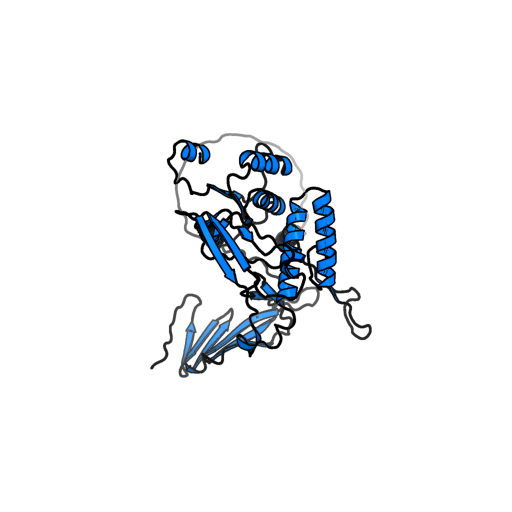39 ASN A C 1
ATOM 2610 O O . ASN A 1 339 ? 1.870 -31.890 17.702 1.00 69.88 339 ASN A O 1
ATOM 2614 N N . ASP A 1 340 ? 1.008 -32.924 15.910 1.00 75.94 340 ASP A N 1
ATOM 2615 C CA . ASP A 1 340 ? 0.344 -33.989 16.681 1.00 75.94 340 ASP A CA 1
ATOM 2616 C C . ASP A 1 340 ? 0.639 -35.388 16.117 1.00 75.94 340 ASP A C 1
ATOM 2618 O O . ASP A 1 340 ? 1.165 -35.558 15.020 1.00 75.94 340 ASP A O 1
ATOM 2622 N N . LYS A 1 341 ? 0.342 -36.426 16.896 1.00 81.62 341 LYS A N 1
ATOM 2623 C CA . LYS A 1 341 ? 0.670 -37.815 16.593 1.00 81.62 341 LYS A CA 1
ATOM 2624 C C . LYS A 1 341 ? -0.131 -38.323 15.384 1.00 81.62 341 LYS A C 1
ATOM 2626 O O . LYS A 1 341 ? -1.313 -38.010 15.229 1.00 81.62 341 LYS A O 1
ATOM 2631 N N . PRO A 1 342 ? 0.463 -39.195 14.548 1.00 82.88 342 PRO A N 1
ATOM 2632 C CA . PRO A 1 342 ? -0.283 -39.932 13.535 1.00 82.88 342 PRO A CA 1
ATOM 2633 C C . PRO A 1 342 ? -1.508 -40.631 14.134 1.00 82.88 342 PRO A C 1
ATOM 2635 O O . PRO A 1 342 ? -1.391 -41.388 15.095 1.00 82.88 342 PRO A O 1
ATOM 2638 N N . GLY A 1 343 ? -2.672 -40.397 13.539 1.00 80.88 343 GLY A N 1
ATOM 2639 C CA . GLY A 1 343 ? -3.962 -40.886 14.007 1.00 80.88 343 GLY A CA 1
ATOM 2640 C C . GLY A 1 343 ? -4.851 -39.797 14.603 1.00 80.88 343 GLY A C 1
ATOM 2641 O O . GLY A 1 343 ? -6.069 -39.978 14.563 1.00 80.88 343 GLY A O 1
ATOM 2642 N N . THR A 1 344 ? -4.288 -38.677 15.078 1.00 84.12 344 THR A N 1
ATOM 2643 C CA . THR A 1 344 ? -5.064 -37.565 15.645 1.00 84.12 344 THR A CA 1
ATOM 2644 C C . THR A 1 344 ? -5.995 -36.961 14.593 1.00 84.12 344 THR A C 1
ATOM 2646 O O . THR A 1 344 ? -5.593 -36.720 13.452 1.00 84.12 344 THR A O 1
ATOM 2649 N N . VAL A 1 345 ? -7.256 -36.743 14.974 1.00 83.19 345 VAL A N 1
ATOM 2650 C CA . VAL A 1 345 ? -8.295 -36.152 14.125 1.00 83.19 345 VAL A CA 1
ATOM 2651 C C . VAL A 1 345 ? -8.648 -34.773 14.663 1.00 83.19 345 VAL A C 1
ATOM 2653 O O . VAL A 1 345 ? -9.049 -34.641 15.816 1.00 83.19 345 VAL A O 1
ATOM 2656 N N . PHE A 1 346 ? -8.541 -33.767 13.806 1.00 82.50 346 PHE A N 1
ATOM 2657 C CA . PHE A 1 346 ? -8.886 -32.383 14.095 1.00 82.50 346 PHE A CA 1
ATOM 2658 C C . PHE A 1 346 ? -10.213 -32.031 13.444 1.00 82.50 346 PHE A C 1
ATOM 2660 O O . PHE A 1 346 ? -10.451 -32.397 12.292 1.00 82.50 346 PHE A O 1
ATOM 2667 N N . ASN A 1 347 ? -11.052 -31.283 14.157 1.00 85.19 347 ASN A N 1
ATOM 2668 C CA . ASN A 1 347 ? -12.162 -30.574 13.540 1.00 85.19 347 ASN A CA 1
ATOM 2669 C C . ASN A 1 347 ? -11.617 -29.269 12.953 1.00 85.19 347 ASN A C 1
ATOM 2671 O O . ASN A 1 347 ? -11.176 -28.404 13.700 1.00 85.19 347 ASN A O 1
ATOM 2675 N N . LEU A 1 348 ? -11.578 -29.176 11.625 1.00 82.56 348 LEU A N 1
ATOM 2676 C CA . LEU A 1 348 ? -10.955 -28.057 10.914 1.00 82.56 348 LEU A CA 1
ATOM 2677 C C . LEU A 1 348 ? -11.959 -26.949 10.622 1.00 82.56 348 LEU A C 1
ATOM 2679 O O . LEU A 1 348 ? -11.644 -25.773 10.740 1.00 82.56 348 LEU A O 1
ATOM 2683 N N . VAL A 1 349 ? -13.172 -27.338 10.232 1.00 83.06 349 VAL A N 1
ATOM 2684 C CA . VAL A 1 349 ? -14.261 -26.411 9.930 1.00 83.06 349 VAL A CA 1
ATOM 2685 C C . VAL A 1 349 ? -15.549 -26.987 10.490 1.00 83.06 349 VAL A C 1
ATOM 2687 O O . VAL A 1 349 ? -15.850 -28.173 10.309 1.00 83.06 349 VAL A O 1
ATOM 2690 N N . ARG A 1 350 ? -16.335 -26.133 11.138 1.00 83.38 350 ARG A N 1
ATOM 2691 C CA . ARG A 1 350 ? -17.705 -26.429 11.539 1.00 83.38 350 ARG A CA 1
ATOM 2692 C C . ARG A 1 350 ? -18.553 -25.197 11.287 1.00 83.38 350 ARG A C 1
ATOM 2694 O O . ARG A 1 350 ? -18.453 -24.228 12.028 1.00 83.38 350 ARG A O 1
ATOM 2701 N N . ASP A 1 351 ? -19.405 -25.273 10.276 1.00 79.25 351 ASP A N 1
ATOM 2702 C CA . ASP A 1 351 ? -20.362 -24.217 9.975 1.00 79.25 351 ASP A CA 1
ATOM 2703 C C . ASP A 1 351 ? -21.791 -24.719 10.258 1.00 79.25 351 ASP A C 1
ATOM 2705 O O . ASP A 1 351 ? -22.303 -25.585 9.532 1.00 79.25 351 ASP A O 1
ATOM 2709 N N . PRO A 1 352 ? -22.439 -24.235 11.334 1.00 77.12 352 PRO A N 1
ATOM 2710 C CA . PRO A 1 352 ? -23.761 -24.699 11.732 1.00 77.12 352 PRO A CA 1
ATOM 2711 C C . PRO A 1 352 ? -24.873 -24.248 10.775 1.00 77.12 352 PRO A C 1
ATOM 2713 O O . PRO A 1 352 ? -25.907 -24.914 10.719 1.00 77.12 352 PRO A O 1
ATOM 2716 N N . ILE A 1 353 ? -24.684 -23.162 10.014 1.00 75.94 353 ILE A N 1
ATOM 2717 C CA . ILE A 1 353 ? -25.738 -22.584 9.164 1.00 75.94 353 ILE A CA 1
ATOM 2718 C C . ILE A 1 353 ? -26.034 -23.482 7.946 1.00 75.94 353 ILE A C 1
ATOM 2720 O O . ILE A 1 353 ? -27.177 -23.930 7.805 1.00 75.94 353 ILE A O 1
ATOM 2724 N N . PRO A 1 354 ? -25.063 -23.827 7.080 1.00 78.50 354 PRO A N 1
ATOM 2725 C CA . PRO A 1 354 ? -25.231 -24.813 6.021 1.00 78.50 354 PRO A CA 1
ATOM 2726 C C . PRO A 1 354 ? -25.116 -26.258 6.542 1.00 78.50 354 PRO A C 1
ATOM 2728 O O . PRO A 1 354 ? -25.636 -27.177 5.912 1.00 78.50 354 PRO A O 1
ATOM 2731 N N . GLY A 1 355 ? -24.522 -26.481 7.722 1.00 79.94 355 GLY A N 1
ATOM 2732 C CA . GLY A 1 355 ? -24.365 -27.809 8.327 1.00 79.94 355 GLY A CA 1
ATOM 2733 C C . GLY A 1 355 ? -23.149 -28.579 7.805 1.00 79.94 355 GLY A C 1
ATOM 2734 O O . GLY A 1 355 ? -23.199 -29.811 7.707 1.00 79.94 355 GLY A O 1
ATOM 2735 N N . PHE A 1 356 ? -22.079 -27.862 7.449 1.00 84.50 356 PHE A N 1
ATOM 2736 C CA . PHE A 1 356 ? -20.813 -28.438 7.002 1.00 84.50 356 PHE A CA 1
ATOM 2737 C C . PHE A 1 356 ? -19.894 -28.746 8.183 1.00 84.50 356 PHE A C 1
ATOM 2739 O O . PHE A 1 356 ? -19.706 -27.931 9.087 1.00 84.50 356 PHE A O 1
ATOM 2746 N N . VAL A 1 357 ? -19.271 -29.922 8.142 1.00 84.75 357 VAL A N 1
ATOM 2747 C CA . VAL A 1 357 ? -18.228 -30.328 9.086 1.00 84.75 357 VAL A CA 1
ATOM 2748 C C . VAL A 1 357 ? -17.065 -30.932 8.313 1.00 84.75 357 VAL A C 1
ATOM 2750 O O . VAL A 1 357 ? -17.252 -31.895 7.570 1.00 84.75 357 VAL A O 1
ATOM 2753 N N . VAL A 1 358 ? -15.862 -30.398 8.513 1.00 87.75 358 VAL A N 1
ATOM 2754 C CA . VAL A 1 358 ? -14.618 -30.912 7.929 1.00 87.75 358 VAL A CA 1
ATOM 2755 C C . VAL A 1 358 ? -13.707 -31.382 9.050 1.00 87.75 358 VAL A C 1
ATOM 2757 O O . VAL A 1 358 ? -13.352 -30.611 9.940 1.00 87.75 358 VAL A O 1
ATOM 2760 N N . ASN A 1 359 ? -13.303 -32.647 8.989 1.00 87.38 359 ASN A N 1
ATOM 2761 C CA . ASN A 1 359 ? -12.321 -33.227 9.892 1.00 87.38 359 ASN A CA 1
ATOM 2762 C C . ASN A 1 359 ? -11.076 -33.650 9.113 1.00 87.38 359 ASN A C 1
ATOM 2764 O O . ASN A 1 359 ? -11.196 -34.270 8.058 1.00 87.38 359 ASN A O 1
ATOM 2768 N N . GLY A 1 360 ? -9.894 -33.359 9.644 1.00 87.88 360 GLY A N 1
ATOM 2769 C CA . GLY A 1 360 ? -8.614 -33.782 9.082 1.00 87.88 360 GLY A CA 1
ATOM 2770 C C . GLY A 1 360 ? -7.914 -34.766 10.009 1.00 87.88 360 GLY A C 1
ATOM 2771 O O . GLY A 1 360 ? -7.775 -34.500 11.198 1.00 87.88 360 GLY A O 1
ATOM 2772 N N . GLN A 1 361 ? -7.456 -35.898 9.479 1.00 83.88 361 GLN A N 1
ATOM 2773 C CA . GLN A 1 361 ? -6.632 -36.853 10.214 1.00 83.88 361 GLN A CA 1
ATOM 2774 C C . GLN A 1 361 ? -5.157 -36.675 9.862 1.00 83.88 361 GLN A C 1
ATOM 2776 O O . GLN A 1 361 ? -4.773 -36.725 8.686 1.00 83.88 361 GLN A O 1
ATOM 2781 N N . ILE A 1 362 ? -4.330 -36.553 10.896 1.00 85.31 362 ILE A N 1
ATOM 2782 C CA . ILE A 1 362 ? -2.879 -36.554 10.769 1.00 85.31 362 ILE A CA 1
ATOM 2783 C C . ILE A 1 362 ? -2.371 -37.971 10.518 1.00 85.31 362 ILE A C 1
ATOM 2785 O O . ILE A 1 362 ? -2.761 -38.925 11.190 1.00 85.31 362 ILE A O 1
ATOM 2789 N N . ILE A 1 363 ? -1.455 -38.117 9.566 1.00 79.25 363 ILE A N 1
ATOM 2790 C CA . ILE A 1 363 ? -0.719 -39.348 9.296 1.00 79.25 363 ILE A CA 1
ATOM 2791 C C . ILE A 1 363 ? 0.787 -39.083 9.336 1.00 79.25 363 ILE A C 1
ATOM 2793 O O . ILE A 1 363 ? 1.256 -37.984 9.061 1.00 79.25 363 ILE A O 1
ATOM 2797 N N . GLY A 1 364 ? 1.553 -40.110 9.697 1.00 75.81 364 GLY A N 1
ATOM 2798 C CA . GLY A 1 364 ? 3.009 -40.032 9.776 1.00 75.81 364 GLY A CA 1
ATOM 2799 C C . GLY A 1 364 ? 3.679 -40.399 8.458 1.00 75.81 364 GLY A C 1
ATOM 2800 O O . GLY A 1 364 ? 3.168 -41.197 7.660 1.00 75.81 364 GLY A O 1
ATOM 2801 N N . ARG A 1 365 ? 4.872 -39.858 8.218 1.00 68.38 365 ARG A N 1
ATOM 2802 C CA . ARG A 1 365 ? 5.717 -40.293 7.102 1.00 68.38 365 ARG A CA 1
ATOM 2803 C C . ARG A 1 365 ? 6.282 -41.679 7.426 1.00 68.38 365 ARG A C 1
ATOM 2805 O O . ARG A 1 365 ? 6.855 -41.886 8.486 1.00 68.38 365 ARG A O 1
ATOM 2812 N N . LYS A 1 366 ? 6.176 -42.635 6.491 1.00 55.66 366 LYS A N 1
ATOM 2813 C CA . LYS A 1 366 ? 6.688 -44.018 6.664 1.00 55.66 366 LYS A CA 1
ATOM 2814 C C . LYS A 1 366 ? 8.208 -44.115 6.896 1.00 55.66 366 LYS A C 1
ATOM 2816 O O . LYS A 1 366 ? 8.690 -45.188 7.240 1.00 55.66 366 LYS A O 1
ATOM 2821 N N . LYS A 1 367 ? 8.969 -43.041 6.662 1.00 55.03 367 LYS A N 1
ATOM 2822 C CA . LYS A 1 367 ? 10.415 -42.983 6.903 1.00 55.03 367 LYS A CA 1
ATOM 2823 C C . LYS A 1 367 ? 10.676 -42.073 8.096 1.00 55.03 367 LYS A C 1
ATOM 2825 O O . LYS A 1 367 ? 10.354 -40.892 8.027 1.00 55.03 367 LYS A O 1
ATOM 2830 N N . ILE A 1 368 ? 11.241 -42.660 9.145 1.00 55.09 368 ILE A N 1
ATOM 2831 C CA . ILE A 1 368 ? 11.715 -41.964 10.340 1.00 55.09 368 ILE A CA 1
ATOM 2832 C C . ILE A 1 368 ? 12.977 -41.187 9.947 1.00 55.09 368 ILE A C 1
ATOM 2834 O O . ILE A 1 368 ? 13.852 -41.735 9.269 1.00 55.09 368 ILE A O 1
ATOM 2838 N N . ASP A 1 369 ? 13.032 -39.911 10.319 1.00 57.31 369 ASP A N 1
ATOM 2839 C CA . ASP A 1 369 ? 14.228 -39.085 10.184 1.00 57.31 369 ASP A CA 1
ATOM 2840 C C . ASP A 1 369 ? 15.385 -39.710 10.997 1.00 57.31 369 ASP A C 1
ATOM 2842 O O . ASP A 1 369 ? 15.137 -40.212 12.096 1.00 57.31 369 ASP A O 1
ATOM 2846 N N . PRO A 1 370 ? 16.645 -39.703 10.522 1.00 52.25 370 PRO A N 1
ATOM 2847 C CA . PRO A 1 370 ? 17.805 -40.090 11.333 1.00 52.25 370 PRO A CA 1
ATOM 2848 C C . PRO A 1 370 ? 17.865 -39.439 12.731 1.00 52.25 370 PRO A C 1
ATOM 2850 O O . PRO A 1 370 ? 18.455 -40.021 13.638 1.00 52.25 370 PRO A O 1
ATOM 2853 N N . HIS A 1 371 ? 17.240 -38.271 12.916 1.00 56.28 371 HIS A N 1
ATOM 2854 C CA . HIS A 1 371 ? 17.128 -37.528 14.176 1.00 56.28 371 HIS A CA 1
ATOM 2855 C C . HIS A 1 371 ? 15.923 -37.924 15.055 1.00 56.28 371 HIS A C 1
ATOM 2857 O O . HIS A 1 371 ? 15.714 -37.333 16.111 1.00 56.28 371 HIS A O 1
ATOM 2863 N N . GLY A 1 372 ? 15.124 -38.921 14.657 1.00 56.44 372 GLY A N 1
ATOM 2864 C CA . GLY A 1 372 ? 14.046 -39.494 15.476 1.00 56.44 372 GLY A CA 1
ATOM 2865 C C . GLY A 1 372 ? 12.709 -38.739 15.461 1.00 56.44 372 GLY A C 1
ATOM 2866 O O . GLY A 1 372 ? 11.752 -39.218 16.069 1.00 56.44 372 GLY A O 1
ATOM 2867 N N . LYS A 1 373 ? 12.592 -37.607 14.750 1.00 61.25 373 LYS A N 1
ATOM 2868 C CA . LYS A 1 373 ? 11.316 -36.888 14.574 1.00 61.25 373 LYS A CA 1
ATOM 2869 C C . LYS A 1 373 ? 10.472 -37.567 13.482 1.00 61.25 373 LYS A C 1
ATOM 2871 O O . LYS A 1 373 ? 10.961 -37.873 12.393 1.00 61.25 373 LYS A O 1
ATOM 2876 N N . ILE A 1 374 ? 9.201 -37.841 13.782 1.00 65.81 374 ILE A N 1
ATOM 2877 C CA . ILE A 1 374 ? 8.227 -38.337 12.800 1.00 65.81 374 ILE A CA 1
ATOM 2878 C C . ILE A 1 374 ? 7.542 -37.121 12.185 1.00 65.81 374 ILE A C 1
ATOM 2880 O O . ILE A 1 374 ? 6.799 -36.433 12.874 1.00 65.81 374 ILE A O 1
ATOM 2884 N N . ASN A 1 375 ? 7.769 -36.888 10.895 1.00 73.38 375 ASN A N 1
ATOM 2885 C CA . ASN A 1 375 ? 7.068 -35.852 10.136 1.00 73.38 375 ASN A CA 1
ATOM 2886 C C . ASN A 1 375 ? 5.598 -36.243 9.946 1.00 73.38 375 ASN A C 1
ATOM 2888 O O . ASN A 1 375 ? 5.294 -37.405 9.631 1.00 73.38 375 ASN A O 1
ATOM 2892 N N . THR A 1 376 ? 4.700 -35.281 10.126 1.00 78.75 376 THR A N 1
ATOM 2893 C CA . THR A 1 376 ? 3.251 -35.481 10.182 1.00 78.75 376 THR A CA 1
ATOM 2894 C C . THR A 1 376 ? 2.528 -34.609 9.159 1.00 78.75 376 THR A C 1
ATOM 2896 O O . THR A 1 376 ? 2.965 -33.525 8.815 1.00 78.75 376 THR A O 1
ATOM 2899 N N . TYR A 1 377 ? 1.441 -35.099 8.575 1.00 80.12 377 TYR A N 1
ATOM 2900 C CA . TYR A 1 377 ? 0.693 -34.357 7.554 1.00 80.12 377 TYR A CA 1
ATOM 2901 C C . TYR A 1 377 ? -0.774 -34.751 7.592 1.00 80.12 377 TYR A C 1
ATOM 2903 O O . TYR A 1 377 ? -1.105 -35.873 7.977 1.00 80.12 377 TYR A O 1
ATOM 2911 N N . PHE A 1 378 ? -1.666 -33.865 7.149 1.00 84.19 378 PHE A N 1
ATOM 2912 C CA . PHE A 1 378 ? -3.044 -34.269 6.892 1.00 84.19 378 PHE A CA 1
ATOM 2913 C C . PHE A 1 378 ? -3.077 -35.256 5.731 1.00 84.19 378 PHE A C 1
ATOM 2915 O O . PHE A 1 378 ? -2.731 -34.936 4.596 1.00 84.19 378 PHE A O 1
ATOM 2922 N N . GLY A 1 379 ? -3.461 -36.489 6.033 1.00 81.19 379 GLY A N 1
ATOM 2923 C CA . GLY A 1 379 ? -3.496 -37.570 5.053 1.00 81.19 379 GLY A CA 1
ATOM 2924 C C . GLY A 1 379 ? -4.886 -37.949 4.595 1.00 81.19 379 GLY A C 1
ATOM 2925 O O . GLY A 1 379 ? -5.038 -38.573 3.542 1.00 81.19 379 GLY A O 1
ATOM 2926 N N . ARG A 1 380 ? -5.886 -37.645 5.425 1.00 85.19 380 ARG A N 1
ATOM 2927 C CA . ARG A 1 380 ? -7.278 -38.015 5.196 1.00 85.19 380 ARG A CA 1
ATOM 2928 C C . ARG A 1 380 ? -8.179 -36.893 5.677 1.00 85.19 380 ARG A C 1
ATOM 2930 O O . ARG A 1 380 ? -7.967 -36.364 6.765 1.00 85.19 380 ARG A O 1
ATOM 2937 N N . PHE A 1 381 ? -9.195 -36.582 4.893 1.00 90.81 381 PHE A N 1
ATOM 2938 C CA . PHE A 1 381 ? -10.222 -35.612 5.226 1.00 90.81 381 PHE A CA 1
ATOM 2939 C C . PHE A 1 381 ? -11.586 -36.287 5.193 1.00 90.81 381 PHE A C 1
ATOM 2941 O O . PHE A 1 381 ? -11.907 -37.012 4.254 1.00 90.81 381 PHE A O 1
ATOM 2948 N N . GLY A 1 382 ? -12.385 -36.044 6.225 1.00 91.06 382 GLY A N 1
ATOM 2949 C CA . GLY A 1 382 ? -13.798 -36.387 6.272 1.00 91.06 382 GLY A CA 1
ATOM 2950 C C . GLY A 1 382 ? -14.623 -35.115 6.171 1.00 91.06 382 GLY A C 1
ATOM 2951 O O . GLY A 1 382 ? -14.561 -34.282 7.069 1.00 91.06 382 GLY A O 1
ATOM 2952 N N . ILE A 1 383 ? -15.398 -34.974 5.103 1.00 91.81 383 ILE A N 1
ATOM 2953 C CA . ILE A 1 383 ? -16.287 -33.835 4.873 1.00 91.81 383 ILE A CA 1
ATOM 2954 C C . ILE A 1 383 ? -17.719 -34.339 4.989 1.00 91.81 383 ILE A C 1
ATOM 2956 O O . ILE A 1 383 ? -18.089 -35.325 4.357 1.00 91.81 383 ILE A O 1
ATOM 2960 N N . ILE A 1 384 ? -18.527 -33.693 5.819 1.00 88.38 384 ILE A N 1
ATOM 2961 C CA . ILE A 1 384 ? -19.911 -34.082 6.073 1.00 88.38 384 ILE A CA 1
ATOM 2962 C C . ILE A 1 384 ? -20.797 -32.873 5.821 1.00 88.38 384 ILE A C 1
ATOM 2964 O O . ILE A 1 384 ? -20.562 -31.805 6.383 1.00 88.38 384 ILE A O 1
ATOM 2968 N N . HIS A 1 385 ? -21.840 -33.070 5.023 1.00 88.88 385 HIS A N 1
ATOM 2969 C CA . HIS A 1 385 ? -22.945 -32.134 4.906 1.00 88.88 385 HIS A CA 1
ATOM 2970 C C . HIS A 1 385 ? -24.165 -32.753 5.582 1.00 88.88 385 HIS A C 1
ATOM 2972 O O . HIS A 1 385 ? -24.808 -33.645 5.028 1.00 88.88 385 HIS A O 1
ATOM 2978 N N . GLN A 1 386 ? -24.493 -32.286 6.787 1.00 82.56 386 GLN A N 1
ATOM 2979 C CA . GLN A 1 386 ? -25.510 -32.931 7.625 1.00 82.56 386 GLN A CA 1
ATOM 2980 C C . GLN A 1 386 ? -26.908 -32.876 6.998 1.00 82.56 386 GLN A C 1
ATOM 2982 O O . GLN A 1 386 ? -27.603 -33.886 6.993 1.00 82.56 386 GLN A O 1
ATOM 2987 N N . LYS A 1 387 ? -27.290 -31.731 6.414 1.00 83.12 387 LYS A N 1
ATOM 2988 C CA . LYS A 1 387 ? -28.612 -31.555 5.783 1.00 83.12 387 LYS A CA 1
ATOM 2989 C C . LYS A 1 387 ? -28.826 -32.448 4.557 1.00 83.12 387 LYS A C 1
ATOM 2991 O O . LYS A 1 387 ? -29.882 -33.050 4.425 1.00 83.12 387 LYS A O 1
ATOM 2996 N N . LEU A 1 388 ? -27.807 -32.584 3.705 1.00 84.44 388 LEU A N 1
ATOM 2997 C CA . LEU A 1 388 ? -27.862 -33.423 2.503 1.00 84.44 388 LEU A CA 1
ATOM 2998 C C . LEU A 1 388 ? -27.568 -34.906 2.779 1.00 84.44 388 LEU A C 1
ATOM 3000 O O . LEU A 1 388 ? -27.635 -35.719 1.866 1.00 84.44 388 LEU A O 1
ATOM 3004 N N . GLY A 1 389 ? -27.169 -35.277 4.001 1.00 85.19 389 GLY A N 1
ATOM 3005 C CA . GLY A 1 389 ? -26.766 -36.651 4.313 1.00 85.19 389 GLY A CA 1
ATOM 3006 C C . GLY A 1 389 ? -25.560 -37.144 3.499 1.00 85.19 389 GLY A C 1
ATOM 3007 O O . GLY A 1 389 ? -25.391 -38.351 3.316 1.00 85.19 389 GLY A O 1
ATOM 3008 N N . VAL A 1 390 ? -24.728 -36.225 2.995 1.00 89.06 390 VAL A N 1
ATOM 3009 C CA . VAL A 1 390 ? -23.533 -36.541 2.202 1.00 89.06 390 VAL A CA 1
ATOM 3010 C C . VAL A 1 390 ? -22.325 -36.636 3.122 1.00 89.06 390 VAL A C 1
ATOM 3012 O O . VAL A 1 390 ? -22.066 -35.735 3.924 1.00 89.06 390 VAL A O 1
ATOM 3015 N N . ARG A 1 391 ? -21.536 -37.697 2.960 1.00 89.44 391 ARG A N 1
ATOM 3016 C CA . ARG A 1 391 ? -20.213 -37.831 3.569 1.00 89.44 391 ARG A CA 1
ATOM 3017 C C . ARG A 1 391 ? -19.180 -38.114 2.492 1.00 89.44 391 ARG A C 1
ATOM 3019 O O . ARG A 1 391 ? -19.321 -39.054 1.726 1.00 89.44 391 ARG A O 1
ATOM 3026 N N . LEU A 1 392 ? -18.112 -37.341 2.473 1.00 91.31 392 LEU A N 1
ATOM 3027 C CA . LEU A 1 392 ? -16.977 -37.515 1.585 1.00 91.31 392 LEU A CA 1
ATOM 3028 C C . LEU A 1 392 ? -15.740 -37.874 2.412 1.00 91.31 392 LEU A C 1
ATOM 3030 O O . LEU A 1 392 ? -15.446 -37.228 3.414 1.00 91.31 392 LEU A O 1
ATOM 3034 N N . GLU A 1 393 ? -15.025 -38.913 2.000 1.00 89.88 393 GLU A N 1
ATOM 3035 C CA . GLU A 1 393 ? -13.709 -39.266 2.524 1.00 89.88 393 GLU A CA 1
ATOM 3036 C C . GLU A 1 393 ? -12.673 -39.062 1.421 1.00 89.88 393 GLU A C 1
ATOM 3038 O O . GLU A 1 393 ? -12.741 -39.705 0.374 1.00 89.88 393 GLU A O 1
ATOM 3043 N N . VAL A 1 394 ? -11.727 -38.154 1.649 1.00 89.56 394 VAL A N 1
ATOM 3044 C CA . VAL A 1 394 ? -10.656 -37.813 0.709 1.00 89.56 394 VAL A CA 1
ATOM 3045 C C . VAL A 1 394 ? -9.331 -38.245 1.308 1.00 89.56 394 VAL A C 1
ATOM 3047 O O . VAL A 1 394 ? -9.010 -37.892 2.439 1.00 89.56 394 VAL A O 1
ATOM 3050 N N . SER A 1 395 ? -8.529 -38.980 0.553 1.00 82.88 395 SER A N 1
ATOM 3051 C CA . SER A 1 395 ? -7.147 -39.296 0.902 1.00 82.88 395 SER A CA 1
ATOM 3052 C C . SER A 1 395 ? -6.266 -39.231 -0.338 1.00 82.88 395 SER A C 1
ATOM 3054 O O . SER A 1 395 ? -6.753 -39.158 -1.464 1.00 82.88 395 SER A O 1
ATOM 3056 N N . THR A 1 396 ? -4.953 -39.340 -0.156 1.00 75.31 396 THR A N 1
ATOM 3057 C CA . THR A 1 396 ? -4.011 -39.447 -1.283 1.00 75.31 396 THR A CA 1
ATOM 3058 C C . THR A 1 396 ? -4.197 -40.713 -2.130 1.00 75.31 396 THR A C 1
ATOM 3060 O O . THR A 1 396 ? -3.605 -40.814 -3.201 1.00 75.31 396 THR A O 1
ATOM 3063 N N . GLN A 1 397 ? -4.995 -41.683 -1.669 1.00 77.12 397 GLN A N 1
ATOM 3064 C CA . GLN A 1 397 ? -5.208 -42.967 -2.344 1.00 77.12 397 GLN A CA 1
ATOM 3065 C C . GLN A 1 397 ? -6.585 -43.075 -2.996 1.00 77.12 397 GLN A C 1
ATOM 3067 O O . GLN A 1 397 ? -6.709 -43.672 -4.062 1.00 77.12 397 GLN A O 1
ATOM 3072 N N . GLU A 1 398 ? -7.615 -42.523 -2.362 1.00 83.62 398 GLU A N 1
ATOM 3073 C CA . GLU A 1 398 ? -8.992 -42.627 -2.836 1.00 83.62 398 GLU A CA 1
ATOM 3074 C C . GLU A 1 398 ? -9.851 -41.444 -2.394 1.00 83.62 398 GLU A C 1
ATOM 3076 O O . GLU A 1 398 ? -9.626 -40.857 -1.330 1.00 83.62 398 GLU A O 1
ATOM 3081 N N . ILE A 1 399 ? -10.869 -41.156 -3.207 1.00 86.75 399 ILE A N 1
ATOM 3082 C CA . ILE A 1 399 ? -11.984 -40.269 -2.888 1.00 86.75 399 ILE A CA 1
ATOM 3083 C C . ILE A 1 399 ? -13.246 -41.132 -2.858 1.00 86.75 399 ILE A C 1
ATOM 3085 O O . I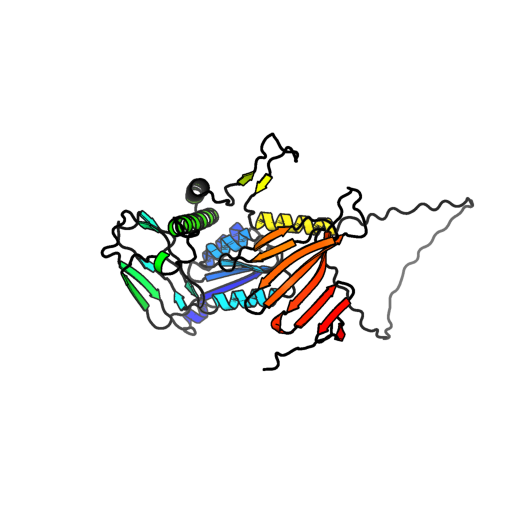LE A 1 399 ? -13.581 -41.777 -3.851 1.00 86.75 399 ILE A O 1
ATOM 3089 N N . SER A 1 400 ? -13.943 -41.167 -1.725 1.00 89.06 400 SER A N 1
ATOM 3090 C CA . SER A 1 400 ? -15.195 -41.910 -1.553 1.00 89.06 400 SER A CA 1
ATOM 3091 C C . SER A 1 400 ? -16.323 -40.974 -1.149 1.00 89.06 400 SER A C 1
ATOM 3093 O O . SER A 1 400 ? -16.237 -40.315 -0.118 1.00 89.06 400 SER A O 1
ATOM 3095 N N . VAL A 1 401 ? -17.402 -40.958 -1.925 1.00 90.44 401 VAL A N 1
ATOM 3096 C CA . VAL A 1 401 ? -18.645 -40.252 -1.602 1.00 90.44 401 VAL A CA 1
ATOM 3097 C C . VAL A 1 401 ? -19.667 -41.261 -1.090 1.00 90.44 401 VAL A C 1
ATOM 3099 O O . VAL A 1 401 ? -19.929 -42.274 -1.735 1.00 90.44 401 VAL A O 1
ATOM 3102 N N . PHE A 1 402 ? -20.269 -40.962 0.051 1.00 88.12 402 PHE A N 1
ATOM 3103 C CA . PHE A 1 402 ? -21.376 -41.683 0.655 1.00 88.12 402 PHE A CA 1
ATOM 3104 C C . PHE A 1 402 ? -22.613 -40.790 0.624 1.00 88.12 402 PHE A C 1
ATOM 3106 O O . PHE A 1 402 ? -22.598 -39.685 1.166 1.00 88.12 402 PHE A O 1
ATOM 3113 N N . HIS A 1 403 ? -23.680 -41.276 0.001 1.00 87.44 403 HIS A N 1
ATOM 3114 C CA . HIS A 1 403 ? -24.971 -40.598 -0.060 1.00 87.44 403 HIS A CA 1
ATOM 3115 C C . HIS A 1 403 ? -26.077 -41.656 -0.118 1.00 87.44 403 HIS A C 1
ATOM 3117 O O . HIS A 1 403 ? -25.956 -42.626 -0.867 1.00 87.44 403 HIS A O 1
ATOM 3123 N N . GLU A 1 404 ? -27.119 -41.515 0.708 1.00 80.56 404 GLU A N 1
ATOM 3124 C CA . GLU A 1 404 ? -28.268 -42.444 0.761 1.00 80.56 404 GLU A CA 1
ATOM 3125 C C . GLU A 1 404 ? -27.878 -43.937 0.879 1.00 80.56 404 GLU A C 1
ATOM 3127 O O . GLU A 1 404 ? -28.452 -44.816 0.237 1.00 80.56 404 GLU A O 1
ATOM 3132 N N . GLY A 1 405 ? -26.848 -44.246 1.676 1.00 78.25 405 GLY A N 1
ATOM 3133 C CA . GLY A 1 405 ? -26.380 -45.623 1.892 1.00 78.25 405 GLY A CA 1
ATOM 3134 C C . GLY A 1 405 ? -25.599 -46.241 0.724 1.00 78.25 405 GLY A C 1
ATOM 3135 O O . GLY A 1 405 ? -25.185 -47.396 0.817 1.00 78.25 405 GLY A O 1
ATOM 3136 N N . LYS A 1 406 ? -25.352 -45.491 -0.356 1.00 82.06 406 LYS A N 1
ATOM 3137 C CA . LYS A 1 406 ? -24.494 -45.906 -1.473 1.00 82.06 406 LYS A CA 1
ATOM 3138 C C . LYS A 1 406 ? -23.124 -45.24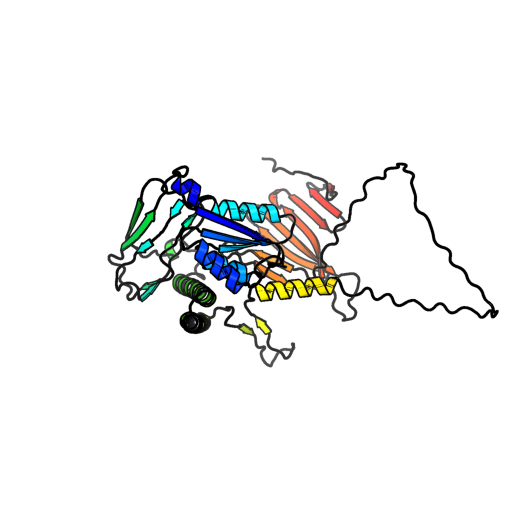8 -1.360 1.00 82.06 406 LYS A C 1
ATOM 3140 O O . LYS A 1 406 ? -23.027 -44.056 -1.076 1.00 82.06 406 LYS A O 1
ATOM 3145 N N . GLN A 1 407 ? -22.075 -46.028 -1.617 1.00 87.44 407 GLN A N 1
ATOM 3146 C CA . GLN A 1 407 ? -20.704 -45.537 -1.733 1.00 87.44 407 GLN A CA 1
ATOM 3147 C C . GLN A 1 407 ? -20.299 -45.499 -3.205 1.00 87.44 407 GLN A C 1
ATOM 3149 O O . GLN A 1 407 ? -20.413 -46.500 -3.912 1.00 87.44 407 GLN A O 1
ATOM 3154 N N . VAL A 1 408 ? -19.784 -44.359 -3.649 1.00 88.00 408 VAL A N 1
ATOM 3155 C CA . VAL A 1 408 ? -19.198 -44.175 -4.977 1.00 88.00 408 VAL A CA 1
ATOM 3156 C C . VAL A 1 408 ? -17.745 -43.762 -4.799 1.00 88.00 408 VAL A C 1
ATOM 3158 O O . VAL A 1 408 ? -17.444 -42.860 -4.020 1.00 88.00 408 VAL A O 1
ATOM 3161 N N . LYS A 1 409 ? -16.839 -44.430 -5.514 1.00 87.44 409 LYS A N 1
ATOM 3162 C CA . LYS A 1 409 ? -15.436 -44.017 -5.590 1.00 87.44 409 LYS A CA 1
ATOM 3163 C C . LYS A 1 409 ? -15.254 -43.076 -6.769 1.00 87.44 409 LYS A C 1
ATOM 3165 O O . LYS A 1 409 ? -15.755 -43.368 -7.852 1.00 87.44 409 LYS A O 1
ATOM 3170 N N . LEU A 1 410 ? -14.537 -41.985 -6.544 1.00 83.88 410 LEU A N 1
ATOM 3171 C CA . LEU A 1 410 ? -14.214 -40.989 -7.554 1.00 83.88 410 LEU A CA 1
ATOM 3172 C C . LEU A 1 410 ? -12.707 -40.960 -7.797 1.00 83.88 410 LEU A C 1
ATOM 3174 O O . LEU A 1 410 ? -11.901 -41.139 -6.879 1.00 83.88 410 LEU A O 1
ATOM 3178 N N . LEU A 1 411 ? -12.334 -40.714 -9.045 1.00 80.88 411 LEU A N 1
ATOM 3179 C CA . LEU A 1 411 ? -10.997 -40.279 -9.416 1.00 80.88 411 LEU A CA 1
ATOM 3180 C C . LEU A 1 411 ? -10.872 -38.767 -9.205 1.00 80.88 411 LEU A C 1
ATOM 3182 O O . LEU A 1 411 ? -11.857 -38.035 -9.216 1.00 80.88 411 LEU A O 1
ATOM 3186 N N . TRP A 1 412 ? -9.638 -38.281 -9.079 1.00 74.94 412 TRP A N 1
ATOM 3187 C CA . TRP A 1 412 ? -9.350 -36.846 -8.953 1.00 74.94 412 TRP A CA 1
ATOM 3188 C C . TRP A 1 412 ? -9.836 -36.005 -10.143 1.00 74.94 412 TRP A C 1
ATOM 3190 O O . TRP A 1 412 ? -10.040 -34.806 -10.001 1.00 74.94 412 TRP A O 1
ATOM 3200 N N . SER A 1 413 ? -10.006 -36.623 -11.313 1.00 79.50 413 SER A N 1
ATOM 3201 C CA . SER A 1 413 ? -10.537 -35.986 -12.522 1.00 79.50 413 SER A CA 1
ATOM 3202 C C . SER A 1 413 ? -12.064 -36.000 -12.610 1.00 79.50 413 SER A C 1
ATOM 3204 O O . SER A 1 413 ? -12.620 -35.362 -13.503 1.00 79.50 413 SER A O 1
ATOM 3206 N N . ASP A 1 414 ? -12.746 -36.758 -11.751 1.00 77.69 414 ASP A N 1
ATOM 3207 C CA . ASP A 1 414 ? -14.188 -36.939 -11.857 1.00 77.69 414 ASP A CA 1
ATOM 3208 C C . ASP A 1 414 ? -14.919 -35.722 -11.286 1.00 77.69 414 ASP A C 1
ATOM 3210 O O . ASP A 1 414 ? -14.537 -35.156 -10.265 1.00 77.69 414 ASP A O 1
ATOM 3214 N N . THR A 1 415 ? -16.012 -35.328 -11.937 1.00 77.50 415 THR A N 1
ATOM 3215 C CA . THR A 1 415 ? -16.897 -34.259 -11.461 1.00 77.50 415 THR A CA 1
ATOM 3216 C C . THR A 1 415 ? -18.273 -34.841 -11.174 1.00 77.50 415 THR A C 1
ATOM 3218 O O . THR A 1 415 ? -18.852 -35.529 -12.013 1.00 77.50 415 THR A O 1
ATOM 3221 N N . THR A 1 416 ? -18.817 -34.553 -9.993 1.00 78.12 416 THR A N 1
ATOM 3222 C CA . THR A 1 416 ? -20.186 -34.918 -9.612 1.00 78.12 416 THR A CA 1
ATOM 3223 C C . THR A 1 416 ? -20.860 -33.743 -8.915 1.00 78.12 416 THR A C 1
ATOM 3225 O O . THR A 1 416 ? -20.187 -32.885 -8.348 1.00 78.12 416 THR A O 1
ATOM 3228 N N . SER A 1 417 ? -22.189 -33.689 -8.959 1.00 80.44 417 SER A N 1
ATOM 3229 C CA . SER A 1 417 ? -22.969 -32.652 -8.282 1.00 80.44 417 SER A CA 1
ATOM 3230 C C . SER A 1 417 ? -24.149 -33.277 -7.554 1.00 80.44 417 SER A C 1
ATOM 3232 O O . SER A 1 417 ? -24.790 -34.191 -8.072 1.00 80.44 417 SER A O 1
ATOM 3234 N N . ILE A 1 418 ? -24.423 -32.779 -6.352 1.00 74.56 418 ILE A N 1
ATOM 3235 C CA . ILE A 1 418 ? -25.567 -33.170 -5.530 1.00 74.56 418 ILE A CA 1
ATOM 3236 C C . ILE A 1 418 ? -26.350 -31.892 -5.261 1.00 74.56 418 ILE A C 1
ATOM 3238 O O . ILE A 1 418 ? -25.766 -30.870 -4.903 1.00 74.56 418 ILE A O 1
ATOM 3242 N N . LYS A 1 419 ? -27.659 -31.936 -5.492 1.00 75.19 419 LYS A N 1
ATOM 3243 C CA . LYS A 1 419 ? -28.563 -30.815 -5.241 1.00 75.19 419 LYS A CA 1
ATOM 3244 C C . LYS A 1 419 ? -29.529 -31.202 -4.138 1.00 75.19 419 LYS A C 1
ATOM 3246 O O . LYS A 1 419 ? -29.957 -32.350 -4.067 1.00 75.19 419 LYS A O 1
ATOM 3251 N N . GLU A 1 420 ? -29.868 -30.227 -3.309 1.00 66.31 420 GLU A N 1
ATOM 3252 C CA . GLU A 1 420 ? -30.944 -30.360 -2.338 1.00 66.31 420 GLU A CA 1
ATOM 3253 C C . GLU A 1 420 ? -32.257 -30.535 -3.111 1.00 66.31 420 GLU A C 1
ATOM 3255 O O . GLU A 1 420 ? -32.616 -29.696 -3.945 1.00 66.31 420 GLU A O 1
ATOM 3260 N N . ASN A 1 421 ? -32.944 -31.656 -2.897 1.00 61.78 421 ASN A N 1
ATOM 3261 C CA . ASN A 1 421 ? -34.310 -31.792 -3.380 1.00 61.78 421 ASN A CA 1
ATOM 3262 C C . ASN A 1 421 ? -35.175 -30.872 -2.514 1.00 61.78 421 ASN A C 1
ATOM 3264 O O . ASN A 1 421 ? -35.215 -31.045 -1.297 1.00 61.78 421 ASN A O 1
ATOM 3268 N N . LYS A 1 422 ? -35.790 -29.869 -3.146 1.00 45.66 422 LYS A N 1
ATOM 3269 C CA . LYS A 1 422 ? -36.748 -28.965 -2.500 1.00 45.66 422 LYS A CA 1
ATOM 3270 C C . LYS A 1 422 ? -37.972 -29.700 -1.977 1.00 45.66 422 LYS A C 1
ATOM 3272 O O . LYS A 1 422 ? -38.440 -30.619 -2.690 1.00 45.66 422 LYS A O 1
#

Radius of gyration: 31.09 Å; chains: 1; bounding box: 89×84×81 Å